Protein AF-0000000065881092 (afdb_homodimer)

Radius of gyration: 29.84 Å; Cα contacts (8 Å, |Δi|>4): 2207; chains: 2; bounding box: 60×81×67 Å

Solvent-accessible surface area (backbone atoms only — not comparable to full-atom values): 36058 Å² total; per-residue (Å²): 134,58,40,32,33,42,32,53,32,55,39,31,36,19,13,36,75,90,53,31,65,50,94,43,27,22,41,33,25,45,71,26,19,22,64,42,74,32,46,76,74,65,55,77,74,41,83,89,37,47,41,31,41,26,61,48,19,30,38,35,33,18,28,36,32,59,22,25,43,58,55,58,64,41,41,37,68,83,71,72,39,69,48,53,55,46,42,19,37,34,45,38,35,41,34,37,28,33,38,17,44,86,58,28,56,28,58,47,71,43,36,70,31,27,52,17,40,12,34,27,32,18,39,8,28,70,67,39,42,51,84,66,28,46,43,50,37,21,13,31,48,51,32,62,79,61,49,63,67,52,52,53,51,34,37,76,54,64,24,49,38,34,8,28,44,50,76,40,76,33,67,47,39,85,65,38,22,62,54,43,49,44,34,48,75,66,65,30,48,35,30,26,58,35,20,36,54,86,49,96,88,49,70,60,52,47,42,66,44,48,65,63,32,59,46,52,28,38,32,23,56,14,8,37,97,39,45,54,53,70,69,39,51,48,45,44,64,71,75,47,85,52,32,37,24,39,28,51,56,22,32,66,68,47,38,38,48,51,54,38,51,24,54,76,69,71,42,53,73,37,32,25,35,16,30,62,28,64,41,96,89,38,77,59,46,47,22,56,50,48,44,32,13,49,44,14,45,69,33,82,36,58,34,53,50,34,47,8,22,26,12,22,30,42,23,65,74,70,70,49,65,42,19,34,68,46,68,74,17,38,25,30,29,28,35,28,8,14,23,71,88,52,95,36,89,34,28,55,45,14,21,36,70,50,37,70,40,2,39,18,34,32,27,53,48,47,38,79,76,36,72,61,35,88,74,34,51,60,29,66,39,54,41,43,76,106,134,58,41,30,35,41,32,53,33,55,39,30,38,18,11,37,74,90,53,30,66,49,96,44,29,22,40,34,25,45,72,25,19,23,64,42,74,33,46,77,72,64,56,78,73,41,84,89,38,47,40,30,40,27,61,51,18,30,37,33,33,18,27,36,32,59,22,27,43,57,55,57,64,41,41,38,68,83,73,73,39,72,46,54,53,45,42,18,38,33,44,38,36,41,34,37,28,33,40,16,43,85,58,28,56,28,58,46,72,44,37,69,31,26,53,18,41,11,34,27,33,18,39,9,27,70,66,39,42,50,86,66,30,46,42,50,36,22,12,33,50,49,31,62,80,60,48,63,67,54,50,54,51,36,38,76,56,63,22,48,38,34,7,28,43,51,76,40,78,33,68,46,38,86,66,37,23,62,54,42,51,45,33,47,74,66,64,30,47,34,32,24,58,34,17,35,54,85,52,96,87,48,72,59,50,47,43,67,44,48,64,62,32,59,47,50,28,38,32,23,57,13,8,38,95,39,46,53,53,72,67,39,50,48,46,43,64,73,74,47,86,51,30,38,25,39,28,52,56,22,30,67,68,48,39,38,49,51,52,38,50,26,53,76,68,71,43,54,72,37,32,25,36,16,30,61,28,63,43,97,89,38,77,59,46,46,22,58,50,48,46,32,12,50,43,14,46,70,32,81,36,57,34,53,50,34,48,7,22,26,11,23,30,42,21,64,75,71,70,49,65,42,17,34,68,45,69,75,17,37,26,30,30,26,35,28,6,14,24,72,87,51,94,35,89,32,28,54,45,13,20,36,70,49,37,69,41,1,38,17,34,32,26,53,48,48,38,79,76,34,72,60,35,88,72,35,49,61,28,65,40,55,42,43,77,106

Structure (mmCIF, N/CA/C/O backbone):
data_AF-0000000065881092-model_v1
#
loop_
_entity.id
_entity.type
_entity.pdbx_description
1 polymer Enamidase
#
loop_
_atom_site.group_PDB
_atom_site.id
_atom_site.type_symbol
_atom_site.label_atom_id
_atom_site.label_alt_id
_atom_site.label_comp_id
_atom_site.label_asym_id
_atom_site.label_entity_id
_atom_site.label_seq_id
_atom_site.pdbx_PDB_ins_code
_atom_site.Cartn_x
_atom_site.Cartn_y
_atom_site.Cartn_z
_atom_site.occupancy
_atom_site.B_iso_or_equiv
_atom_site.auth_seq_id
_atom_site.auth_comp_id
_atom_site.auth_asym_id
_atom_site.auth_atom_id
_atom_site.pdbx_PDB_model_num
ATOM 1 N N . MET A 1 1 ? -26.953 -23.094 -3.82 1 73.31 1 MET A N 1
ATOM 2 C CA . MET A 1 1 ? -25.719 -23.734 -4.277 1 73.31 1 MET A CA 1
ATOM 3 C C . MET A 1 1 ? -25.375 -23.297 -5.695 1 73.31 1 MET A C 1
ATOM 5 O O . MET A 1 1 ? -26.234 -23.25 -6.566 1 73.31 1 MET A O 1
ATOM 9 N N . SER A 1 2 ? -24.109 -22.797 -5.891 1 90.19 2 SER A N 1
ATOM 10 C CA . SER A 1 2 ? -23.734 -22.359 -7.23 1 90.19 2 SER A CA 1
ATOM 11 C C . SER A 1 2 ? -23.219 -23.516 -8.07 1 90.19 2 SER A C 1
ATOM 13 O O . SER A 1 2 ? -22.5 -24.391 -7.578 1 90.19 2 SER A O 1
ATOM 15 N N . LYS A 1 3 ? -23.781 -23.844 -9.234 1 95.06 3 LYS A N 1
ATOM 16 C CA . LYS A 1 3 ? -23.406 -24.906 -10.156 1 95.06 3 LYS A CA 1
ATOM 17 C C . LYS A 1 3 ? -23.047 -24.344 -11.531 1 95.06 3 LYS A C 1
ATOM 19 O O . LYS A 1 3 ? -23.766 -23.484 -12.062 1 95.06 3 LYS A O 1
ATOM 24 N N . THR A 1 4 ? -21.891 -24.672 -12.062 1 98.06 4 THR A N 1
ATOM 25 C CA . THR A 1 4 ? -21.422 -24.312 -13.398 1 98.06 4 THR A CA 1
ATOM 26 C C . THR A 1 4 ? -21 -25.562 -14.164 1 98.06 4 THR A C 1
ATOM 28 O O . THR A 1 4 ? -20.328 -26.453 -13.617 1 98.06 4 THR A O 1
ATOM 31 N N . ILE A 1 5 ? -21.391 -25.672 -15.43 1 98.25 5 ILE A N 1
ATOM 32 C CA . ILE A 1 5 ? -20.984 -26.781 -16.281 1 98.25 5 ILE A CA 1
ATOM 33 C C . ILE A 1 5 ? -20.297 -26.25 -17.531 1 98.25 5 ILE A C 1
ATOM 35 O O . ILE A 1 5 ? -20.828 -25.375 -18.219 1 98.25 5 ILE A O 1
ATOM 39 N N . ILE A 1 6 ? -19.109 -26.641 -17.734 1 98.62 6 ILE A N 1
ATOM 40 C CA . ILE A 1 6 ? -18.391 -26.359 -18.969 1 98.62 6 ILE A CA 1
ATOM 41 C C . ILE A 1 6 ? -18.5 -27.562 -19.922 1 98.62 6 ILE A C 1
ATOM 43 O O . ILE A 1 6 ? -18.078 -28.672 -19.578 1 98.62 6 ILE A O 1
ATOM 47 N N . LYS A 1 7 ? -19.047 -27.375 -21.078 1 98.25 7 LYS A N 1
ATOM 48 C CA . LYS A 1 7 ? -19.266 -28.469 -22.031 1 98.25 7 LYS A CA 1
ATOM 49 C C . LYS A 1 7 ? -18.531 -28.203 -23.344 1 98.25 7 LYS A C 1
ATOM 51 O O . LYS A 1 7 ? -17.984 -27.109 -23.547 1 98.25 7 LYS A O 1
ATOM 56 N N . ASN A 1 8 ? -18.484 -29.219 -24.219 1 98.56 8 ASN A N 1
ATOM 57 C CA . ASN A 1 8 ? -17.906 -29.109 -25.562 1 98.56 8 ASN A CA 1
ATOM 58 C C . ASN A 1 8 ? -16.438 -28.703 -25.516 1 98.56 8 ASN A C 1
ATOM 60 O O . ASN A 1 8 ? -16 -27.828 -26.266 1 98.56 8 ASN A O 1
ATOM 64 N N . ILE A 1 9 ? -15.758 -29.297 -24.516 1 98.81 9 ILE A N 1
ATOM 65 C CA . ILE A 1 9 ? -14.328 -29.047 -24.375 1 98.81 9 ILE A CA 1
ATOM 66 C C . ILE A 1 9 ? -13.555 -29.859 -25.406 1 98.81 9 ILE A C 1
ATOM 68 O O . ILE A 1 9 ? -13.789 -31.062 -25.547 1 98.81 9 ILE A O 1
ATOM 72 N N . GLY A 1 10 ? -12.703 -29.219 -26.156 1 98.62 10 GLY A N 1
ATOM 73 C CA . GLY A 1 10 ? -11.898 -29.922 -27.141 1 98.62 10 GLY A CA 1
ATOM 74 C C . GLY A 1 10 ? -10.758 -30.719 -26.516 1 98.62 10 GLY A C 1
ATOM 75 O O . GLY A 1 10 ? -10.445 -31.812 -26.969 1 98.62 10 GLY A O 1
ATOM 76 N N . LYS A 1 11 ? -10.07 -30.172 -25.531 1 98.69 11 LYS A N 1
ATOM 77 C CA . LYS A 1 11 ? -8.969 -30.797 -24.797 1 98.69 11 LYS A CA 1
ATOM 78 C C . LYS A 1 11 ? -8.914 -30.312 -23.359 1 98.69 11 LYS A C 1
ATOM 80 O O . LYS A 1 11 ? -9.094 -29.125 -23.094 1 98.69 11 LYS A O 1
ATOM 85 N N . ILE A 1 12 ? -8.727 -31.234 -22.453 1 98.88 12 ILE A N 1
ATOM 86 C CA . ILE A 1 12 ? -8.5 -30.875 -21.062 1 98.88 12 ILE A CA 1
ATOM 87 C C . ILE A 1 12 ? -7.059 -31.203 -20.672 1 98.88 12 ILE A C 1
ATOM 89 O O . ILE A 1 12 ? -6.637 -32.344 -20.734 1 98.88 12 ILE A O 1
ATOM 93 N N . VAL A 1 13 ? -6.277 -30.172 -20.406 1 98.94 13 VAL A N 1
ATOM 94 C CA . VAL A 1 13 ? -4.973 -30.375 -19.797 1 98.94 13 VAL A CA 1
ATOM 95 C C . VAL A 1 13 ? -5.109 -30.297 -18.266 1 98.94 13 VAL A C 1
ATOM 97 O O . VAL A 1 13 ? -5.504 -29.266 -17.719 1 98.94 13 VAL A O 1
ATOM 100 N N . SER A 1 14 ? -4.73 -31.312 -17.531 1 98.88 14 SER A N 1
ATOM 101 C CA . SER A 1 14 ? -5.156 -31.547 -16.156 1 98.88 14 SER A CA 1
ATOM 102 C C . SER A 1 14 ? -4.34 -30.719 -15.18 1 98.88 14 SER A C 1
ATOM 104 O O . SER A 1 14 ? -4.801 -30.422 -14.07 1 98.88 14 SER A O 1
ATOM 106 N N . GLY A 1 15 ? -3.092 -30.406 -15.508 1 98.81 15 GLY A N 1
ATOM 107 C CA . GLY A 1 15 ? -2.158 -29.797 -14.578 1 98.81 15 GLY A CA 1
ATOM 108 C C . GLY A 1 15 ? -1.347 -30.797 -13.789 1 98.81 15 GLY A C 1
ATOM 109 O O . GLY A 1 15 ? -0.409 -30.438 -13.078 1 98.81 15 GLY A O 1
ATOM 110 N N . ASP A 1 16 ? -1.684 -32.094 -13.898 1 98.69 16 ASP A N 1
ATOM 111 C CA . ASP A 1 16 ? -0.924 -33.188 -13.289 1 98.69 16 ASP A CA 1
ATOM 112 C C . ASP A 1 16 ? 0.099 -33.75 -14.266 1 98.69 16 ASP A C 1
ATOM 114 O O . ASP A 1 16 ? -0.269 -34.406 -15.25 1 98.69 16 ASP A O 1
ATOM 118 N N . ILE A 1 17 ? 1.324 -33.562 -13.953 1 98.56 17 ILE A N 1
ATOM 119 C CA . ILE A 1 17 ? 2.391 -33.938 -14.891 1 98.56 17 ILE A CA 1
ATOM 120 C C . ILE A 1 17 ? 2.408 -35.438 -15.109 1 98.56 17 ILE A C 1
ATOM 122 O O . ILE A 1 17 ? 2.918 -35.906 -16.125 1 98.56 17 ILE A O 1
ATOM 126 N N . LYS A 1 18 ? 1.82 -36.219 -14.211 1 97.62 18 LYS A N 1
ATOM 127 C CA . LYS A 1 18 ? 1.765 -37.656 -14.359 1 97.62 18 LYS A CA 1
ATOM 128 C C . LYS A 1 18 ? 0.647 -38.062 -15.312 1 97.62 18 LYS A C 1
ATOM 130 O O . LYS A 1 18 ? 0.653 -39.188 -15.828 1 97.62 18 LYS A O 1
ATOM 135 N N . SER A 1 19 ? -0.317 -37.25 -15.445 1 97.94 19 SER A N 1
ATOM 136 C CA . SER A 1 19 ? -1.444 -37.438 -16.344 1 97.94 19 SER A CA 1
ATOM 137 C C . SER A 1 19 ? -1.912 -36.125 -16.953 1 97.94 19 SER A C 1
ATOM 139 O O . SER A 1 19 ? -3.012 -35.656 -16.656 1 97.94 19 SER A O 1
ATOM 141 N N . PRO A 1 20 ? -1.186 -35.594 -17.906 1 98.5 20 PRO A N 1
ATOM 142 C CA . PRO A 1 20 ? -1.364 -34.219 -18.344 1 98.5 20 PRO A CA 1
ATOM 143 C C . PRO A 1 20 ? -2.65 -34 -19.141 1 98.5 20 PRO A C 1
ATOM 145 O O . PRO A 1 20 ? -3.205 -32.906 -19.156 1 98.5 20 PRO A O 1
ATOM 148 N N . VAL A 1 21 ? -3.195 -35.062 -19.812 1 98.69 21 VAL A N 1
ATOM 149 C CA . VAL A 1 21 ? -4.371 -34.906 -20.672 1 98.69 21 VAL A CA 1
ATOM 150 C C . VAL A 1 21 ? -5.48 -35.812 -20.188 1 98.69 21 VAL A C 1
ATOM 152 O O . VAL A 1 21 ? -5.246 -37 -19.938 1 98.69 21 VAL A O 1
ATOM 155 N N . LEU A 1 22 ? -6.648 -35.25 -19.984 1 98.5 22 LEU A N 1
ATOM 156 C CA . LEU A 1 22 ? -7.809 -36.062 -19.594 1 98.5 22 LEU A CA 1
ATOM 157 C C . LEU A 1 22 ? -8.695 -36.375 -20.797 1 98.5 22 LEU A C 1
ATOM 159 O O . LEU A 1 22 ? -8.867 -35.531 -21.672 1 98.5 22 LEU A O 1
ATOM 163 N N . GLN A 1 23 ? -9.234 -37.531 -20.781 1 97.88 23 GLN A N 1
ATOM 164 C CA . GLN A 1 23 ? -10.195 -37.906 -21.797 1 97.88 23 GLN A CA 1
ATOM 165 C C . GLN A 1 23 ? -11.625 -37.594 -21.375 1 97.88 23 GLN A C 1
ATOM 167 O O . GLN A 1 23 ? -12.336 -38.438 -20.844 1 97.88 23 GLN A O 1
ATOM 172 N N . ALA A 1 24 ? -12 -36.406 -21.562 1 98.19 24 ALA A N 1
ATOM 173 C CA . ALA A 1 24 ? -13.312 -35.875 -21.219 1 98.19 24 ALA A CA 1
ATOM 174 C C . ALA A 1 24 ? -13.602 -34.594 -21.969 1 98.19 24 ALA A C 1
ATOM 176 O O . ALA A 1 24 ? -12.688 -33.969 -22.531 1 98.19 24 ALA A O 1
ATOM 177 N N . ASP A 1 25 ? -14.906 -34.188 -21.984 1 98.38 25 ASP A N 1
ATOM 178 C CA . ASP A 1 25 ? -15.242 -32.938 -22.688 1 98.38 25 ASP A CA 1
ATOM 179 C C . ASP A 1 25 ? -16.219 -32.094 -21.875 1 98.38 25 ASP A C 1
ATOM 181 O O . ASP A 1 25 ? -16.781 -31.125 -22.375 1 98.38 25 ASP A O 1
ATOM 185 N N . THR A 1 26 ? -16.453 -32.562 -20.609 1 98.56 26 THR A N 1
ATOM 186 C CA . THR A 1 26 ? -17.375 -31.844 -19.75 1 98.56 26 THR A CA 1
ATOM 187 C C . THR A 1 26 ? -16.859 -31.781 -18.312 1 98.56 26 THR A C 1
ATOM 189 O O . THR A 1 26 ? -16.328 -32.75 -17.797 1 98.56 26 THR A O 1
ATOM 192 N N . ILE A 1 27 ? -16.875 -30.609 -17.672 1 98.62 27 ILE A N 1
ATOM 193 C CA . ILE A 1 27 ? -16.5 -30.406 -16.266 1 98.62 27 ILE A CA 1
ATOM 194 C C . ILE A 1 27 ? -17.688 -29.812 -15.508 1 98.62 27 ILE A C 1
ATOM 196 O O . ILE A 1 27 ? -18.312 -28.859 -15.969 1 98.62 27 ILE A O 1
ATOM 200 N N . VAL A 1 28 ? -18.031 -30.406 -14.344 1 98.38 28 VAL A N 1
ATOM 201 C CA . VAL A 1 28 ? -19.062 -29.891 -13.461 1 98.38 28 VAL A CA 1
ATOM 202 C C . VAL A 1 28 ? -18.438 -29.266 -12.219 1 98.38 28 VAL A C 1
ATOM 204 O O . VAL A 1 28 ? -17.594 -29.891 -11.57 1 98.38 28 VAL A O 1
ATOM 207 N N . VAL A 1 29 ? -18.781 -28.047 -11.914 1 98.38 29 VAL A N 1
ATOM 208 C CA . VAL A 1 29 ? -18.328 -27.328 -10.734 1 98.38 29 VAL A CA 1
ATOM 209 C C . VAL A 1 29 ? -19.5 -27.078 -9.789 1 98.38 29 VAL A C 1
ATOM 211 O O . VAL A 1 29 ? -20.562 -26.625 -10.211 1 98.38 29 VAL A O 1
ATOM 214 N N . GLU A 1 30 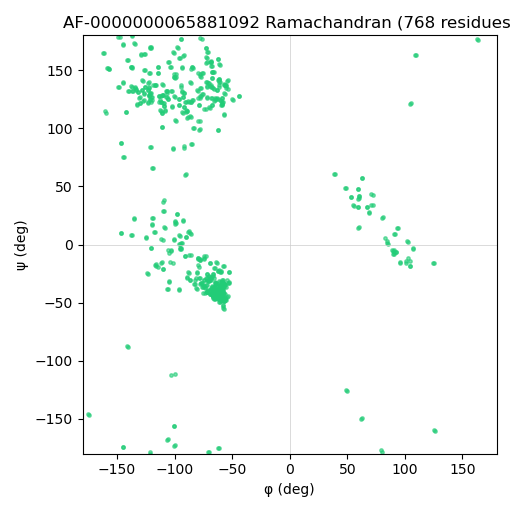? -19.344 -27.438 -8.555 1 97.75 30 GLU A N 1
ATOM 215 C CA . GLU A 1 30 ? -20.328 -27.172 -7.512 1 97.75 30 GLU A CA 1
ATOM 216 C C . GLU A 1 30 ? -19.688 -26.484 -6.316 1 97.75 30 GLU A C 1
ATOM 218 O O . GLU A 1 30 ? -18.719 -26.984 -5.746 1 97.75 30 GLU A O 1
ATOM 223 N N . ASP A 1 31 ? -20.234 -25.359 -6 1 97.75 31 ASP A N 1
ATOM 224 C CA . ASP A 1 31 ? -19.828 -24.578 -4.832 1 97.75 31 ASP A CA 1
ATOM 225 C C . ASP A 1 31 ? -18.312 -24.328 -4.84 1 97.75 31 ASP A C 1
ATOM 227 O O . ASP A 1 31 ? -17.625 -24.594 -3.846 1 97.75 31 ASP A O 1
ATOM 231 N N . GLY A 1 32 ? -17.781 -24.031 -6.059 1 98.25 32 GLY A N 1
ATOM 232 C CA . GLY A 1 32 ? -16.422 -23.578 -6.211 1 98.25 32 GLY A CA 1
ATOM 233 C C . GLY A 1 32 ? -15.43 -24.703 -6.426 1 98.25 32 GLY A C 1
ATOM 234 O O . GLY A 1 32 ? -14.242 -24.469 -6.668 1 98.25 32 GLY A O 1
ATOM 235 N N . LEU A 1 33 ? -15.938 -25.938 -6.316 1 98.69 33 LEU A N 1
ATOM 236 C CA . LEU A 1 33 ? -15.078 -27.109 -6.457 1 98.69 33 LEU A CA 1
ATOM 237 C C . LEU A 1 33 ? -15.453 -27.922 -7.691 1 98.69 33 LEU A C 1
ATOM 239 O O . LEU A 1 33 ? -16.625 -27.953 -8.078 1 98.69 33 LEU A O 1
ATOM 243 N N . ILE A 1 34 ? -14.469 -28.516 -8.273 1 98.75 34 ILE A N 1
ATOM 244 C CA . ILE A 1 34 ? -14.75 -29.453 -9.352 1 98.75 34 ILE A CA 1
ATOM 245 C C . ILE A 1 34 ? -15.461 -30.688 -8.797 1 98.75 34 ILE A C 1
ATOM 247 O O . ILE A 1 34 ? -14.938 -31.375 -7.922 1 98.75 34 ILE A O 1
ATOM 251 N N . ALA A 1 35 ? -16.641 -30.906 -9.305 1 98.12 35 ALA A N 1
ATOM 252 C CA . ALA A 1 35 ? -17.469 -32 -8.773 1 98.12 35 ALA A CA 1
ATOM 253 C C . ALA A 1 35 ? -17.312 -33.25 -9.617 1 98.12 35 ALA A C 1
ATOM 255 O O . ALA A 1 35 ? -17.312 -34.375 -9.094 1 98.12 35 ALA A O 1
ATOM 256 N N . ALA A 1 36 ? -17.234 -33 -10.961 1 98.19 36 ALA A N 1
ATOM 257 C CA . ALA A 1 36 ? -17.156 -34.156 -11.867 1 98.19 36 ALA A CA 1
ATOM 258 C C . ALA A 1 36 ? -16.516 -33.75 -13.195 1 98.19 36 ALA A C 1
ATOM 260 O O . ALA A 1 36 ? -16.578 -32.594 -13.602 1 98.19 36 ALA A O 1
ATOM 261 N N . ILE A 1 37 ? -15.883 -34.688 -13.789 1 98.62 37 ILE A N 1
ATOM 262 C CA . ILE A 1 37 ? -15.297 -34.594 -15.125 1 98.62 37 ILE A CA 1
ATOM 263 C C . ILE A 1 37 ? -15.727 -35.812 -15.961 1 98.62 37 ILE A C 1
ATOM 265 O O . ILE A 1 37 ? -15.617 -36.969 -15.516 1 98.62 37 ILE A O 1
ATOM 269 N N . GLY A 1 38 ? -16.266 -35.562 -17.078 1 97.62 38 GLY A N 1
ATOM 270 C CA . GLY A 1 38 ? -16.766 -36.656 -17.906 1 97.62 38 GLY A CA 1
ATOM 271 C C . GLY A 1 38 ? -17.266 -36.188 -19.266 1 97.62 38 GLY A C 1
ATOM 272 O O . GLY A 1 38 ? -16.641 -35.344 -19.906 1 97.62 38 GLY A O 1
ATOM 273 N N . GLY A 1 39 ? -18.312 -36.906 -19.734 1 96.5 39 GLY A N 1
ATOM 274 C CA . GLY A 1 39 ? -18.875 -36.562 -21.016 1 96.5 39 GLY A CA 1
ATOM 275 C C . GLY A 1 39 ? -20.219 -35.844 -20.922 1 96.5 39 GLY A C 1
ATOM 276 O O . GLY A 1 39 ? -20.578 -35.344 -19.859 1 96.5 39 GLY A O 1
ATOM 277 N N . GLU A 1 40 ? -20.812 -35.781 -22.062 1 93.25 40 GLU A N 1
ATOM 278 C CA . GLU A 1 40 ? -22.062 -35.062 -22.219 1 93.25 40 GLU A CA 1
ATOM 279 C C . GLU A 1 40 ? -23.141 -35.625 -21.281 1 93.25 40 GLU A C 1
ATOM 281 O O . GLU A 1 40 ? -24.141 -34.938 -21.016 1 93.25 40 GLU A O 1
ATOM 286 N N . GLU A 1 41 ? -22.953 -36.812 -20.797 1 95.06 41 GLU A N 1
ATOM 287 C CA . GLU A 1 41 ? -23.922 -37.406 -19.875 1 95.06 41 GLU A CA 1
ATOM 288 C C . GLU A 1 41 ? -24.047 -36.562 -18.609 1 95.06 41 GLU A C 1
ATOM 290 O O . GLU A 1 41 ? -25.094 -36.594 -17.953 1 95.06 41 GLU A O 1
ATOM 295 N N . LEU A 1 42 ? -23.094 -35.781 -18.297 1 94.62 42 LEU A N 1
ATOM 296 C CA . LEU A 1 42 ? -23.109 -34.969 -17.094 1 94.62 42 LEU A CA 1
ATOM 297 C C . LEU A 1 42 ? -24.078 -33.781 -17.25 1 94.62 42 LEU A C 1
ATOM 299 O O . LEU A 1 42 ? -24.438 -33.156 -16.266 1 94.62 42 LEU A O 1
ATOM 303 N N . MET A 1 43 ? -24.547 -33.594 -18.453 1 93.31 43 MET A N 1
ATOM 304 C CA . MET A 1 43 ? -25.469 -32.5 -18.734 1 93.31 43 MET A CA 1
ATOM 305 C C . MET A 1 43 ? -26.891 -32.875 -18.297 1 93.31 43 MET A C 1
ATOM 307 O O . MET A 1 43 ? -27.75 -32 -18.156 1 93.31 43 MET A O 1
ATOM 311 N N . LYS A 1 44 ? -27.125 -34.156 -18.109 1 90.69 44 LYS A N 1
ATOM 312 C CA . LYS A 1 44 ? -28.453 -34.625 -17.75 1 90.69 44 LYS A CA 1
ATOM 313 C C . LYS A 1 44 ? -28.938 -33.969 -16.453 1 90.69 44 LYS A C 1
ATOM 315 O O . LYS A 1 44 ? -30.125 -33.719 -16.281 1 90.69 44 LYS A O 1
ATOM 320 N N . ASP A 1 45 ? -28.094 -33.625 -15.555 1 84.62 45 ASP A N 1
ATOM 321 C CA . ASP A 1 45 ? -28.438 -33.062 -14.258 1 84.62 45 ASP A CA 1
ATOM 322 C C . ASP A 1 45 ? -28.047 -31.594 -14.172 1 84.62 45 ASP A C 1
ATOM 324 O O . ASP A 1 45 ? -27.641 -31.109 -13.109 1 84.62 45 ASP A O 1
ATOM 328 N N . ALA A 1 46 ? -28.047 -30.953 -15.305 1 86.19 46 ALA A N 1
ATOM 329 C CA . ALA A 1 46 ? -27.562 -29.578 -15.344 1 86.19 46 ALA A CA 1
ATOM 330 C C . ALA A 1 46 ? -28.453 -28.672 -14.5 1 86.19 46 ALA A C 1
ATOM 332 O O . ALA A 1 46 ? -27.953 -27.75 -13.836 1 86.19 46 ALA A O 1
ATOM 333 N N . GLY A 1 47 ? -29.797 -28.906 -14.398 1 87.75 47 GLY A N 1
ATOM 334 C CA . GLY A 1 47 ? -30.703 -28.047 -13.648 1 87.75 47 GLY A CA 1
ATOM 335 C C . GLY A 1 47 ? -30.547 -26.578 -13.984 1 87.75 47 GLY A C 1
ATOM 336 O O . GLY A 1 47 ? -30.609 -26.203 -15.156 1 87.75 47 GLY A O 1
ATOM 337 N N . ASP A 1 48 ? -30.328 -25.719 -12.977 1 91.62 48 ASP A N 1
ATOM 338 C CA . ASP A 1 48 ? -30.219 -24.281 -13.117 1 91.62 48 ASP A CA 1
ATOM 339 C C . ASP A 1 48 ? -28.75 -23.844 -13.18 1 91.62 48 ASP A C 1
ATOM 341 O O . ASP A 1 48 ? -28.422 -22.703 -12.852 1 91.62 48 ASP A O 1
ATOM 345 N N . ALA A 1 49 ? -27.969 -24.781 -13.633 1 95.25 49 ALA A N 1
ATOM 346 C CA . ALA A 1 49 ? -26.531 -24.5 -13.688 1 95.25 49 ALA A CA 1
ATOM 347 C C . ALA A 1 49 ? -26.234 -23.422 -14.734 1 95.25 49 ALA A C 1
ATOM 349 O O . ALA A 1 49 ? -26.938 -23.312 -15.734 1 95.25 49 ALA A O 1
ATOM 350 N N . THR A 1 50 ? -25.266 -22.547 -14.445 1 96.75 50 THR A N 1
ATOM 351 C CA . THR A 1 50 ? -24.656 -21.75 -15.5 1 96.75 50 THR A CA 1
ATOM 352 C C . THR A 1 50 ? -23.922 -22.625 -16.5 1 96.75 50 THR A C 1
ATOM 354 O O . THR A 1 50 ? -23.094 -23.453 -16.109 1 96.75 50 THR A O 1
ATOM 357 N N . ILE A 1 51 ? -24.234 -22.531 -17.812 1 97.69 51 ILE A N 1
ATOM 358 C CA . ILE A 1 51 ? -23.609 -23.375 -18.812 1 97.69 51 ILE A CA 1
ATOM 359 C C . ILE A 1 51 ? -22.594 -22.562 -19.625 1 97.69 51 ILE A C 1
ATOM 361 O O . ILE A 1 51 ? -22.922 -21.484 -20.125 1 97.69 51 ILE A O 1
ATOM 365 N N . ILE A 1 52 ? -21.406 -23.016 -19.672 1 98.19 52 ILE A N 1
ATOM 366 C CA . ILE A 1 52 ? -20.359 -22.438 -20.531 1 98.19 52 ILE A CA 1
ATOM 367 C C . ILE A 1 52 ? -20.062 -23.406 -21.672 1 98.19 52 ILE A C 1
ATOM 369 O O . ILE A 1 52 ? -19.719 -24.562 -21.453 1 98.19 52 ILE A O 1
ATOM 373 N N . ASP A 1 53 ? -20.219 -22.969 -22.891 1 98.62 53 ASP A N 1
ATOM 374 C CA . ASP A 1 53 ? -19.797 -23.703 -24.078 1 98.62 53 ASP A CA 1
ATOM 375 C C . ASP A 1 53 ? -18.359 -23.375 -24.469 1 98.62 53 ASP A C 1
ATOM 377 O O . ASP A 1 53 ? -18.062 -22.266 -24.875 1 98.62 53 ASP A O 1
ATOM 381 N N . ALA A 1 54 ? -17.5 -24.391 -24.375 1 98.62 54 ALA A N 1
ATOM 382 C CA . ALA A 1 54 ? -16.078 -24.156 -24.641 1 98.62 54 ALA A CA 1
ATOM 383 C C . ALA A 1 54 ? -15.797 -24.078 -26.141 1 98.62 54 ALA A C 1
ATOM 385 O O . ALA A 1 54 ? -14.703 -23.688 -26.547 1 98.62 54 ALA A O 1
ATOM 386 N N . ALA A 1 55 ? -16.75 -24.469 -26.953 1 98.31 55 ALA A N 1
ATOM 387 C CA . ALA A 1 55 ? -16.656 -24.359 -28.406 1 98.31 55 ALA A CA 1
ATOM 388 C C . ALA A 1 55 ? -15.461 -25.125 -28.953 1 98.31 55 ALA A C 1
ATOM 390 O O . ALA A 1 55 ? -14.797 -24.688 -29.891 1 98.31 55 ALA A O 1
ATOM 391 N N . GLY A 1 56 ? -15.109 -26.25 -28.266 1 98.44 56 GLY A N 1
ATOM 392 C CA . GLY A 1 56 ? -14.016 -27.094 -28.734 1 98.44 56 GLY A CA 1
ATOM 393 C C . GLY A 1 56 ? -12.656 -26.609 -28.281 1 98.44 56 GLY A C 1
ATOM 394 O O . GLY A 1 56 ? -11.633 -27.172 -28.656 1 98.44 56 GLY A O 1
ATOM 395 N N . SER A 1 57 ? -12.562 -25.562 -27.484 1 98.5 57 SER A N 1
ATOM 396 C CA . SER A 1 57 ? -11.305 -24.984 -27.016 1 98.5 57 SER A CA 1
ATOM 397 C C . SER A 1 57 ? -10.68 -25.828 -25.906 1 98.5 57 SER A C 1
ATOM 399 O O . SER A 1 57 ? -11.242 -26.859 -25.516 1 98.5 57 SER A O 1
ATOM 401 N N . THR A 1 58 ? -9.555 -25.422 -25.5 1 98.81 58 THR A N 1
ATOM 402 C CA . THR A 1 58 ? -8.789 -26.141 -24.469 1 98.81 58 THR A CA 1
ATOM 403 C C . THR A 1 58 ? -9.078 -25.562 -23.094 1 98.81 58 THR A C 1
ATOM 405 O O . THR A 1 58 ? -9.156 -24.344 -22.922 1 98.81 58 THR A O 1
ATOM 408 N N . VAL A 1 59 ? -9.266 -26.438 -22.078 1 98.94 59 VAL A N 1
ATOM 409 C CA . VAL A 1 59 ? -9.438 -26.031 -20.688 1 98.94 59 VAL A CA 1
ATOM 410 C C . VAL A 1 59 ? -8.219 -26.469 -19.875 1 98.94 59 VAL A C 1
ATOM 412 O O . VAL A 1 59 ? -7.77 -27.609 -19.984 1 98.94 59 VAL A O 1
ATOM 415 N N . THR A 1 60 ? -7.613 -25.609 -19.156 1 98.94 60 THR A N 1
ATOM 416 C CA . THR A 1 60 ? -6.527 -25.859 -18.219 1 98.94 60 THR A CA 1
ATOM 417 C C . THR A 1 60 ? -6.859 -25.281 -16.844 1 98.94 60 THR A C 1
ATOM 419 O O . THR A 1 60 ? -7.816 -24.531 -16.688 1 98.94 60 THR A O 1
ATOM 422 N N . PRO A 1 61 ? -6.117 -25.719 -15.766 1 98.94 61 PRO A N 1
ATOM 423 C CA . PRO A 1 61 ? -6.234 -24.969 -14.516 1 98.94 61 PRO A CA 1
ATOM 424 C C . PRO A 1 61 ? -5.801 -23.516 -14.656 1 98.94 61 PRO A C 1
ATOM 426 O O . PRO A 1 61 ? -5.066 -23.172 -15.586 1 98.94 61 PRO A O 1
ATOM 429 N N . GLY A 1 62 ? -6.34 -22.656 -13.789 1 98.94 62 GLY A N 1
ATOM 430 C CA . GLY A 1 62 ? -5.75 -21.328 -13.688 1 98.94 62 GLY A CA 1
ATOM 431 C C . GLY A 1 62 ? -4.258 -21.359 -13.414 1 98.94 62 GLY A C 1
ATOM 432 O O . GLY A 1 62 ? -3.779 -22.188 -12.641 1 98.94 62 GLY A O 1
ATOM 433 N N . LEU A 1 63 ? -3.523 -20.453 -14.039 1 98.94 63 LEU A N 1
ATOM 434 C CA . LEU A 1 63 ? -2.07 -20.438 -13.906 1 98.94 63 LEU A CA 1
ATOM 435 C C . LEU A 1 63 ? -1.652 -19.859 -12.555 1 98.94 63 LEU A C 1
ATOM 437 O O . LEU A 1 63 ? -2.359 -19.016 -11.992 1 98.94 63 LEU A O 1
ATOM 441 N N . LEU A 1 64 ? -0.572 -20.344 -12.055 1 98.88 64 LEU A N 1
ATOM 442 C CA . LEU A 1 64 ? 0.057 -19.781 -10.859 1 98.88 64 LEU A CA 1
ATOM 443 C C . LEU A 1 64 ? 1.275 -18.938 -11.227 1 98.88 64 LEU A C 1
ATOM 445 O O . LEU A 1 64 ? 2.066 -19.328 -12.094 1 98.88 64 LEU A O 1
ATOM 449 N N . ASP A 1 65 ? 1.351 -17.781 -10.688 1 98.81 65 ASP A N 1
ATOM 450 C CA . ASP A 1 65 ? 2.59 -17.016 -10.641 1 98.81 65 ASP A CA 1
ATOM 451 C C . ASP A 1 65 ? 3.271 -17.156 -9.281 1 98.81 65 ASP A C 1
ATOM 453 O O . ASP A 1 65 ? 2.848 -16.531 -8.297 1 98.81 65 ASP A O 1
ATOM 457 N N . THR A 1 66 ? 4.375 -17.922 -9.234 1 98.69 66 THR A N 1
ATOM 458 C CA . THR A 1 66 ? 4.934 -18.312 -7.945 1 98.69 66 THR A CA 1
ATOM 459 C C . THR A 1 66 ? 5.957 -17.297 -7.457 1 98.69 66 THR A C 1
ATOM 461 O O . THR A 1 66 ? 6.625 -17.516 -6.445 1 98.69 66 THR A O 1
ATOM 464 N N . HIS A 1 67 ? 6.094 -16.141 -8.195 1 98.19 67 HIS A N 1
ATOM 465 C CA . HIS A 1 67 ? 7.082 -15.141 -7.805 1 98.19 67 HIS A CA 1
ATOM 466 C C . HIS A 1 67 ? 6.59 -13.734 -8.117 1 98.19 67 HIS A C 1
ATOM 468 O O . HIS A 1 67 ? 6.973 -13.148 -9.133 1 98.19 67 HIS A O 1
ATOM 474 N N . VAL A 1 68 ? 5.895 -13.219 -7.164 1 97.88 68 VAL A N 1
ATOM 475 C CA . VAL A 1 68 ? 5.375 -11.867 -7.363 1 97.88 68 VAL A CA 1
ATOM 476 C C . VAL A 1 68 ? 5.758 -10.992 -6.176 1 97.88 68 VAL A C 1
ATOM 478 O O . VAL A 1 68 ? 5.723 -11.438 -5.027 1 97.88 68 VAL A O 1
ATOM 481 N N . HIS A 1 69 ? 6.094 -9.781 -6.418 1 96.69 69 HIS A N 1
ATOM 482 C CA . HIS A 1 69 ? 6.383 -8.805 -5.375 1 96.69 69 HIS A CA 1
ATOM 483 C C . HIS A 1 69 ? 5.199 -7.863 -5.156 1 96.69 69 HIS A C 1
ATOM 485 O O . HIS A 1 69 ? 5.227 -6.715 -5.602 1 96.69 69 HIS A O 1
ATOM 491 N N . VAL A 1 70 ? 4.262 -8.32 -4.379 1 97 70 VAL A N 1
ATOM 492 C CA . VAL A 1 70 ? 3.049 -7.559 -4.105 1 97 70 VAL A CA 1
ATOM 493 C C . VAL A 1 70 ? 3.293 -6.609 -2.934 1 97 70 VAL A C 1
ATOM 495 O O . VAL A 1 70 ? 4.121 -6.887 -2.062 1 97 70 VAL A O 1
ATOM 498 N N . SER A 1 71 ? 2.584 -5.43 -2.865 1 96 71 SER A N 1
ATOM 499 C CA . SER A 1 71 ? 2.822 -4.41 -1.848 1 96 71 SER A CA 1
ATOM 500 C C . SER A 1 71 ? 1.513 -3.898 -1.259 1 96 71 SER A C 1
ATOM 502 O O . SER A 1 71 ? 1.463 -2.797 -0.708 1 96 71 SER A O 1
ATOM 504 N N . GLY A 1 72 ? 0.473 -4.652 -1.333 1 95.31 72 GLY A N 1
ATOM 505 C CA . GLY A 1 72 ? -0.837 -4.258 -0.839 1 95.31 72 GLY A CA 1
ATOM 506 C C . GLY A 1 72 ? -1.803 -3.879 -1.946 1 95.31 72 GLY A C 1
ATOM 507 O O . GLY A 1 72 ? -1.526 -2.971 -2.732 1 95.31 72 GLY A O 1
ATOM 508 N N . GLY A 1 73 ? -2.887 -4.566 -2.016 1 96.31 73 GLY A N 1
ATOM 509 C CA . GLY A 1 73 ? -3.859 -4.332 -3.07 1 96.31 73 GLY A CA 1
ATOM 510 C C . GLY A 1 73 ? -3.309 -4.602 -4.461 1 96.31 73 GLY A C 1
ATOM 511 O O . GLY A 1 73 ? -2.529 -5.535 -4.652 1 96.31 73 GLY A O 1
ATOM 512 N N . ASP A 1 74 ? -3.828 -3.854 -5.477 1 97.38 74 ASP A N 1
ATOM 513 C CA . ASP A 1 74 ? -3.471 -4.055 -6.879 1 97.38 74 ASP A CA 1
ATOM 514 C C . ASP A 1 74 ? -2.629 -2.896 -7.402 1 97.38 74 ASP A C 1
ATOM 516 O O . ASP A 1 74 ? -2.867 -2.398 -8.508 1 97.38 74 ASP A O 1
ATOM 520 N N . TYR A 1 75 ? -1.744 -2.367 -6.523 1 95.38 75 TYR A N 1
ATOM 521 C CA . TYR A 1 75 ? -0.814 -1.298 -6.871 1 95.38 75 TYR A CA 1
ATOM 522 C C . TYR A 1 75 ? 0.629 -1.769 -6.746 1 95.38 75 TYR A C 1
ATOM 524 O O . TYR A 1 75 ? 0.981 -2.465 -5.789 1 95.38 75 TYR A O 1
ATOM 532 N N . ALA A 1 76 ? 1.475 -1.395 -7.734 1 95.12 76 ALA A N 1
ATOM 533 C CA . ALA A 1 76 ? 2.908 -1.669 -7.73 1 95.12 76 ALA A CA 1
ATOM 534 C C . ALA A 1 76 ? 3.713 -0.384 -7.562 1 95.12 76 ALA A C 1
ATOM 536 O O . ALA A 1 76 ? 4 0.309 -8.539 1 95.12 76 ALA A O 1
ATOM 537 N N . PRO A 1 77 ? 4.18 -0.149 -6.352 1 93.56 77 PRO A N 1
ATOM 538 C CA . PRO A 1 77 ? 4.879 1.115 -6.109 1 93.56 77 PRO A CA 1
ATOM 539 C C . PRO A 1 77 ? 6.148 1.26 -6.949 1 93.56 77 PRO A C 1
ATOM 541 O O . PRO A 1 77 ? 6.453 2.355 -7.426 1 93.56 77 PRO A O 1
ATOM 544 N N . ARG A 1 78 ? 6.879 0.203 -7.137 1 88.31 78 ARG A N 1
ATOM 545 C CA . ARG A 1 78 ? 8.164 0.246 -7.824 1 88.31 78 ARG A CA 1
ATOM 546 C C . ARG A 1 78 ? 8.008 0.785 -9.242 1 88.31 78 ARG A C 1
ATOM 548 O O . ARG A 1 78 ? 8.898 1.467 -9.758 1 88.31 78 ARG A O 1
ATOM 555 N N . GLN A 1 79 ? 6.906 0.468 -9.891 1 90.25 79 GLN A N 1
ATOM 556 C CA . GLN A 1 79 ? 6.672 0.873 -11.273 1 90.25 79 GLN A CA 1
ATOM 557 C C . GLN A 1 79 ? 5.547 1.902 -11.359 1 90.25 79 GLN A C 1
ATOM 559 O O . GLN A 1 79 ? 5.129 2.281 -12.453 1 90.25 79 GLN A O 1
ATOM 564 N N . LYS A 1 80 ? 5.035 2.33 -10.242 1 92.06 80 LYS A N 1
ATOM 565 C CA . LYS A 1 80 ? 3.926 3.275 -10.156 1 92.06 80 LYS A CA 1
ATOM 566 C C . LYS A 1 80 ? 2.779 2.863 -11.078 1 92.06 80 LYS A C 1
ATOM 568 O O . LYS A 1 80 ? 2.295 3.666 -11.875 1 92.06 80 LYS A O 1
ATOM 573 N N . THR A 1 81 ? 2.365 1.549 -11 1 92.81 81 THR A N 1
ATOM 574 C CA . THR A 1 81 ? 1.345 1.008 -11.891 1 92.81 81 THR A CA 1
ATOM 575 C C . THR A 1 81 ? 0.185 0.42 -11.094 1 92.81 81 THR A C 1
ATOM 577 O O . THR A 1 81 ? 0.4 -0.28 -10.102 1 92.81 81 THR A O 1
ATOM 580 N N . MET A 1 82 ? -1.003 0.785 -11.508 1 94.38 82 MET A N 1
ATOM 581 C CA . MET A 1 82 ? -2.215 0.236 -10.906 1 94.38 82 MET A CA 1
ATOM 582 C C . MET A 1 82 ? -2.705 -0.982 -11.68 1 94.38 82 MET A C 1
ATOM 584 O O . MET A 1 82 ? -2.402 -1.131 -12.867 1 94.38 82 MET A O 1
ATOM 588 N N . ASP A 1 83 ? -3.412 -1.923 -10.992 1 95.69 83 ASP A N 1
ATOM 589 C CA . ASP A 1 83 ? -4.199 -3.01 -11.57 1 95.69 83 ASP A CA 1
ATOM 590 C C . ASP A 1 83 ? -3.305 -4.031 -12.266 1 95.69 83 ASP A C 1
ATOM 592 O O . ASP A 1 83 ? -3.66 -4.559 -13.32 1 95.69 83 ASP A O 1
ATOM 596 N N . PHE A 1 84 ? -2.076 -4.242 -11.766 1 96.25 84 PHE A N 1
ATOM 597 C CA . PHE A 1 84 ? -1.183 -5.191 -12.422 1 96.25 84 PHE A CA 1
ATOM 598 C C . PHE A 1 84 ? -1.647 -6.625 -12.18 1 96.25 84 PHE A C 1
ATOM 600 O O . PHE A 1 84 ? -1.437 -7.5 -13.023 1 96.25 84 PHE A O 1
ATOM 607 N N . ILE A 1 85 ? -2.316 -6.906 -11.039 1 98.12 85 ILE A N 1
ATOM 608 C CA . ILE A 1 85 ? -2.826 -8.242 -10.75 1 98.12 85 ILE A CA 1
ATOM 609 C C . ILE A 1 85 ? -4.023 -8.547 -11.648 1 98.12 85 ILE A C 1
ATOM 611 O O . ILE A 1 85 ? -4.125 -9.633 -12.219 1 98.12 85 ILE A O 1
ATOM 615 N N . SER A 1 86 ? -4.855 -7.5 -11.797 1 97.88 86 SER A N 1
ATOM 616 C CA . SER A 1 86 ? -5.953 -7.625 -12.75 1 97.88 86 SER A CA 1
ATOM 617 C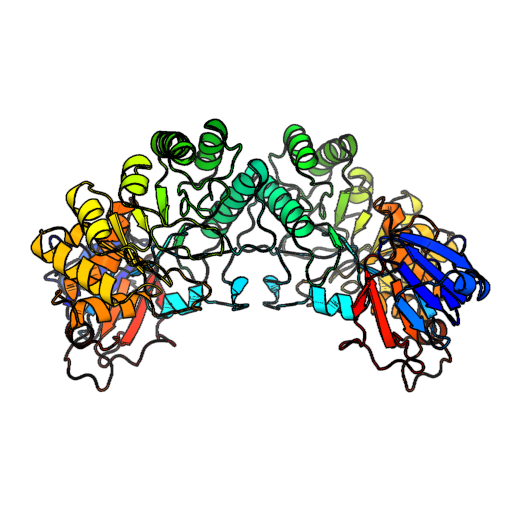 C . SER A 1 86 ? -5.438 -7.93 -14.148 1 97.88 86 SER A C 1
ATOM 619 O O . SER A 1 86 ? -6.02 -8.75 -14.867 1 97.88 86 SER A O 1
ATOM 621 N N . SER A 1 87 ? -4.406 -7.285 -14.5 1 97.5 87 SER A N 1
ATOM 622 C CA . SER A 1 87 ? -3.807 -7.5 -15.812 1 97.5 87 SER A CA 1
ATOM 623 C C . SER A 1 87 ? -3.277 -8.922 -15.953 1 97.5 87 SER A C 1
ATOM 625 O O . SER A 1 87 ? -3.436 -9.555 -17 1 97.5 87 SER A O 1
ATOM 627 N N . ALA A 1 88 ? -2.67 -9.43 -14.898 1 98.25 88 ALA A N 1
ATOM 628 C CA . ALA A 1 88 ? -2.162 -10.797 -14.898 1 98.25 88 ALA A CA 1
ATOM 629 C C . ALA A 1 88 ? -3.303 -11.805 -15.016 1 98.25 88 ALA A C 1
ATOM 631 O O . ALA A 1 88 ? -3.148 -12.859 -15.641 1 98.25 88 ALA A O 1
ATOM 632 N N . LEU A 1 89 ? -4.438 -11.477 -14.406 1 98.75 89 LEU A N 1
ATOM 633 C CA . LEU A 1 89 ? -5.629 -12.312 -14.516 1 98.75 89 LEU A CA 1
ATOM 634 C C . LEU A 1 89 ? -6.039 -12.492 -15.969 1 98.75 89 LEU A C 1
ATOM 636 O O . LEU A 1 89 ? -6.398 -13.594 -16.391 1 98.75 89 LEU A O 1
ATOM 640 N N . HIS A 1 90 ? -5.883 -11.516 -16.734 1 98.5 90 HIS A N 1
ATOM 641 C CA . HIS A 1 90 ? -6.238 -11.562 -18.141 1 98.5 90 HIS A CA 1
ATOM 642 C C . HIS A 1 90 ? -5.23 -12.383 -18.938 1 98.5 90 HIS A C 1
ATOM 644 O O . HIS A 1 90 ? -5.48 -12.727 -20.094 1 98.5 90 HIS A O 1
ATOM 650 N N . GLY A 1 91 ? -4.156 -12.648 -18.297 1 98.31 91 GLY A N 1
ATOM 651 C CA . GLY A 1 91 ? -3.205 -13.617 -18.828 1 98.31 91 GLY A CA 1
ATOM 652 C C . GLY A 1 91 ? -3.42 -15.023 -18.297 1 98.31 91 GLY A C 1
ATOM 653 O O . GLY A 1 91 ? -2.631 -15.922 -18.578 1 98.31 91 GLY A O 1
ATOM 654 N N . GLY A 1 92 ? -4.414 -15.188 -17.469 1 98.69 92 GLY A N 1
ATOM 655 C CA . GLY A 1 92 ? -4.805 -16.516 -17.031 1 98.69 92 GLY A CA 1
ATOM 656 C C . GLY A 1 92 ? -4.316 -16.828 -15.625 1 98.69 92 GLY A C 1
ATOM 657 O O . GLY A 1 92 ? -4.551 -17.938 -15.117 1 98.69 92 GLY A O 1
ATOM 658 N N . VAL A 1 93 ? -3.645 -15.891 -14.945 1 98.88 93 VAL A N 1
ATOM 659 C CA . VAL A 1 93 ? -3.139 -16.141 -13.594 1 98.88 93 VAL A CA 1
ATOM 660 C C . VAL A 1 93 ? -4.277 -16.016 -12.586 1 98.88 93 VAL A C 1
ATOM 662 O O . VAL A 1 93 ? -4.926 -14.969 -12.492 1 98.88 93 VAL A O 1
ATOM 665 N N . THR A 1 94 ? -4.555 -17.078 -11.852 1 98.88 94 THR A N 1
ATOM 666 C CA . THR A 1 94 ? -5.625 -17.062 -10.859 1 98.88 94 THR A CA 1
ATOM 667 C C . THR A 1 94 ? -5.059 -17.141 -9.445 1 98.88 94 THR A C 1
ATOM 669 O O . THR A 1 94 ? -5.766 -16.891 -8.469 1 98.88 94 THR A O 1
ATOM 672 N N . THR A 1 95 ? -3.787 -17.531 -9.312 1 98.88 95 THR A N 1
ATOM 673 C CA . THR A 1 95 ? -3.139 -17.672 -8.008 1 98.88 95 THR A CA 1
ATOM 674 C C . THR A 1 95 ? -1.731 -17.078 -8.047 1 98.88 95 THR A C 1
ATOM 676 O O . THR A 1 95 ? -0.979 -17.312 -8.992 1 98.88 95 THR A O 1
ATOM 679 N N . MET A 1 96 ? -1.416 -16.266 -7.059 1 98.81 96 MET A N 1
ATOM 680 C CA . MET A 1 96 ? -0.093 -15.656 -6.945 1 98.81 96 MET A CA 1
ATOM 681 C C . MET A 1 96 ? 0.553 -16 -5.609 1 98.81 96 MET A C 1
ATOM 683 O O . MET A 1 96 ? -0.122 -16.031 -4.578 1 98.81 96 MET A O 1
ATOM 687 N N . ILE A 1 97 ? 1.839 -16.281 -5.641 1 98.75 97 ILE A N 1
ATOM 688 C CA . ILE A 1 97 ? 2.648 -16.484 -4.445 1 98.75 97 ILE A CA 1
ATOM 689 C C . ILE A 1 97 ? 3.65 -15.336 -4.305 1 98.75 97 ILE A C 1
ATOM 691 O O . ILE A 1 97 ? 4.457 -15.094 -5.207 1 98.75 97 ILE A O 1
ATOM 695 N N . SER A 1 98 ? 3.555 -14.68 -3.15 1 98.38 98 SER A N 1
ATOM 696 C CA . SER A 1 98 ? 4.492 -13.594 -2.891 1 98.38 98 SER A CA 1
ATOM 697 C C . SER A 1 98 ? 5.895 -14.133 -2.615 1 98.38 98 SER A C 1
ATOM 699 O O . SER A 1 98 ? 6.055 -15.133 -1.915 1 98.38 98 SER A O 1
ATOM 701 N N . ALA A 1 99 ? 6.855 -13.492 -3.213 1 97.25 99 ALA A N 1
ATOM 702 C CA . ALA A 1 99 ? 8.258 -13.789 -2.91 1 97.25 99 ALA A CA 1
ATOM 703 C C . ALA A 1 99 ? 8.828 -12.766 -1.937 1 97.25 99 ALA A C 1
ATOM 705 O O . ALA A 1 99 ? 10.047 -12.672 -1.772 1 97.25 99 ALA A O 1
ATOM 706 N N . GLY A 1 100 ? 7.992 -12.062 -1.268 1 96.62 100 GLY A N 1
ATOM 707 C CA . GLY A 1 100 ? 8.344 -10.938 -0.417 1 96.62 100 GLY A CA 1
ATOM 708 C C . GLY A 1 100 ? 7.91 -9.602 -0.989 1 96.62 100 GLY A C 1
ATOM 709 O O . GLY A 1 100 ? 7.574 -9.5 -2.172 1 96.62 100 GLY A O 1
ATOM 710 N N . SER A 1 101 ? 7.891 -8.578 -0.112 1 96.62 101 SER A N 1
ATOM 711 C CA . SER A 1 101 ? 7.465 -7.246 -0.538 1 96.62 101 SER A CA 1
ATOM 712 C C . SER A 1 101 ? 8.578 -6.223 -0.357 1 96.62 101 SER A C 1
ATOM 714 O O . SER A 1 101 ? 8.422 -5.246 0.378 1 96.62 101 SER A O 1
ATOM 716 N N . PRO A 1 102 ? 9.648 -6.434 -1.142 1 94.31 102 PRO A N 1
ATOM 717 C CA . PRO A 1 102 ? 10.805 -5.547 -0.967 1 94.31 102 PRO A CA 1
ATOM 718 C C . PRO A 1 102 ? 10.523 -4.121 -1.435 1 94.31 102 PRO A C 1
ATOM 720 O O . PRO A 1 102 ? 11.25 -3.193 -1.06 1 94.31 102 PRO A O 1
ATOM 723 N N . HIS A 1 103 ? 9.469 -3.984 -2.199 1 94.19 103 HIS A N 1
ATOM 724 C CA . HIS A 1 103 ? 9.227 -2.678 -2.801 1 94.19 103 HIS A CA 1
ATOM 725 C C . HIS A 1 103 ? 8.156 -1.906 -2.033 1 94.19 103 HIS A C 1
ATOM 727 O O . HIS A 1 103 ? 7.734 -0.832 -2.463 1 94.19 103 HIS A O 1
ATOM 733 N N . PHE A 1 104 ? 7.684 -2.463 -0.915 1 96.94 104 PHE A N 1
ATOM 734 C CA . PHE A 1 104 ? 6.773 -1.687 -0.078 1 96.94 104 PHE A CA 1
ATOM 735 C C . PHE A 1 104 ? 7.418 -0.37 0.341 1 96.94 104 PHE A C 1
ATOM 737 O O . PHE A 1 104 ? 8.539 -0.355 0.845 1 96.94 104 PHE A O 1
ATOM 744 N N . PRO A 1 105 ? 6.719 0.762 0.166 1 96.5 105 PRO A N 1
ATOM 745 C CA . PRO A 1 105 ? 7.34 2.053 0.476 1 96.5 105 PRO A CA 1
ATOM 746 C C . PRO A 1 105 ? 7.766 2.166 1.938 1 96.5 105 PRO A C 1
ATOM 748 O O . PRO A 1 105 ? 6.949 1.973 2.84 1 96.5 105 PRO A O 1
ATOM 751 N N . GLY A 1 106 ? 9.062 2.457 2.102 1 97.5 106 GLY A N 1
ATOM 752 C CA . GLY A 1 106 ? 9.555 2.596 3.461 1 97.5 106 GLY A CA 1
ATOM 753 C C . GLY A 1 106 ? 9.57 1.285 4.227 1 97.5 106 GLY A C 1
ATOM 754 O O . GLY A 1 106 ? 9.469 1.277 5.453 1 97.5 106 GLY A O 1
ATOM 755 N N . ARG A 1 107 ? 9.695 0.19 3.596 1 97.06 107 ARG A N 1
ATOM 756 C CA . ARG A 1 107 ? 9.664 -1.136 4.203 1 97.06 107 ARG A CA 1
ATOM 757 C C . ARG A 1 107 ? 10.492 -1.176 5.48 1 97.06 107 ARG A C 1
ATOM 759 O O . ARG A 1 107 ? 11.68 -0.825 5.465 1 97.06 107 ARG A O 1
ATOM 766 N N . PRO A 1 108 ? 9.836 -1.661 6.586 1 97.31 108 PRO A N 1
ATOM 767 C CA . PRO A 1 108 ? 10.617 -1.821 7.812 1 97.31 108 PRO A CA 1
ATOM 768 C C . PRO A 1 108 ? 11.672 -2.926 7.707 1 97.31 108 PRO A C 1
ATOM 770 O O . PRO A 1 108 ? 11.422 -3.957 7.078 1 97.31 108 PRO A O 1
ATOM 773 N N . LYS A 1 109 ? 12.758 -2.725 8.414 1 96.12 109 LYS A N 1
ATOM 774 C CA . LYS A 1 109 ? 13.859 -3.674 8.281 1 96.12 109 LYS A CA 1
ATOM 775 C C . LYS A 1 109 ? 14.258 -4.242 9.641 1 96.12 109 LYS A C 1
ATOM 777 O O . LYS A 1 109 ? 15.289 -4.91 9.758 1 96.12 109 LYS A O 1
ATOM 782 N N . ASP A 1 110 ? 13.555 -3.953 10.648 1 97.5 110 ASP A N 1
ATOM 783 C CA . ASP A 1 110 ? 13.766 -4.574 11.953 1 97.5 110 ASP A CA 1
ATOM 784 C C . ASP A 1 110 ? 12.789 -5.727 12.18 1 97.5 110 ASP A C 1
ATOM 786 O O . ASP A 1 110 ? 11.836 -5.895 11.414 1 97.5 110 ASP A O 1
ATOM 790 N N . ALA A 1 111 ? 12.992 -6.492 13.203 1 97.69 111 ALA A N 1
ATOM 791 C CA . ALA A 1 111 ? 12.234 -7.715 13.438 1 97.69 111 ALA A CA 1
ATOM 792 C C . ALA A 1 111 ? 10.75 -7.41 13.625 1 97.69 111 ALA A C 1
ATOM 794 O O . ALA A 1 111 ? 9.898 -8.039 13 1 97.69 111 ALA A O 1
ATOM 795 N N . ALA A 1 112 ? 10.461 -6.395 14.414 1 98.12 112 ALA A N 1
ATOM 796 C CA . ALA A 1 112 ? 9.07 -6.062 14.703 1 98.12 112 ALA A CA 1
ATOM 797 C C . ALA A 1 112 ? 8.359 -5.566 13.445 1 98.12 112 ALA A C 1
ATOM 799 O O . ALA A 1 112 ? 7.223 -5.957 13.172 1 98.12 112 ALA A O 1
ATOM 800 N N . GLY A 1 113 ? 9.047 -4.711 12.727 1 98.5 113 GLY A N 1
ATOM 801 C CA . GLY A 1 113 ? 8.461 -4.133 11.523 1 98.5 113 GLY A CA 1
ATOM 802 C C . GLY A 1 113 ? 8.266 -5.145 10.414 1 98.5 113 GLY A C 1
ATOM 803 O O . GLY A 1 113 ? 7.238 -5.141 9.734 1 98.5 113 GLY A O 1
ATOM 804 N N . THR A 1 114 ? 9.234 -6 10.203 1 98.38 114 THR A N 1
ATOM 805 C CA . THR A 1 114 ? 9.125 -6.988 9.141 1 98.38 114 THR A CA 1
ATOM 806 C C . THR A 1 114 ? 8.023 -7.996 9.445 1 98.38 114 THR A C 1
ATOM 808 O O . THR A 1 114 ? 7.285 -8.414 8.547 1 98.38 114 THR A O 1
ATOM 811 N N . LYS A 1 115 ? 7.922 -8.422 10.703 1 98.62 115 LYS A N 1
ATOM 812 C CA . LYS A 1 115 ? 6.836 -9.297 11.141 1 98.62 115 LYS A CA 1
ATOM 813 C C . LYS A 1 115 ? 5.477 -8.625 10.945 1 98.62 115 LYS A C 1
ATOM 815 O O . LYS A 1 115 ? 4.543 -9.242 10.422 1 98.62 115 LYS A O 1
ATOM 820 N N . ALA A 1 116 ? 5.379 -7.352 11.305 1 98.88 116 ALA A N 1
ATOM 821 C CA . ALA A 1 116 ? 4.133 -6.598 11.172 1 98.88 116 ALA A CA 1
ATOM 822 C C . ALA A 1 116 ? 3.713 -6.492 9.711 1 98.88 116 ALA A C 1
ATOM 824 O O . ALA A 1 116 ? 2.541 -6.688 9.375 1 98.88 116 ALA A O 1
ATOM 825 N N . LEU A 1 117 ? 4.633 -6.211 8.867 1 98.81 117 LEU A N 1
ATOM 826 C CA . LEU A 1 117 ? 4.344 -6.102 7.441 1 98.81 117 LEU A CA 1
ATOM 827 C C . LEU A 1 117 ? 3.836 -7.43 6.891 1 98.81 117 LEU A C 1
ATOM 829 O O . LEU A 1 117 ? 2.854 -7.461 6.145 1 98.81 117 LEU A O 1
ATOM 833 N N . ALA A 1 118 ? 4.477 -8.516 7.254 1 98.88 118 ALA A N 1
ATOM 834 C CA . ALA A 1 118 ? 4.066 -9.836 6.789 1 98.88 118 ALA A CA 1
ATOM 835 C C . ALA A 1 118 ? 2.635 -10.148 7.215 1 98.88 118 ALA A C 1
ATOM 837 O O . ALA A 1 118 ? 1.818 -10.586 6.398 1 98.88 118 ALA A O 1
ATOM 838 N N . ILE A 1 119 ? 2.336 -9.906 8.469 1 98.88 119 ILE A N 1
ATOM 839 C CA . ILE A 1 119 ? 1.007 -10.172 9.008 1 98.88 119 ILE A CA 1
ATOM 840 C C . ILE A 1 119 ? -0.023 -9.289 8.305 1 98.88 119 ILE A C 1
ATOM 842 O O . ILE A 1 119 ? -1.081 -9.773 7.887 1 98.88 119 ILE A O 1
ATOM 846 N N . THR A 1 120 ? 0.308 -7.992 8.141 1 98.81 120 THR A N 1
ATOM 847 C CA . THR A 1 120 ? -0.592 -7.055 7.484 1 98.81 120 THR A CA 1
ATOM 848 C C . THR A 1 120 ? -0.938 -7.531 6.078 1 98.81 120 THR A C 1
ATOM 850 O O . THR A 1 120 ? -2.113 -7.641 5.727 1 98.81 120 THR A O 1
ATOM 853 N N . LEU A 1 121 ? 0.023 -7.887 5.332 1 98.75 121 LEU A N 1
ATOM 854 C CA . LEU A 1 121 ? -0.202 -8.211 3.928 1 98.75 121 LEU A CA 1
ATOM 855 C C . LEU A 1 121 ? -0.85 -9.586 3.785 1 98.75 121 LEU A C 1
ATOM 857 O O . LEU A 1 121 ? -1.658 -9.805 2.881 1 98.75 121 LEU A O 1
ATOM 861 N N . SER A 1 122 ? -0.469 -10.531 4.633 1 98.81 122 SER A N 1
ATOM 862 C CA . SER A 1 122 ? -1.147 -11.82 4.605 1 98.81 122 SER A CA 1
ATOM 863 C C . SER A 1 122 ? -2.646 -11.664 4.832 1 98.81 122 SER A C 1
ATOM 865 O O . SER A 1 122 ? -3.453 -12.055 3.99 1 98.81 122 SER A O 1
ATOM 867 N N . LYS A 1 123 ? -2.996 -10.992 5.883 1 98.69 123 LYS A N 1
ATOM 868 C CA . LYS A 1 123 ? -4.406 -10.82 6.219 1 98.69 123 LYS A CA 1
ATOM 869 C C . LYS A 1 123 ? -5.125 -9.977 5.168 1 98.69 123 LYS A C 1
ATOM 871 O O . LYS A 1 123 ? -6.27 -10.266 4.812 1 98.69 123 LYS A O 1
ATOM 876 N N . SER A 1 124 ? -4.461 -8.945 4.699 1 98.5 124 SER A N 1
ATOM 877 C CA . SER A 1 124 ? -5.086 -8.039 3.742 1 98.5 124 SER A CA 1
ATOM 878 C C . SER A 1 124 ? -5.473 -8.766 2.461 1 98.5 124 SER A C 1
ATOM 880 O O . SER A 1 124 ? -6.578 -8.578 1.945 1 98.5 124 SER A O 1
ATOM 882 N N . TYR A 1 125 ? -4.613 -9.594 1.948 1 98.44 125 TYR A N 1
ATOM 883 C CA . TYR A 1 125 ? -4.879 -10.266 0.681 1 98.44 125 TYR A CA 1
ATOM 884 C C . TYR A 1 125 ? -5.91 -11.375 0.855 1 98.44 125 TYR A C 1
ATOM 886 O O . TYR A 1 125 ? -6.691 -11.656 -0.058 1 98.44 125 TYR A O 1
ATOM 894 N N . TYR A 1 126 ? -5.953 -11.992 2.021 1 97.62 126 TYR A N 1
ATOM 895 C CA . TYR A 1 126 ? -7 -12.969 2.285 1 97.62 126 TYR A CA 1
ATOM 896 C C . TYR A 1 126 ? -8.359 -12.297 2.438 1 97.62 126 TYR A C 1
ATOM 898 O O . TYR A 1 126 ? -9.383 -12.852 2.039 1 97.62 126 TYR A O 1
ATOM 906 N N . ASN A 1 127 ? -8.312 -11.055 2.967 1 97.31 127 ASN A N 1
ATOM 907 C CA . ASN A 1 127 ? -9.547 -10.305 3.189 1 97.31 127 ASN A CA 1
ATOM 908 C C . ASN A 1 127 ? -10.117 -9.773 1.882 1 97.31 127 ASN A C 1
ATOM 910 O O . ASN A 1 127 ? -11.336 -9.656 1.736 1 97.31 127 ASN A O 1
ATOM 914 N N . ALA A 1 128 ? -9.25 -9.406 1.018 1 96.81 128 ALA A N 1
ATOM 915 C CA . ALA A 1 128 ? -9.672 -8.812 -0.25 1 96.81 128 ALA A CA 1
ATOM 916 C C . ALA A 1 128 ? -8.773 -9.281 -1.396 1 96.81 128 ALA A C 1
ATOM 918 O O . ALA A 1 128 ? -7.602 -8.898 -1.466 1 96.81 128 ALA A O 1
ATOM 919 N N . ARG A 1 129 ? -9.328 -10.047 -2.332 1 97.38 129 ARG A N 1
ATOM 920 C CA . ARG A 1 129 ? -8.609 -10.562 -3.494 1 97.38 129 ARG A CA 1
ATOM 921 C C . ARG A 1 129 ? -8.695 -9.594 -4.664 1 97.38 129 ARG A C 1
ATOM 923 O O . ARG A 1 129 ? -9.766 -9.375 -5.227 1 97.38 129 ARG A O 1
ATOM 930 N N . PRO A 1 130 ? -7.547 -9.008 -5.074 1 97.5 130 PRO A N 1
ATOM 931 C CA . PRO A 1 130 ? -7.609 -8.117 -6.234 1 97.5 130 PRO A CA 1
ATOM 932 C C . PRO A 1 130 ? -8.125 -8.82 -7.492 1 97.5 130 PRO A C 1
ATOM 934 O O . PRO A 1 130 ? -7.543 -9.82 -7.922 1 97.5 130 PRO A O 1
ATOM 937 N N . ALA A 1 131 ? -9.242 -8.344 -8.062 1 96 131 ALA A N 1
ATOM 938 C CA . ALA A 1 131 ? -9.859 -8.898 -9.266 1 96 131 ALA A CA 1
ATOM 939 C C . ALA A 1 131 ? -10.258 -10.359 -9.055 1 96 131 ALA A C 1
ATOM 941 O O . ALA A 1 131 ? -10.43 -11.109 -10.016 1 96 131 ALA A O 1
ATOM 942 N N . GLY A 1 132 ? -10.281 -10.797 -7.812 1 97.5 132 GLY A N 1
ATOM 943 C CA . GLY A 1 132 ? -10.656 -12.164 -7.477 1 97.5 132 GLY A CA 1
ATOM 944 C C . GLY A 1 132 ? -9.477 -13.109 -7.402 1 97.5 132 GLY A C 1
ATOM 945 O O . GLY A 1 132 ? -9.617 -14.258 -6.973 1 97.5 132 GLY A O 1
ATOM 946 N N . VAL A 1 133 ? -8.289 -12.664 -7.758 1 98.75 133 VAL A N 1
ATOM 947 C CA . VAL A 1 133 ? -7.098 -13.508 -7.789 1 98.75 133 VAL A CA 1
ATOM 948 C C . VAL A 1 133 ? -6.711 -13.906 -6.371 1 98.75 133 VAL A C 1
ATOM 950 O O . VAL A 1 133 ? -6.746 -13.078 -5.453 1 98.75 133 VAL A O 1
ATOM 953 N N . LYS A 1 134 ? -6.379 -15.156 -6.168 1 98.62 134 LYS A N 1
ATOM 954 C CA . LYS A 1 134 ? -5.898 -15.648 -4.883 1 98.62 134 LYS A CA 1
ATOM 955 C C . LYS A 1 134 ? -4.426 -15.305 -4.676 1 98.62 134 LYS A C 1
ATOM 957 O O . LYS A 1 134 ? -3.549 -15.906 -5.305 1 98.62 134 LYS A O 1
ATOM 962 N N . VAL A 1 135 ? -4.211 -14.344 -3.801 1 98.75 135 VAL A N 1
ATOM 963 C CA . VAL A 1 135 ? -2.842 -13.898 -3.555 1 98.75 135 VAL A CA 1
ATOM 964 C C . VAL A 1 135 ? -2.389 -14.367 -2.174 1 98.75 135 VAL A C 1
ATOM 966 O O . VAL A 1 135 ? -2.99 -14 -1.159 1 98.75 135 VAL A O 1
ATOM 969 N N . HIS A 1 136 ? -1.396 -15.227 -2.189 1 98.69 136 HIS A N 1
ATOM 970 C CA . HIS A 1 136 ? -0.715 -15.555 -0.942 1 98.69 136 HIS A CA 1
ATOM 971 C C . HIS A 1 136 ? 0.389 -14.547 -0.636 1 98.69 136 HIS A C 1
ATOM 973 O O . HIS A 1 136 ? 1.556 -14.781 -0.959 1 98.69 136 HIS A O 1
ATOM 979 N N . GLY A 1 137 ? -0.1 -13.461 0.04 1 98 137 GLY A N 1
ATOM 980 C CA . GLY A 1 137 ? 0.795 -12.359 0.369 1 98 137 GLY A CA 1
ATOM 981 C C . GLY A 1 137 ? 1.388 -12.469 1.761 1 98 137 GLY A C 1
ATOM 982 O O . GLY A 1 137 ? 1.108 -13.43 2.486 1 98 137 GLY A O 1
ATOM 983 N N . GLY A 1 138 ? 2.273 -11.5 2.066 1 98.19 138 GLY A N 1
ATOM 984 C CA . GLY A 1 138 ? 2.842 -11.414 3.402 1 98.19 138 GLY A CA 1
ATOM 985 C C . GLY A 1 138 ? 3.99 -12.383 3.625 1 98.19 138 GLY A C 1
ATOM 986 O O . GLY A 1 138 ? 4.16 -12.906 4.727 1 98.19 138 GLY A O 1
ATOM 987 N N . ALA A 1 139 ? 4.66 -12.812 2.508 1 98.69 139 ALA A N 1
ATOM 988 C CA . ALA A 1 139 ? 5.887 -13.586 2.68 1 98.69 139 ALA A CA 1
ATOM 989 C C . ALA A 1 139 ? 6.93 -12.797 3.469 1 98.69 139 ALA A C 1
ATOM 991 O O . ALA A 1 139 ? 7.352 -11.719 3.045 1 98.69 139 ALA A O 1
ATOM 992 N N . VAL A 1 140 ? 7.359 -13.344 4.602 1 98.75 140 VAL A N 1
ATOM 993 C CA . VAL A 1 140 ? 8.219 -12.586 5.504 1 98.75 140 VAL A CA 1
ATOM 994 C C . VAL A 1 140 ? 9.641 -12.531 4.938 1 98.75 140 VAL A C 1
ATOM 996 O O . VAL A 1 140 ? 10.164 -13.539 4.465 1 98.75 140 VAL A O 1
ATOM 999 N N . ILE A 1 141 ? 10.18 -11.391 4.863 1 97.56 141 ILE A N 1
ATOM 1000 C CA . ILE A 1 141 ? 11.586 -11.203 4.531 1 97.56 141 ILE A CA 1
ATOM 1001 C C . ILE A 1 141 ? 12.438 -11.344 5.789 1 97.56 141 ILE A C 1
ATOM 1003 O O . ILE A 1 141 ? 12.227 -10.641 6.777 1 97.56 141 ILE A O 1
ATOM 1007 N N . LEU A 1 142 ? 13.406 -12.234 5.766 1 97.31 142 LEU A N 1
ATOM 1008 C CA . LEU A 1 142 ? 14.203 -12.5 6.953 1 97.31 142 LEU A CA 1
ATOM 1009 C C . LEU A 1 142 ? 15.078 -11.297 7.301 1 97.31 142 LEU A C 1
ATOM 1011 O O . LEU A 1 142 ? 15.805 -10.789 6.449 1 97.31 142 LEU A O 1
ATOM 1015 N N . GLU A 1 143 ? 14.93 -10.883 8.516 1 97.12 143 GLU A N 1
ATOM 1016 C CA . GLU A 1 143 ? 15.711 -9.789 9.078 1 97.12 143 GLU A CA 1
ATOM 1017 C C . GLU A 1 143 ? 16.406 -10.211 10.359 1 97.12 143 GLU A C 1
ATOM 1019 O O . GLU A 1 143 ? 15.914 -11.07 11.094 1 97.12 143 GLU A O 1
ATOM 1024 N N . LYS A 1 144 ? 17.594 -9.578 10.641 1 96 144 LYS A N 1
ATOM 1025 C CA . LYS A 1 144 ? 18.281 -9.82 11.906 1 96 144 LYS A CA 1
ATOM 1026 C C . LYS A 1 144 ? 17.359 -9.508 13.094 1 96 144 LYS A C 1
ATOM 1028 O O . LYS A 1 144 ? 16.609 -8.539 13.062 1 96 144 LYS A O 1
ATOM 1033 N N . GLY A 1 145 ? 17.406 -10.383 14.055 1 96.69 145 GLY A N 1
ATOM 1034 C CA . GLY A 1 145 ? 16.641 -10.156 15.266 1 96.69 145 GLY A CA 1
ATOM 1035 C C . GLY A 1 145 ? 15.398 -11.016 15.359 1 96.69 145 GLY A C 1
ATOM 1036 O O . GLY A 1 145 ? 14.812 -11.164 16.438 1 96.69 145 GLY A O 1
ATOM 1037 N N . LEU A 1 146 ? 14.945 -11.57 14.227 1 97.94 146 LEU A N 1
ATOM 1038 C CA . LEU A 1 146 ? 13.82 -12.484 14.289 1 97.94 146 LEU A CA 1
ATOM 1039 C C . LEU A 1 146 ? 14.148 -13.703 15.141 1 97.94 146 LEU A C 1
ATOM 1041 O O . LEU A 1 146 ? 15.266 -14.227 15.07 1 97.94 146 LEU A O 1
ATOM 1045 N N . THR A 1 147 ? 13.219 -14.18 15.898 1 98.38 147 THR A N 1
ATOM 1046 C CA . THR A 1 147 ? 13.352 -15.359 16.75 1 98.38 147 THR A CA 1
ATOM 1047 C C . THR A 1 147 ? 12.312 -16.422 16.375 1 98.38 147 THR A C 1
ATOM 1049 O O . THR A 1 147 ? 11.414 -16.156 15.57 1 98.38 147 THR A O 1
ATOM 1052 N N . GLU A 1 148 ? 12.461 -17.594 16.906 1 98.62 148 GLU A N 1
ATOM 1053 C CA . GLU A 1 148 ? 11.484 -18.656 16.656 1 98.62 148 GLU A CA 1
ATOM 1054 C C . GLU A 1 148 ? 10.086 -18.219 17.078 1 98.62 148 GLU A C 1
ATOM 1056 O O . GLU A 1 148 ? 9.102 -18.578 16.422 1 98.62 148 GLU A O 1
ATOM 1061 N N . GLU A 1 149 ? 10.055 -17.453 18.172 1 98.62 149 GLU A N 1
ATOM 1062 C CA . GLU A 1 149 ? 8.766 -16.969 18.672 1 98.62 149 GLU A CA 1
ATOM 1063 C C . GLU A 1 149 ? 8.062 -16.109 17.625 1 98.62 149 GLU A C 1
ATOM 1065 O O . GLU A 1 149 ? 6.836 -16.109 17.531 1 98.62 149 GLU A O 1
ATOM 1070 N N . ASP A 1 150 ? 8.805 -15.359 16.859 1 98.62 150 ASP A N 1
ATOM 1071 C CA . ASP A 1 150 ? 8.227 -14.547 15.797 1 98.62 150 ASP A CA 1
ATOM 1072 C C . ASP A 1 150 ? 7.559 -15.414 14.734 1 98.62 150 ASP A C 1
ATOM 1074 O O . ASP A 1 150 ? 6.496 -15.062 14.219 1 98.62 150 ASP A O 1
ATOM 1078 N N . PHE A 1 151 ? 8.156 -16.547 14.398 1 98.81 151 PHE A N 1
ATOM 1079 C CA . PHE A 1 151 ? 7.574 -17.453 13.406 1 98.81 151 PHE A CA 1
ATOM 1080 C C . PHE A 1 151 ? 6.289 -18.078 13.93 1 98.81 151 PHE A C 1
ATOM 1082 O O . PHE A 1 151 ? 5.324 -18.234 13.188 1 98.81 151 PHE A O 1
ATOM 1089 N N . ILE A 1 152 ? 6.312 -18.391 15.227 1 98.81 152 ILE A N 1
ATOM 1090 C CA . ILE A 1 152 ? 5.109 -18.938 15.852 1 98.81 152 ILE A CA 1
ATOM 1091 C C . ILE A 1 152 ? 3.979 -17.906 15.742 1 98.81 152 ILE A C 1
ATOM 1093 O O . ILE A 1 152 ? 2.859 -18.25 15.359 1 98.81 152 ILE A O 1
ATOM 1097 N N . GLU A 1 153 ? 4.273 -16.656 16.047 1 98.5 153 GLU A N 1
ATOM 1098 C CA . GLU A 1 153 ? 3.277 -15.594 16 1 98.5 153 GLU A CA 1
ATOM 1099 C C . GLU A 1 153 ? 2.785 -15.375 14.57 1 98.5 153 GLU A C 1
ATOM 1101 O O . GLU A 1 153 ? 1.58 -15.258 14.336 1 98.5 153 GLU A O 1
ATOM 1106 N N . MET A 1 154 ? 3.666 -15.305 13.633 1 98.81 154 MET A N 1
ATOM 1107 C CA . MET A 1 154 ? 3.314 -15.094 12.234 1 98.81 154 MET A CA 1
ATOM 1108 C C . MET A 1 154 ? 2.418 -16.219 11.727 1 98.81 154 MET A C 1
ATOM 1110 O O . MET A 1 154 ? 1.405 -15.969 11.07 1 98.81 154 MET A O 1
ATOM 1114 N N . LYS A 1 155 ? 2.809 -17.438 12.07 1 98.81 155 LYS A N 1
ATOM 1115 C CA . LYS A 1 155 ? 2.004 -18.578 11.648 1 98.81 155 LYS A CA 1
ATOM 1116 C C . LYS A 1 155 ? 0.589 -18.5 12.219 1 98.81 155 LYS A C 1
ATOM 1118 O O . LYS A 1 155 ? -0.387 -18.734 11.5 1 98.81 155 LYS A O 1
ATOM 1123 N N . LYS A 1 156 ? 0.527 -18.156 13.477 1 98.62 156 LYS A N 1
ATOM 1124 C CA . LYS A 1 156 ? -0.765 -18.016 14.141 1 98.62 156 LYS A CA 1
ATOM 1125 C C . LYS A 1 156 ? -1.636 -16.984 13.422 1 98.62 156 LYS A C 1
ATOM 1127 O O . LYS A 1 156 ? -2.857 -17.141 13.359 1 98.62 156 LYS A O 1
ATOM 1132 N N . GLU A 1 157 ? -0.994 -15.977 12.852 1 98.62 157 GLU A N 1
ATOM 1133 C CA . GLU A 1 157 ? -1.716 -14.875 12.234 1 98.62 157 GLU A CA 1
ATOM 1134 C C . GLU A 1 157 ? -1.858 -15.086 10.727 1 98.62 157 GLU A C 1
ATOM 1136 O O . GLU A 1 157 ? -2.248 -14.172 10 1 98.62 157 GLU A O 1
ATOM 1141 N N . GLY A 1 158 ? -1.504 -16.203 10.203 1 98.19 158 GLY A N 1
ATOM 1142 C CA . GLY A 1 158 ? -1.856 -16.578 8.844 1 98.19 158 GLY A CA 1
ATOM 1143 C C . GLY A 1 158 ? -0.684 -16.516 7.879 1 98.19 158 GLY A C 1
ATOM 1144 O O . GLY A 1 158 ? -0.822 -16.844 6.699 1 98.19 158 GLY A O 1
ATOM 1145 N N . VAL A 1 159 ? 0.495 -16.062 8.352 1 98.88 159 VAL A N 1
ATOM 1146 C CA . VAL A 1 159 ? 1.687 -16.031 7.512 1 98.88 159 VAL A CA 1
ATOM 1147 C C . VAL A 1 159 ? 2.279 -17.438 7.391 1 98.88 159 VAL A C 1
ATOM 1149 O O . VAL A 1 159 ? 2.41 -18.141 8.391 1 98.88 159 VAL A O 1
ATOM 1152 N N . TRP A 1 160 ? 2.666 -17.844 6.121 1 98.75 160 TRP A N 1
ATOM 1153 C CA . TRP A 1 160 ? 3.141 -19.219 6 1 98.75 160 TRP A CA 1
ATOM 1154 C C . TRP A 1 160 ? 4.234 -19.328 4.945 1 98.75 160 TRP A C 1
ATOM 1156 O O . TRP A 1 160 ? 4.602 -20.422 4.535 1 98.75 160 TRP A O 1
ATOM 1166 N N . ILE A 1 161 ? 4.719 -18.203 4.457 1 98.81 161 ILE A N 1
ATOM 1167 C CA . ILE A 1 161 ? 5.766 -18.188 3.441 1 98.81 161 ILE A CA 1
ATOM 1168 C C . ILE A 1 161 ? 6.914 -17.281 3.895 1 98.81 161 ILE A C 1
ATOM 1170 O O . ILE A 1 161 ? 6.684 -16.188 4.43 1 98.81 161 ILE A O 1
ATOM 1174 N N . VAL A 1 162 ? 8.117 -17.766 3.779 1 98.62 162 VAL A N 1
ATOM 1175 C CA . VAL A 1 162 ? 9.312 -16.938 3.83 1 98.62 162 VAL A CA 1
ATOM 1176 C C . VAL A 1 162 ? 9.695 -16.5 2.418 1 98.62 162 VAL A C 1
ATOM 1178 O O . VAL A 1 162 ? 9.906 -17.344 1.538 1 98.62 162 VAL A O 1
ATOM 1181 N N . GLY A 1 163 ? 9.664 -15.156 2.271 1 96.5 163 GLY A N 1
ATOM 1182 C CA . GLY A 1 163 ? 10.078 -14.648 0.977 1 96.5 163 GLY A CA 1
ATOM 1183 C C . GLY A 1 163 ? 11.523 -14.977 0.638 1 96.5 163 GLY A C 1
ATOM 1184 O O . GLY A 1 163 ? 12.188 -15.703 1.381 1 96.5 163 GLY A O 1
ATOM 1185 N N . GLU A 1 164 ? 11.977 -14.477 -0.449 1 92.62 164 GLU A N 1
ATOM 1186 C CA . GLU A 1 164 ? 13.312 -14.805 -0.93 1 92.62 164 GLU A CA 1
ATOM 1187 C C . GLU A 1 164 ? 14.375 -14.469 0.115 1 92.62 164 GLU A C 1
ATOM 1189 O O . GLU A 1 164 ? 14.633 -13.297 0.385 1 92.62 164 GLU A O 1
ATOM 1194 N N . VAL A 1 165 ? 15 -15.516 0.662 1 92.44 165 VAL A N 1
ATOM 1195 C CA . VAL A 1 165 ? 16.156 -15.289 1.513 1 92.44 165 VAL A CA 1
ATOM 1196 C C . VAL A 1 165 ? 17.234 -14.539 0.731 1 92.44 165 VAL A C 1
ATOM 1198 O O . VAL A 1 165 ? 17.594 -14.938 -0.378 1 92.44 165 VAL A O 1
ATOM 1201 N N . GLY A 1 166 ? 17.625 -13.438 1.22 1 87 166 GLY A N 1
ATOM 1202 C CA . GLY A 1 166 ? 18.594 -12.602 0.521 1 87 166 GLY A CA 1
ATOM 1203 C C . GLY A 1 166 ? 18.094 -11.188 0.297 1 87 166 GLY A C 1
ATOM 1204 O O . GLY A 1 166 ? 18.891 -10.289 0.001 1 87 166 GLY A O 1
ATOM 1205 N N . LEU A 1 167 ? 16.797 -10.992 0.447 1 84.12 167 LEU A N 1
ATOM 1206 C CA . LEU A 1 167 ? 16.203 -9.68 0.239 1 84.12 167 LEU A CA 1
ATOM 1207 C C . LEU A 1 167 ? 16.453 -8.773 1.442 1 84.12 167 LEU A C 1
ATOM 1209 O O . LEU A 1 167 ? 16.531 -7.551 1.303 1 84.12 167 LEU A O 1
ATOM 1213 N N . GLY A 1 168 ? 16.578 -9.359 2.615 1 88.94 168 GLY A N 1
ATOM 1214 C CA . GLY A 1 168 ? 16.75 -8.602 3.846 1 88.94 168 GLY A CA 1
ATOM 1215 C C . GLY A 1 168 ? 18.188 -8.555 4.324 1 88.94 168 GLY A C 1
ATOM 1216 O O . GLY A 1 168 ? 19.125 -8.656 3.523 1 88.94 168 GLY A O 1
ATOM 1217 N N . THR A 1 169 ? 18.297 -8.344 5.598 1 89.12 169 THR A N 1
ATOM 1218 C CA . THR A 1 169 ? 19.625 -8.211 6.188 1 89.12 169 THR A CA 1
ATOM 1219 C C . THR A 1 169 ? 20.281 -9.578 6.371 1 89.12 169 THR A C 1
ATOM 1221 O O . THR A 1 169 ? 21.484 -9.664 6.648 1 89.12 169 THR A O 1
ATOM 1224 N N . ILE A 1 170 ? 19.5 -10.641 6.25 1 86.62 170 ILE A N 1
ATOM 1225 C CA . ILE A 1 170 ? 20.016 -12 6.316 1 86.62 170 ILE A CA 1
ATOM 1226 C C . ILE A 1 170 ? 20.438 -12.469 4.926 1 86.62 170 ILE A C 1
ATOM 1228 O O . ILE A 1 170 ? 19.594 -12.789 4.09 1 86.62 170 ILE A O 1
ATOM 1232 N N . LYS A 1 171 ? 21.766 -12.594 4.73 1 80.12 171 LYS A N 1
ATOM 1233 C CA . LYS A 1 171 ? 22.234 -12.883 3.379 1 80.12 171 LYS A CA 1
ATOM 1234 C C . LYS A 1 171 ? 23.094 -14.148 3.354 1 80.12 171 LYS A C 1
ATOM 1236 O O . LYS A 1 171 ? 23.156 -14.844 2.334 1 80.12 171 LYS A O 1
ATOM 1241 N N . ASN A 1 172 ? 23.656 -14.445 4.488 1 86.81 172 ASN A N 1
ATOM 1242 C CA . ASN A 1 172 ? 24.531 -15.609 4.516 1 86.81 172 ASN A CA 1
ATOM 1243 C C . ASN A 1 172 ? 23.844 -16.828 5.094 1 86.81 172 ASN A C 1
ATOM 1245 O O . ASN A 1 172 ? 23.047 -16.719 6.035 1 86.81 172 ASN A O 1
ATOM 1249 N N . PRO A 1 173 ? 24.188 -17.953 4.531 1 89.88 173 PRO A N 1
ATOM 1250 C CA . PRO A 1 173 ? 23.547 -19.188 4.988 1 89.88 173 PRO A CA 1
ATOM 1251 C C . PRO A 1 173 ? 23.719 -19.422 6.488 1 89.88 173 PRO A C 1
ATOM 1253 O O . PRO A 1 173 ? 22.828 -19.984 7.133 1 89.88 173 PRO A O 1
ATOM 1256 N N . GLU A 1 174 ? 24.797 -19.031 7.004 1 91.25 174 GLU A N 1
ATOM 1257 C CA . GLU A 1 174 ? 25.047 -19.234 8.43 1 91.25 174 GLU A CA 1
ATOM 1258 C C . GLU A 1 174 ? 23.984 -18.562 9.281 1 91.25 174 GLU A C 1
ATOM 1260 O O . GLU A 1 174 ? 23.578 -19.094 10.312 1 91.25 174 GLU A O 1
ATOM 1265 N N . ASP A 1 175 ? 23.578 -17.438 8.812 1 92.62 175 ASP A N 1
ATOM 1266 C CA . ASP A 1 175 ? 22.531 -16.688 9.523 1 92.62 175 ASP A CA 1
ATOM 1267 C C . ASP A 1 175 ? 21.141 -17.156 9.086 1 92.62 175 ASP A C 1
ATOM 1269 O O . ASP A 1 175 ? 20.203 -17.156 9.883 1 92.62 175 ASP A O 1
ATOM 1273 N N . ALA A 1 176 ? 21.031 -17.578 7.875 1 94.56 176 ALA A N 1
ATOM 1274 C CA . ALA A 1 176 ? 19.719 -17.891 7.297 1 94.56 176 ALA A CA 1
ATOM 1275 C C . ALA A 1 176 ? 19.266 -19.297 7.727 1 94.56 176 ALA A C 1
ATOM 1277 O O . ALA A 1 176 ? 18.078 -19.5 8.008 1 94.56 176 ALA A O 1
ATOM 1278 N N . ALA A 1 177 ? 20.156 -20.234 7.812 1 95.94 177 ALA A N 1
ATOM 1279 C CA . ALA A 1 177 ? 19.828 -21.641 7.988 1 95.94 177 ALA A CA 1
ATOM 1280 C C . ALA A 1 177 ? 19.047 -21.875 9.281 1 95.94 177 ALA A C 1
ATOM 1282 O O . ALA A 1 177 ? 18.016 -22.547 9.289 1 95.94 177 ALA A O 1
ATOM 1283 N N . PRO A 1 178 ? 19.484 -21.25 10.414 1 96.88 178 PRO A N 1
ATOM 1284 C CA . PRO A 1 178 ? 18.703 -21.453 11.641 1 96.88 178 PRO A CA 1
ATOM 1285 C C . PRO A 1 178 ? 17.281 -20.906 11.523 1 96.88 178 PRO A C 1
ATOM 1287 O O . PRO A 1 178 ? 16.344 -21.516 12.047 1 96.88 178 PRO A O 1
ATOM 1290 N N . MET A 1 179 ? 17.109 -19.812 10.906 1 97.81 179 MET A N 1
ATOM 1291 C CA . MET A 1 179 ? 15.781 -19.234 10.742 1 97.81 179 MET A CA 1
ATOM 1292 C C . MET A 1 179 ? 14.914 -20.094 9.82 1 97.81 179 MET A C 1
ATOM 1294 O O . MET A 1 179 ? 13.711 -20.219 10.047 1 97.81 179 MET A O 1
ATOM 1298 N N . VAL A 1 180 ? 15.555 -20.641 8.844 1 98.19 180 VAL A N 1
ATOM 1299 C CA . VAL A 1 180 ? 14.859 -21.531 7.918 1 98.19 180 VAL A CA 1
ATOM 1300 C C . VAL A 1 180 ? 14.391 -22.781 8.664 1 98.19 180 VAL A C 1
ATOM 1302 O O . VAL A 1 180 ? 13.289 -23.281 8.422 1 98.19 180 VAL A O 1
ATOM 1305 N N . GLU A 1 181 ? 15.211 -23.25 9.516 1 98.25 181 GLU A N 1
ATOM 1306 C CA . GLU A 1 181 ? 14.82 -24.391 10.336 1 98.25 181 GLU A CA 1
ATOM 1307 C C . GLU A 1 181 ? 13.602 -24.062 11.195 1 98.25 181 GLU A C 1
ATOM 1309 O O . GLU A 1 181 ? 12.672 -24.875 11.297 1 98.25 181 GLU A O 1
ATOM 1314 N N . TRP A 1 182 ? 13.656 -22.844 11.867 1 98.44 182 TRP A N 1
ATOM 1315 C CA . TRP A 1 182 ? 12.484 -22.422 12.617 1 98.44 182 TRP A CA 1
ATOM 1316 C C . TRP A 1 182 ? 11.25 -22.375 11.719 1 98.44 182 TRP A C 1
ATOM 1318 O O . TRP A 1 182 ? 10.18 -22.844 12.102 1 98.44 182 TRP A O 1
ATOM 1328 N N . ALA A 1 183 ? 11.367 -21.797 10.547 1 98.75 183 ALA A N 1
ATOM 1329 C CA . ALA A 1 183 ? 10.266 -21.672 9.594 1 98.75 183 ALA A CA 1
ATOM 1330 C C . ALA A 1 183 ? 9.68 -23.031 9.242 1 98.75 183 ALA A C 1
ATOM 1332 O O . ALA A 1 183 ? 8.461 -23.234 9.32 1 98.75 183 ALA A O 1
ATOM 1333 N N . HIS A 1 184 ? 10.547 -23.984 8.914 1 98.69 184 HIS A N 1
ATOM 1334 C CA . HIS A 1 184 ? 10.109 -25.328 8.555 1 98.69 184 HIS A CA 1
ATOM 1335 C C . HIS A 1 184 ? 9.398 -26 9.727 1 98.69 184 HIS A C 1
ATOM 1337 O O . HIS A 1 184 ? 8.367 -26.656 9.539 1 98.69 184 HIS A O 1
ATOM 1343 N N . LYS A 1 185 ? 10.008 -25.828 10.844 1 98.62 185 LYS A N 1
ATOM 1344 C CA . LYS A 1 185 ? 9.43 -26.406 12.055 1 98.62 185 LYS A CA 1
ATOM 1345 C C . LYS A 1 185 ? 7.977 -25.984 12.227 1 98.62 185 LYS A C 1
ATOM 1347 O O . LYS A 1 185 ? 7.148 -26.75 12.719 1 98.62 185 LYS A O 1
ATOM 1352 N N . HIS A 1 186 ? 7.699 -24.812 11.805 1 98.5 186 HIS A N 1
ATOM 1353 C CA . HIS A 1 186 ? 6.367 -24.266 12.039 1 98.5 186 HIS A CA 1
ATOM 1354 C C . HIS A 1 186 ? 5.562 -24.203 10.742 1 98.5 186 HIS A C 1
ATOM 1356 O O . HIS A 1 186 ? 4.582 -23.453 10.656 1 98.5 186 HIS A O 1
ATOM 1362 N N . GLY A 1 187 ? 5.988 -24.859 9.703 1 98.31 187 GLY A N 1
ATOM 1363 C CA . GLY A 1 187 ? 5.141 -25.156 8.562 1 98.31 187 GLY A CA 1
ATOM 1364 C C . GLY A 1 187 ? 5.254 -24.125 7.457 1 98.31 187 GLY A C 1
ATOM 1365 O O . GLY A 1 187 ? 4.395 -24.047 6.578 1 98.31 187 GLY A O 1
ATOM 1366 N N . PHE A 1 188 ? 6.246 -23.281 7.488 1 98.81 188 PHE A N 1
ATOM 1367 C CA . PHE A 1 188 ? 6.449 -22.297 6.422 1 98.81 188 PHE A CA 1
ATOM 1368 C C . PHE A 1 188 ? 7.074 -22.969 5.199 1 98.81 188 PHE A C 1
ATOM 1370 O O . PHE A 1 188 ? 7.832 -23.922 5.328 1 98.81 188 PHE A O 1
ATOM 1377 N N . LYS A 1 189 ? 6.691 -22.516 4.027 1 98.81 189 LYS A N 1
ATOM 1378 C CA . LYS A 1 189 ? 7.484 -22.719 2.822 1 98.81 189 LYS A CA 1
ATOM 1379 C C . LYS A 1 189 ? 8.539 -21.641 2.662 1 98.81 189 LYS A C 1
ATOM 1381 O O . LYS A 1 189 ? 8.266 -20.453 2.912 1 98.81 189 LYS A O 1
ATOM 1386 N N . VAL A 1 190 ? 9.734 -22 2.248 1 98.69 190 VAL A N 1
ATOM 1387 C CA . VAL A 1 190 ? 10.859 -21.062 2.205 1 98.69 190 VAL A CA 1
ATOM 1388 C C . VAL A 1 190 ? 11.367 -20.938 0.772 1 98.69 190 VAL A C 1
ATOM 1390 O O . VAL A 1 190 ? 11.664 -21.938 0.118 1 98.69 190 VAL A O 1
ATOM 1393 N N . GLN A 1 191 ? 11.391 -19.703 0.284 1 97.75 191 GLN A N 1
ATOM 1394 C CA . GLN A 1 191 ? 11.992 -19.375 -1.004 1 97.75 191 GLN A CA 1
ATOM 1395 C C . GLN A 1 191 ? 13.383 -18.781 -0.827 1 97.75 191 GLN A C 1
ATOM 1397 O O . GLN A 1 191 ? 13.648 -18.078 0.159 1 97.75 191 GLN A O 1
ATOM 1402 N N . MET A 1 192 ? 14.258 -19.031 -1.738 1 95.5 192 MET A N 1
ATOM 1403 C CA . MET A 1 192 ? 15.602 -18.469 -1.633 1 95.5 192 MET A CA 1
ATOM 1404 C C . MET A 1 192 ? 16.047 -17.891 -2.967 1 95.5 192 MET A C 1
ATOM 1406 O O . MET A 1 192 ? 15.891 -18.516 -4.012 1 95.5 192 MET A O 1
ATOM 1410 N N . HIS A 1 193 ? 16.578 -16.766 -2.893 1 90.12 193 HIS A N 1
ATOM 1411 C CA . HIS A 1 193 ? 17.141 -16.078 -4.047 1 90.12 193 HIS A CA 1
ATOM 1412 C C . HIS A 1 193 ? 18.312 -16.859 -4.633 1 90.12 193 HIS A C 1
ATOM 1414 O O . HIS A 1 193 ? 19.188 -17.328 -3.893 1 90.12 193 HIS A O 1
ATOM 1420 N N . THR A 1 194 ? 18.266 -16.984 -5.93 1 87.94 194 THR A N 1
ATOM 1421 C CA . THR A 1 194 ? 19.391 -17.547 -6.652 1 87.94 194 THR A CA 1
ATOM 1422 C C . THR A 1 194 ? 19.75 -16.688 -7.852 1 87.94 194 THR A C 1
ATOM 1424 O O . THR A 1 194 ? 18.891 -16.359 -8.672 1 87.94 194 THR A O 1
ATOM 1427 N N . GLY A 1 195 ? 20.984 -16.203 -7.871 1 77.75 195 GLY A N 1
ATOM 1428 C CA . GLY A 1 195 ? 21.438 -15.344 -8.953 1 77.75 195 GLY A CA 1
ATOM 1429 C C . GLY A 1 195 ? 22.688 -14.562 -8.617 1 77.75 195 GLY A C 1
ATOM 1430 O O . GLY A 1 195 ? 23.266 -14.758 -7.547 1 77.75 195 GLY A O 1
ATOM 1431 N N . GLY A 1 196 ? 23.094 -13.844 -9.695 1 65.31 196 GLY A N 1
ATOM 1432 C CA . GLY A 1 196 ? 24.25 -12.992 -9.508 1 65.31 196 GLY A CA 1
ATOM 1433 C C . GLY A 1 196 ? 23.953 -11.781 -8.641 1 65.31 196 GLY A C 1
ATOM 1434 O O . GLY A 1 196 ? 22.891 -11.68 -8.047 1 65.31 196 GLY A O 1
ATOM 1435 N N . THR A 1 197 ? 24.891 -11.023 -8.477 1 57.25 197 THR A N 1
ATOM 1436 C CA . THR A 1 197 ? 24.766 -9.797 -7.699 1 57.25 197 THR A CA 1
ATOM 1437 C C . THR A 1 197 ? 23.75 -8.852 -8.336 1 57.25 197 THR A C 1
ATOM 1439 O O . THR A 1 197 ? 23.875 -8.5 -9.508 1 57.25 197 THR A O 1
ATOM 1442 N N . SER A 1 198 ? 22.484 -8.766 -7.914 1 52.53 198 SER A N 1
ATOM 1443 C CA . SER A 1 198 ? 21.469 -7.898 -8.5 1 52.53 198 SER A CA 1
ATOM 1444 C C . SER A 1 198 ? 21.656 -6.453 -8.055 1 52.53 198 SER A C 1
ATOM 1446 O O . SER A 1 198 ? 21.188 -5.527 -8.719 1 52.53 198 SER A O 1
ATOM 1448 N N . ILE A 1 199 ? 22.141 -6.273 -6.797 1 50.69 199 ILE A N 1
ATOM 1449 C CA . ILE A 1 199 ? 22.359 -4.926 -6.281 1 50.69 199 ILE A CA 1
ATOM 1450 C C . ILE A 1 199 ? 23.828 -4.773 -5.871 1 50.69 199 ILE A C 1
ATOM 1452 O O . ILE A 1 199 ? 24.484 -5.758 -5.539 1 50.69 199 ILE A O 1
ATOM 1456 N N . PRO A 1 200 ? 24.391 -3.533 -6.016 1 48.41 200 PRO A N 1
ATOM 1457 C CA . PRO A 1 200 ? 25.781 -3.322 -5.605 1 48.41 200 PRO A CA 1
ATOM 1458 C C . PRO A 1 200 ? 26.062 -3.842 -4.199 1 48.41 200 PRO A C 1
ATOM 1460 O O . PRO A 1 200 ? 25.312 -3.557 -3.266 1 48.41 200 PRO A O 1
ATOM 1463 N N . GLY A 1 201 ? 27.125 -4.77 -4.07 1 48.28 201 GLY A N 1
ATOM 1464 C CA . GLY A 1 201 ? 27.562 -5.297 -2.789 1 48.28 201 GLY A CA 1
ATOM 1465 C C . GLY A 1 201 ? 27.031 -6.691 -2.504 1 48.28 201 GLY A C 1
ATOM 1466 O O . GLY A 1 201 ? 27.391 -7.297 -1.489 1 48.28 201 GLY A O 1
ATOM 1467 N N . SER A 1 202 ? 26.031 -7.012 -3.299 1 52.03 202 SER A N 1
ATOM 1468 C CA . SER A 1 202 ? 25.516 -8.344 -3.01 1 52.03 202 SER A CA 1
ATOM 1469 C C . SER A 1 202 ? 26.391 -9.43 -3.617 1 52.03 202 SER A C 1
ATOM 1471 O O . SER A 1 202 ? 27.188 -9.156 -4.523 1 52.03 202 SER A O 1
ATOM 1473 N N . SER A 1 203 ? 26.719 -10.445 -2.807 1 57.53 203 SER A N 1
ATOM 1474 C CA . SER A 1 203 ? 27.469 -11.602 -3.287 1 57.53 203 SER A CA 1
ATOM 1475 C C . SER A 1 203 ? 26.578 -12.57 -4.051 1 57.53 203 SER A C 1
ATOM 1477 O O . SER A 1 203 ? 25.375 -12.648 -3.789 1 57.53 203 SER A O 1
ATOM 1479 N N . THR A 1 204 ? 27.172 -13.172 -4.992 1 70.25 204 THR A N 1
ATOM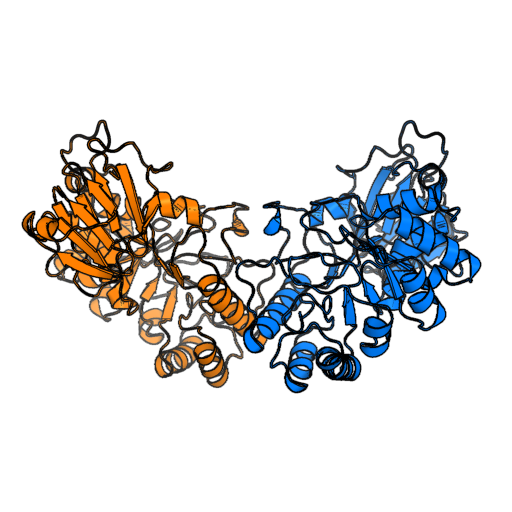 1480 C CA . THR A 1 204 ? 26.516 -14.211 -5.781 1 70.25 204 THR A CA 1
ATOM 1481 C C . THR A 1 204 ? 26.141 -15.398 -4.902 1 70.25 204 THR A C 1
ATOM 1483 O O . THR A 1 204 ? 26.938 -15.859 -4.09 1 70.25 204 THR A O 1
ATOM 1486 N N . VAL A 1 205 ? 24.953 -15.75 -4.945 1 81.81 205 VAL A N 1
ATOM 1487 C CA . VAL A 1 205 ? 24.5 -16.953 -4.254 1 81.81 205 VAL A CA 1
ATOM 1488 C C . VAL A 1 205 ? 25.016 -18.188 -4.969 1 81.81 205 VAL A C 1
ATOM 1490 O O . VAL A 1 205 ? 24.875 -18.328 -6.188 1 81.81 205 VAL A O 1
ATOM 1493 N N . THR A 1 206 ? 25.703 -19.125 -4.281 1 85.19 206 THR A N 1
ATOM 1494 C CA . THR A 1 206 ? 26.25 -20.344 -4.844 1 85.19 206 THR A CA 1
ATOM 1495 C C . THR A 1 206 ? 25.359 -21.547 -4.531 1 85.19 206 THR A C 1
ATOM 1497 O O . THR A 1 206 ? 24.453 -21.453 -3.697 1 85.19 206 THR A O 1
ATOM 1500 N N . ALA A 1 207 ? 25.625 -22.688 -5.293 1 93 207 ALA A N 1
ATOM 1501 C CA . ALA A 1 207 ? 24.922 -23.938 -4.988 1 93 207 ALA A CA 1
ATOM 1502 C C . ALA A 1 207 ? 25.156 -24.344 -3.533 1 93 207 ALA A C 1
ATOM 1504 O O . ALA A 1 207 ? 24.234 -24.859 -2.883 1 93 207 ALA A O 1
ATOM 1505 N N . ASP A 1 208 ? 26.359 -24.062 -3.02 1 92.94 208 ASP A N 1
ATOM 1506 C CA . ASP A 1 208 ? 26.656 -24.391 -1.628 1 92.94 208 ASP A CA 1
ATOM 1507 C C . ASP A 1 208 ? 25.766 -23.609 -0.674 1 92.94 208 ASP A C 1
ATOM 1509 O O . ASP A 1 208 ? 25.312 -24.141 0.341 1 92.94 208 ASP A O 1
ATOM 1513 N N . ASP A 1 209 ? 25.562 -22.375 -0.993 1 92.5 209 ASP A N 1
ATOM 1514 C CA . ASP A 1 209 ? 24.688 -21.531 -0.174 1 92.5 209 ASP A CA 1
ATOM 1515 C C . ASP A 1 209 ? 23.266 -22.094 -0.141 1 92.5 209 ASP A C 1
ATOM 1517 O O . ASP A 1 209 ? 22.641 -22.141 0.919 1 92.5 209 ASP A O 1
ATOM 1521 N N . VAL A 1 210 ? 22.781 -22.5 -1.268 1 94.38 210 VAL A N 1
ATOM 1522 C CA . VAL A 1 210 ? 21.422 -23.047 -1.393 1 94.38 210 VAL A CA 1
ATOM 1523 C C . VAL A 1 210 ? 21.312 -24.344 -0.605 1 94.38 210 VAL A C 1
ATOM 1525 O O . VAL A 1 210 ? 20.375 -24.531 0.161 1 94.38 210 VAL A O 1
ATOM 1528 N N . ILE A 1 211 ? 22.297 -25.203 -0.787 1 95.88 211 ILE A N 1
ATOM 1529 C CA . ILE A 1 211 ? 22.312 -26.516 -0.144 1 95.88 211 ILE A CA 1
ATOM 1530 C C . ILE A 1 211 ? 22.359 -26.344 1.373 1 95.88 211 ILE A C 1
ATOM 1532 O O . ILE A 1 211 ? 21.641 -27.031 2.102 1 95.88 211 ILE A O 1
ATOM 1536 N N . LYS A 1 212 ? 23.109 -25.344 1.834 1 95.25 212 LYS A N 1
ATOM 1537 C CA . LYS A 1 212 ? 23.25 -25.094 3.268 1 95.25 212 LYS A CA 1
ATOM 1538 C C . LYS A 1 212 ? 21.969 -24.484 3.848 1 95.25 212 LYS A C 1
ATOM 1540 O O . LYS A 1 212 ? 21.609 -24.781 4.984 1 95.25 212 LYS A O 1
ATOM 1545 N N . THR A 1 213 ? 21.312 -23.625 3.113 1 96.12 213 THR A N 1
ATOM 1546 C CA . THR A 1 213 ? 20.125 -22.922 3.582 1 96.12 213 THR A CA 1
ATOM 1547 C C . THR A 1 213 ? 18.906 -23.844 3.561 1 96.12 213 THR A C 1
ATOM 1549 O O . THR A 1 213 ? 18 -23.688 4.379 1 96.12 213 THR A O 1
ATOM 1552 N N . LYS A 1 214 ? 18.828 -24.75 2.635 1 97.31 214 LYS A N 1
ATOM 1553 C CA . LYS A 1 214 ? 17.828 -25.797 2.479 1 97.31 214 LYS A CA 1
ATOM 1554 C C . LYS A 1 214 ? 16.438 -25.188 2.258 1 97.31 214 LYS A C 1
ATOM 1556 O O . LYS A 1 214 ? 15.484 -25.547 2.949 1 97.31 214 LYS A O 1
ATOM 1561 N N . PRO A 1 215 ? 16.25 -24.359 1.245 1 98 215 PRO A N 1
ATOM 1562 C CA . PRO A 1 215 ? 14.922 -23.828 0.941 1 98 215 PRO A CA 1
ATOM 1563 C C . PRO A 1 215 ? 13.992 -24.875 0.325 1 98 215 PRO A C 1
ATOM 1565 O O . PRO A 1 215 ? 14.406 -26 0.086 1 98 215 PRO A O 1
ATOM 1568 N N . ASP A 1 216 ? 12.727 -24.531 0.229 1 98.56 216 ASP A N 1
ATOM 1569 C CA . ASP A 1 216 ? 11.789 -25.359 -0.526 1 98.56 216 ASP A CA 1
ATOM 1570 C C . ASP A 1 216 ? 11.859 -25.047 -2.02 1 98.56 216 ASP A C 1
ATOM 1572 O O . ASP A 1 216 ? 11.641 -25.922 -2.854 1 98.56 216 ASP A O 1
ATOM 1576 N N . VAL A 1 217 ? 12.109 -23.781 -2.34 1 98.44 217 VAL A N 1
ATOM 1577 C CA . VAL A 1 217 ? 12.109 -23.297 -3.717 1 98.44 217 VAL A CA 1
ATOM 1578 C C . VAL A 1 217 ? 13.391 -22.516 -3.986 1 98.44 217 VAL A C 1
ATOM 1580 O O . VAL A 1 217 ? 13.719 -21.578 -3.258 1 98.44 217 VAL A O 1
ATOM 1583 N N . VAL A 1 218 ? 14.141 -22.969 -4.988 1 97.19 218 VAL A N 1
ATOM 1584 C CA . VAL A 1 218 ? 15.211 -22.172 -5.559 1 97.19 218 VAL A CA 1
ATOM 1585 C C . VAL A 1 218 ? 14.625 -21.125 -6.504 1 97.19 218 VAL A C 1
ATOM 1587 O O . VAL A 1 218 ? 14.328 -21.422 -7.66 1 97.19 218 VAL A O 1
ATOM 1590 N N . SER A 1 219 ? 14.484 -19.891 -5.977 1 95.44 219 SER A N 1
ATOM 1591 C CA . SER A 1 219 ? 13.852 -18.828 -6.758 1 95.44 219 SER A CA 1
ATOM 1592 C C . SER A 1 219 ? 14.719 -18.422 -7.941 1 95.44 219 SER A C 1
ATOM 1594 O O . SER A 1 219 ? 15.938 -18.297 -7.805 1 95.44 219 SER A O 1
ATOM 1596 N N . HIS A 1 220 ? 14 -18.25 -9.062 1 94.25 220 HIS A N 1
ATOM 1597 C CA . HIS A 1 220 ? 14.594 -17.828 -10.32 1 94.25 220 HIS A CA 1
ATOM 1598 C C . HIS A 1 220 ? 15.961 -18.469 -10.531 1 94.25 220 HIS A C 1
ATOM 1600 O O . HIS A 1 220 ? 16.969 -17.766 -10.68 1 94.25 220 HIS A O 1
ATOM 1606 N N . ILE A 1 221 ? 15.992 -19.781 -10.578 1 95.94 221 ILE A N 1
ATOM 1607 C CA . ILE A 1 221 ? 17.203 -20.531 -10.844 1 95.94 221 ILE A CA 1
ATOM 1608 C C . ILE A 1 221 ? 17.859 -20.031 -12.125 1 95.94 221 ILE A C 1
ATOM 1610 O O . ILE A 1 221 ? 19.062 -20.188 -12.32 1 95.94 221 ILE A O 1
ATOM 1614 N N . ASN A 1 222 ? 17.062 -19.422 -12.992 1 94.75 222 ASN A N 1
ATOM 1615 C CA . ASN A 1 222 ? 17.609 -18.797 -14.203 1 94.75 222 ASN A CA 1
ATOM 1616 C C . ASN A 1 222 ? 18.031 -17.359 -13.953 1 94.75 222 ASN A C 1
ATOM 1618 O O . ASN A 1 222 ? 18.297 -16.609 -14.891 1 94.75 222 ASN A O 1
ATOM 1622 N N . GLY A 1 223 ? 18.078 -16.953 -12.703 1 87.88 223 GLY A N 1
ATOM 1623 C CA . GLY A 1 223 ? 18.562 -15.641 -12.32 1 87.88 223 GLY A CA 1
ATOM 1624 C C . GLY A 1 223 ? 17.547 -14.539 -12.523 1 87.88 223 GLY A C 1
ATOM 1625 O O . GLY A 1 223 ? 16.359 -14.812 -12.688 1 87.88 223 GLY A O 1
ATOM 1626 N N . GLY A 1 224 ? 18.047 -13.352 -12.234 1 81.31 224 GLY A N 1
ATOM 1627 C CA . GLY A 1 224 ? 17.406 -12.109 -12.648 1 81.31 224 GLY A CA 1
ATOM 1628 C C . GLY A 1 224 ? 18.094 -11.461 -13.844 1 81.31 224 GLY A C 1
ATOM 1629 O O . GLY A 1 224 ? 18.219 -12.086 -14.898 1 81.31 224 GLY A O 1
ATOM 1630 N N . PRO A 1 225 ? 18.672 -10.375 -13.562 1 73.25 225 PRO A N 1
ATOM 1631 C CA . PRO A 1 225 ? 19.453 -9.82 -14.672 1 73.25 225 PRO A CA 1
ATOM 1632 C C . PRO A 1 225 ? 20.688 -10.656 -14.992 1 73.25 225 PRO A C 1
ATOM 1634 O O . PRO A 1 225 ? 21.125 -10.703 -16.156 1 73.25 225 PRO A O 1
ATOM 1637 N N . THR A 1 226 ? 21.203 -11.352 -13.93 1 83.56 226 THR A N 1
ATOM 1638 C CA . THR A 1 226 ? 22.344 -12.227 -14.117 1 83.56 226 THR A CA 1
ATOM 1639 C C . THR A 1 226 ? 22.094 -13.594 -13.477 1 83.56 226 THR A C 1
ATOM 1641 O O . THR A 1 226 ? 21.656 -13.672 -12.328 1 83.56 226 THR A O 1
ATOM 1644 N N . ALA A 1 227 ? 22.359 -14.664 -14.219 1 89 227 ALA A N 1
ATOM 1645 C CA . ALA A 1 227 ? 22.125 -16.031 -13.75 1 89 227 ALA A CA 1
ATOM 1646 C C . ALA A 1 227 ? 23.406 -16.625 -13.164 1 89 227 ALA A C 1
ATOM 1648 O O . ALA A 1 227 ? 24.5 -16.141 -13.406 1 89 227 ALA A O 1
ATOM 1649 N N . ILE A 1 228 ? 23.203 -17.641 -12.375 1 88.56 228 ILE A N 1
ATOM 1650 C CA . ILE A 1 228 ? 24.328 -18.469 -11.938 1 88.56 228 ILE A CA 1
ATOM 1651 C C . ILE A 1 228 ? 24.828 -19.297 -13.109 1 88.56 228 ILE A C 1
ATOM 1653 O O . ILE A 1 228 ? 24.156 -19.422 -14.133 1 88.56 228 ILE A O 1
ATOM 1657 N N . SER A 1 229 ? 26.047 -19.875 -12.922 1 90.12 229 SER A N 1
ATOM 1658 C CA . SER A 1 229 ? 26.641 -20.672 -13.992 1 90.12 229 SER A CA 1
ATOM 1659 C C . SER A 1 229 ? 25.922 -22 -14.156 1 90.12 229 SER A C 1
ATOM 1661 O O . SER A 1 229 ? 25.25 -22.469 -13.234 1 90.12 229 SER A O 1
ATOM 1663 N N . VAL A 1 230 ? 26.125 -22.609 -15.352 1 94.25 230 VAL A N 1
ATOM 1664 C CA . VAL A 1 230 ? 25.516 -23.906 -15.633 1 94.25 230 VAL A CA 1
ATOM 1665 C C . VAL A 1 230 ? 26.031 -24.953 -14.633 1 94.25 230 VAL A C 1
ATOM 1667 O O . VAL A 1 230 ? 25.297 -25.859 -14.25 1 94.25 230 VAL A O 1
ATOM 1670 N N . GLN A 1 231 ? 27.266 -24.781 -14.18 1 94.94 231 GLN A N 1
ATOM 1671 C CA . GLN A 1 231 ? 27.828 -25.703 -13.203 1 94.94 231 GLN A CA 1
ATOM 1672 C C . GLN A 1 231 ? 27.094 -25.609 -11.867 1 94.94 231 GLN A C 1
ATOM 1674 O O . GLN A 1 231 ? 26.875 -26.625 -11.203 1 94.94 231 GLN A O 1
ATOM 1679 N N . GLU A 1 232 ? 26.766 -24.406 -11.516 1 94.25 232 GLU A N 1
ATOM 1680 C CA . GLU A 1 232 ? 26.031 -24.203 -10.281 1 94.25 232 GLU A CA 1
ATOM 1681 C C . GLU A 1 232 ? 24.609 -24.75 -10.391 1 94.25 232 GLU A C 1
ATOM 1683 O O . GLU A 1 232 ? 24.094 -25.344 -9.43 1 94.25 232 GLU A O 1
ATOM 1688 N N . VAL A 1 233 ? 23.984 -24.578 -11.516 1 95.62 233 VAL A N 1
ATOM 1689 C CA . VAL A 1 233 ? 22.672 -25.156 -11.773 1 95.62 233 VAL A CA 1
ATOM 1690 C C . VAL A 1 233 ? 22.734 -26.672 -11.648 1 95.62 233 VAL A C 1
ATOM 1692 O O . VAL A 1 233 ? 21.875 -27.281 -11 1 95.62 233 VAL A O 1
ATOM 1695 N N . ASP A 1 234 ? 23.766 -27.219 -12.25 1 97.5 234 ASP A N 1
ATOM 1696 C CA . ASP A 1 234 ? 23.938 -28.672 -12.219 1 97.5 234 ASP A CA 1
ATOM 1697 C C . ASP A 1 234 ? 24.016 -29.188 -10.789 1 97.5 234 ASP A C 1
ATOM 1699 O O . ASP A 1 234 ? 23.391 -30.203 -10.445 1 97.5 234 ASP A O 1
ATOM 1703 N N . ARG A 1 235 ? 24.734 -28.5 -10.008 1 97.06 235 ARG A N 1
ATOM 1704 C CA . ARG A 1 235 ? 24.906 -28.922 -8.625 1 97.06 235 ARG A CA 1
ATOM 1705 C C . ARG A 1 235 ? 23.578 -28.875 -7.871 1 97.06 235 ARG A C 1
ATOM 1707 O O . ARG A 1 235 ? 23.25 -29.797 -7.133 1 97.06 235 ARG A O 1
ATOM 1714 N N . ILE A 1 236 ? 22.828 -27.812 -8.039 1 96.62 236 ILE A N 1
ATOM 1715 C CA . ILE A 1 236 ? 21.547 -27.688 -7.371 1 96.62 236 ILE A CA 1
ATOM 1716 C C . ILE A 1 236 ? 20.625 -28.828 -7.801 1 96.62 236 ILE A C 1
ATOM 1718 O O . ILE A 1 236 ? 19.984 -29.469 -6.961 1 96.62 236 ILE A O 1
ATOM 1722 N N . MET A 1 237 ? 20.594 -29.078 -9.117 1 97.38 237 MET A N 1
ATOM 1723 C CA . MET A 1 237 ? 19.719 -30.109 -9.672 1 97.38 237 MET A CA 1
ATOM 1724 C C . MET A 1 237 ? 20.141 -31.5 -9.211 1 97.38 237 MET A C 1
ATOM 1726 O O . MET A 1 237 ? 19.297 -32.344 -8.938 1 97.38 237 MET A O 1
ATOM 1730 N N . ASP A 1 238 ? 21.422 -31.734 -9.109 1 98 238 ASP A N 1
ATOM 1731 C CA . ASP A 1 238 ? 21.953 -33.094 -8.867 1 98 238 ASP A CA 1
ATOM 1732 C C . ASP A 1 238 ? 22.047 -33.375 -7.371 1 98 238 ASP A C 1
ATOM 1734 O O . ASP A 1 238 ? 21.953 -34.531 -6.953 1 98 238 ASP A O 1
ATOM 1738 N N . GLU A 1 239 ? 22.234 -32.344 -6.57 1 98 239 GLU A N 1
ATOM 1739 C CA . GLU A 1 239 ? 22.547 -32.562 -5.164 1 98 239 GLU A CA 1
ATOM 1740 C C . GLU A 1 239 ? 21.344 -32.281 -4.273 1 98 239 GLU A C 1
ATOM 1742 O O . GLU A 1 239 ? 21.422 -32.438 -3.055 1 98 239 GLU A O 1
ATOM 1747 N N . THR A 1 240 ? 20.312 -31.781 -4.785 1 97.94 240 THR A N 1
ATOM 1748 C CA . THR A 1 240 ? 19.141 -31.453 -3.982 1 97.94 240 THR A CA 1
ATOM 1749 C C . THR A 1 240 ? 17.859 -31.938 -4.668 1 97.94 240 THR A C 1
ATOM 1751 O O . THR A 1 240 ? 17.906 -32.469 -5.785 1 97.94 240 THR A O 1
ATOM 1754 N N . ASP A 1 241 ? 16.734 -31.828 -3.955 1 97.81 241 ASP A N 1
ATOM 1755 C CA . ASP A 1 241 ? 15.414 -32.125 -4.5 1 97.81 241 ASP A CA 1
ATOM 1756 C C . ASP A 1 241 ? 14.5 -30.906 -4.465 1 97.81 241 ASP A C 1
ATOM 1758 O O . ASP A 1 241 ? 13.281 -31.031 -4.559 1 97.81 241 ASP A O 1
ATOM 1762 N N . PHE A 1 242 ? 15.102 -29.688 -4.316 1 98.44 242 PHE A N 1
ATOM 1763 C CA . PHE A 1 242 ? 14.336 -28.469 -4.195 1 98.44 242 PHE A CA 1
ATOM 1764 C C . PHE A 1 242 ? 13.586 -28.156 -5.488 1 98.44 242 PHE A C 1
ATOM 1766 O O . PHE A 1 242 ? 14.039 -28.531 -6.574 1 98.44 242 PHE A O 1
ATOM 1773 N N . ALA A 1 243 ? 12.414 -27.516 -5.352 1 98.69 243 ALA A N 1
ATOM 1774 C CA . ALA A 1 243 ? 11.742 -27 -6.543 1 98.69 243 ALA A CA 1
ATOM 1775 C C . ALA A 1 243 ? 12.602 -25.969 -7.254 1 98.69 243 ALA A C 1
ATOM 1777 O O . ALA A 1 243 ? 13.305 -25.188 -6.605 1 98.69 243 ALA A O 1
ATOM 1778 N N . MET A 1 244 ? 12.586 -25.953 -8.555 1 98.5 244 MET A N 1
ATOM 1779 C CA . MET A 1 244 ? 13.359 -25.016 -9.375 1 98.5 244 MET A CA 1
ATOM 1780 C C . MET A 1 244 ? 12.438 -24.047 -10.109 1 98.5 244 MET A C 1
ATOM 1782 O O . MET A 1 244 ? 11.688 -24.453 -11 1 98.5 244 MET A O 1
ATOM 1786 N N . GLU A 1 245 ? 12.555 -22.797 -9.773 1 98.5 245 GLU A N 1
ATOM 1787 C CA . GLU A 1 245 ? 11.672 -21.781 -10.344 1 98.5 245 GLU A CA 1
ATOM 1788 C C . GLU A 1 245 ? 12.328 -21.094 -11.539 1 98.5 245 GLU A C 1
ATOM 1790 O O . GLU A 1 245 ? 13.469 -20.625 -11.438 1 98.5 245 GLU A O 1
ATOM 1795 N N . ILE A 1 246 ? 11.695 -21.094 -12.641 1 98 246 ILE A N 1
ATOM 1796 C CA . ILE A 1 246 ? 12.062 -20.297 -13.805 1 98 246 ILE A CA 1
ATOM 1797 C C . ILE A 1 246 ? 11.172 -19.047 -13.875 1 98 246 ILE A C 1
ATOM 1799 O O . ILE A 1 246 ? 9.945 -19.156 -13.812 1 98 246 ILE A O 1
ATOM 1803 N N . VAL A 1 247 ? 11.812 -17.875 -13.984 1 97.38 247 VAL A N 1
ATOM 1804 C CA . VAL A 1 247 ? 11.031 -16.641 -13.992 1 97.38 247 VAL A CA 1
ATOM 1805 C C . VAL A 1 247 ? 11.164 -15.961 -15.352 1 97.38 247 VAL A C 1
ATOM 1807 O O . VAL A 1 247 ? 12.164 -16.141 -16.047 1 97.38 247 VAL A O 1
ATOM 1810 N N . GLN A 1 248 ? 10.148 -15.195 -15.711 1 96.5 248 GLN A N 1
ATOM 1811 C CA . GLN A 1 248 ? 10.109 -14.477 -16.984 1 96.5 248 GLN A CA 1
ATOM 1812 C C . GLN A 1 248 ? 11.195 -13.414 -17.047 1 96.5 248 GLN A C 1
ATOM 1814 O O . GLN A 1 248 ? 11.781 -13.18 -18.109 1 96.5 248 GLN A O 1
ATOM 1819 N N . CYS A 1 249 ? 11.547 -12.82 -15.953 1 93.44 249 CYS A N 1
ATOM 1820 C CA . CYS A 1 249 ? 12.508 -11.719 -15.914 1 93.44 249 CYS A CA 1
ATOM 1821 C C . CYS A 1 249 ? 13.938 -12.242 -15.836 1 93.44 249 CYS A C 1
ATOM 1823 O O . CYS A 1 249 ? 14.875 -11.461 -15.695 1 93.44 249 CYS A O 1
ATOM 1825 N N . GLY A 1 250 ? 14.148 -13.516 -15.992 1 93.06 250 GLY A N 1
ATOM 1826 C CA . GLY A 1 250 ? 15.469 -14.109 -15.852 1 93.06 250 GLY A CA 1
ATOM 1827 C C . GLY A 1 250 ? 16.141 -14.375 -17.172 1 93.06 250 GLY A C 1
ATOM 1828 O O . GLY A 1 250 ? 15.672 -13.93 -18.219 1 93.06 250 GLY A O 1
ATOM 1829 N N . ASN A 1 251 ? 17.297 -15.039 -17.125 1 93.44 251 ASN A N 1
ATOM 1830 C CA . ASN A 1 251 ? 18.125 -15.375 -18.281 1 93.44 251 ASN A CA 1
ATOM 1831 C C . ASN A 1 251 ? 17.516 -16.484 -19.125 1 93.44 251 ASN A C 1
ATOM 1833 O O . ASN A 1 251 ? 17.406 -17.625 -18.656 1 93.44 251 ASN A O 1
ATOM 1837 N N . PRO A 1 252 ? 17.156 -16.172 -20.406 1 93.44 252 PRO A N 1
ATOM 1838 C CA . PRO A 1 252 ? 16.453 -17.172 -21.219 1 93.44 252 PRO A CA 1
ATOM 1839 C C . PRO A 1 252 ? 17.328 -18.359 -21.594 1 93.44 252 PRO A C 1
ATOM 1841 O O . PRO A 1 252 ? 16.828 -19.469 -21.781 1 93.44 252 PRO A O 1
ATOM 1844 N N . LYS A 1 253 ? 18.609 -18.109 -21.688 1 95.19 253 LYS A N 1
ATOM 1845 C CA . LYS A 1 253 ? 19.516 -19.203 -22 1 95.19 253 LYS A CA 1
ATOM 1846 C C . LYS A 1 253 ? 19.562 -20.234 -20.875 1 95.19 253 LYS A C 1
ATOM 1848 O O . LYS A 1 253 ? 19.516 -21.438 -21.109 1 95.19 253 LYS A O 1
ATOM 1853 N N . ILE A 1 254 ? 19.625 -19.703 -19.688 1 95.88 254 ILE A N 1
ATOM 1854 C CA . ILE A 1 254 ? 19.688 -20.594 -18.547 1 95.88 254 ILE A CA 1
ATOM 1855 C C . ILE A 1 254 ? 18.328 -21.25 -18.328 1 95.88 254 ILE A C 1
ATOM 1857 O O . ILE A 1 254 ? 18.266 -22.422 -17.922 1 95.88 254 ILE A O 1
ATOM 1861 N N . ALA A 1 255 ? 17.266 -20.547 -18.578 1 97.44 255 ALA A N 1
ATOM 1862 C CA . ALA A 1 255 ? 15.938 -21.156 -18.531 1 97.44 255 ALA A CA 1
ATOM 1863 C C . ALA A 1 255 ? 15.852 -22.375 -19.453 1 97.44 255 ALA A C 1
ATOM 1865 O O . ALA A 1 255 ? 15.383 -23.438 -19.047 1 97.44 255 ALA A O 1
ATOM 1866 N N . ASP A 1 256 ? 16.328 -22.188 -20.656 1 98 256 ASP A N 1
ATOM 1867 C CA . ASP A 1 256 ? 16.359 -23.266 -21.641 1 98 256 ASP A CA 1
ATOM 1868 C C . ASP A 1 256 ? 17.219 -24.438 -21.141 1 98 256 ASP A C 1
ATOM 1870 O O . ASP A 1 256 ? 16.812 -25.594 -21.219 1 98 256 ASP A O 1
ATOM 1874 N N . TYR A 1 257 ? 18.328 -24.094 -20.609 1 98.12 257 TYR A N 1
ATOM 1875 C CA . TYR A 1 257 ? 19.25 -25.109 -20.109 1 98.12 257 TYR A CA 1
ATOM 1876 C C . TYR A 1 257 ? 18.609 -25.938 -19 1 98.12 257 TYR A C 1
ATOM 1878 O O . TYR A 1 257 ? 18.656 -27.156 -19.016 1 98.12 257 TYR A O 1
ATOM 1886 N N . VAL A 1 258 ? 18 -25.297 -18.047 1 98.31 258 VAL A N 1
ATOM 1887 C CA . VAL A 1 258 ? 17.375 -25.938 -16.891 1 98.31 258 VAL A CA 1
ATOM 1888 C C . VAL A 1 258 ? 16.25 -26.875 -17.359 1 98.31 258 VAL A C 1
ATOM 1890 O O . VAL A 1 258 ? 16.172 -28.031 -16.922 1 98.31 258 VAL A O 1
ATOM 1893 N N . ALA A 1 259 ? 15.422 -26.422 -18.266 1 98.62 259 ALA A N 1
ATOM 1894 C CA . ALA A 1 259 ? 14.289 -27.203 -18.766 1 98.62 259 ALA A CA 1
ATOM 1895 C C . ALA A 1 259 ? 14.773 -28.469 -19.469 1 98.62 259 ALA A C 1
ATOM 1897 O O . ALA A 1 259 ? 14.266 -29.562 -19.219 1 98.62 259 ALA A O 1
ATOM 1898 N N . ARG A 1 260 ? 15.781 -28.359 -20.359 1 98.56 260 ARG A N 1
ATOM 1899 C CA . ARG A 1 260 ? 16.297 -29.5 -21.094 1 98.56 260 ARG A CA 1
ATOM 1900 C C . ARG A 1 260 ? 16.953 -30.531 -20.172 1 98.56 260 ARG A C 1
ATOM 1902 O O . ARG A 1 260 ? 16.719 -31.734 -20.297 1 98.56 260 ARG A O 1
ATOM 1909 N N . ARG A 1 261 ? 17.703 -29.984 -19.281 1 98.5 261 ARG A N 1
ATOM 1910 C CA . ARG A 1 261 ? 18.391 -30.891 -18.359 1 98.5 261 ARG A CA 1
ATOM 1911 C C . ARG A 1 261 ? 17.391 -31.609 -17.453 1 98.5 261 ARG A C 1
ATOM 1913 O O . ARG A 1 261 ? 17.531 -32.812 -17.188 1 98.5 261 ARG A O 1
ATOM 1920 N N . ALA A 1 262 ? 16.453 -30.875 -16.922 1 98.62 262 ALA A N 1
ATOM 1921 C CA . ALA A 1 262 ? 15.422 -31.5 -16.109 1 98.62 262 ALA A CA 1
ATOM 1922 C C . ALA A 1 262 ? 14.711 -32.594 -16.875 1 98.62 262 ALA A C 1
ATOM 1924 O O . ALA A 1 262 ? 14.391 -33.656 -16.312 1 98.62 262 ALA A O 1
ATOM 1925 N N . ALA A 1 263 ? 14.398 -32.344 -18.156 1 98.5 263 ALA A N 1
ATOM 1926 C CA . ALA A 1 263 ? 13.766 -33.375 -19 1 98.5 263 ALA A CA 1
ATOM 1927 C C . ALA A 1 263 ? 14.656 -34.594 -19.109 1 98.5 263 ALA A C 1
ATOM 1929 O O . ALA A 1 263 ? 14.18 -35.75 -18.969 1 98.5 263 ALA A O 1
ATOM 1930 N N . GLU A 1 264 ? 15.93 -34.375 -19.406 1 98.06 264 GLU A N 1
ATOM 1931 C CA . GLU A 1 264 ? 16.891 -35.469 -19.547 1 98.06 264 GLU A CA 1
ATOM 1932 C C . GLU A 1 264 ? 16.953 -36.312 -18.281 1 98.06 264 GLU A C 1
ATOM 1934 O O . GLU A 1 264 ? 17.094 -37.531 -18.344 1 98.06 264 GLU A O 1
ATOM 1939 N N . LYS A 1 265 ? 16.781 -35.688 -17.172 1 97.94 265 LYS A N 1
ATOM 1940 C CA . LYS A 1 265 ? 16.953 -36.375 -15.891 1 97.94 265 LYS A CA 1
ATOM 1941 C C . LYS A 1 265 ? 15.625 -36.875 -15.352 1 97.94 265 LYS A C 1
ATOM 1943 O O . LYS A 1 265 ? 15.57 -37.5 -14.289 1 97.94 265 LYS A O 1
ATOM 1948 N N . GLY A 1 266 ? 14.578 -36.562 -16.062 1 97.62 266 GLY A N 1
ATOM 1949 C CA . GLY A 1 266 ? 13.266 -36.969 -15.578 1 97.62 266 GLY A CA 1
ATOM 1950 C C . GLY A 1 266 ? 12.82 -36.156 -14.367 1 97.62 266 GLY A C 1
ATOM 1951 O O . GLY A 1 266 ? 12.188 -36.719 -13.461 1 97.62 266 GLY A O 1
ATOM 1952 N N . GLN A 1 267 ? 13.188 -34.875 -14.289 1 98.19 267 GLN A N 1
ATOM 1953 C CA . GLN A 1 267 ? 12.922 -34.062 -13.109 1 98.19 267 GLN A CA 1
ATOM 1954 C C . GLN A 1 267 ? 12.055 -32.875 -13.453 1 98.19 267 GLN A C 1
ATOM 1956 O O . GLN A 1 267 ? 12.078 -31.859 -12.75 1 98.19 267 GLN A O 1
ATOM 1961 N N . LEU A 1 268 ? 11.289 -32.906 -14.523 1 98.62 268 LEU A N 1
ATOM 1962 C CA . LEU A 1 268 ? 10.445 -31.781 -14.93 1 98.62 268 LEU A CA 1
ATOM 1963 C C . LEU A 1 268 ? 9.391 -31.484 -13.867 1 98.62 268 LEU A C 1
ATOM 1965 O O . LEU A 1 268 ? 8.875 -30.359 -13.805 1 98.62 268 LEU A O 1
ATOM 1969 N N . GLY A 1 269 ? 9.07 -32.438 -13.047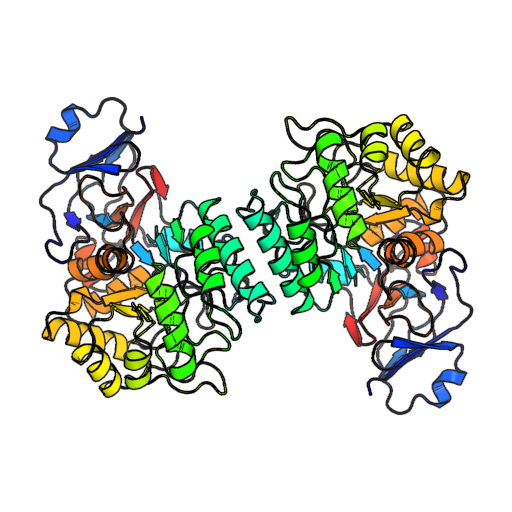 1 98.38 269 GLY A N 1
ATOM 1970 C CA . GLY A 1 269 ? 8.117 -32.25 -11.969 1 98.38 269 GLY A CA 1
ATOM 1971 C C . GLY A 1 269 ? 8.57 -31.234 -10.922 1 98.38 269 GLY A C 1
ATOM 1972 O O . GLY A 1 269 ? 7.762 -30.734 -10.148 1 98.38 269 GLY A O 1
ATOM 1973 N N . ARG A 1 270 ? 9.883 -30.844 -10.867 1 98.56 270 ARG A N 1
ATOM 1974 C CA . ARG A 1 270 ? 10.469 -29.922 -9.914 1 98.56 270 ARG A CA 1
ATOM 1975 C C . ARG A 1 270 ? 10.414 -28.484 -10.445 1 98.56 270 ARG A C 1
ATOM 1977 O O . ARG A 1 270 ? 10.672 -27.531 -9.703 1 98.56 270 ARG A O 1
ATOM 1984 N N . VAL A 1 271 ? 10.055 -28.344 -11.719 1 98.88 271 VAL A N 1
ATOM 1985 C CA . VAL A 1 271 ? 10.148 -27.016 -12.344 1 98.88 271 VAL A CA 1
ATOM 1986 C C . VAL A 1 271 ? 8.82 -26.281 -12.188 1 98.88 271 VAL A C 1
ATOM 1988 O O . VAL A 1 271 ? 7.754 -26.844 -12.477 1 98.88 271 VAL A O 1
ATOM 1991 N N . ILE A 1 272 ? 8.891 -25.047 -11.719 1 98.88 272 ILE A N 1
ATOM 1992 C CA . ILE A 1 272 ? 7.723 -24.188 -11.578 1 98.88 272 ILE A CA 1
ATOM 1993 C C . ILE A 1 272 ? 7.996 -22.828 -12.227 1 98.88 272 ILE A C 1
ATOM 1995 O O . ILE A 1 272 ? 9.148 -22.5 -12.539 1 98.88 272 ILE A O 1
ATOM 1999 N N . PHE A 1 273 ? 6.914 -22.031 -12.5 1 98.75 273 PHE A N 1
ATOM 2000 C CA . PHE A 1 273 ? 7.055 -20.781 -13.227 1 98.75 273 PHE A CA 1
ATOM 2001 C C . PHE A 1 273 ? 6.656 -19.594 -12.344 1 98.75 273 PHE A C 1
ATOM 2003 O O . PHE A 1 273 ? 5.688 -19.688 -11.594 1 98.75 273 PHE A O 1
ATOM 2010 N N . GLY A 1 274 ? 7.41 -18.562 -12.398 1 98.12 274 GLY A N 1
ATOM 2011 C CA . GLY A 1 274 ? 7.086 -17.25 -11.844 1 98.12 274 GLY A CA 1
ATOM 2012 C C . GLY A 1 274 ? 7.445 -16.109 -12.773 1 98.12 274 GLY A C 1
ATOM 2013 O O . GLY A 1 274 ? 7.863 -16.328 -13.914 1 98.12 274 GLY A O 1
ATOM 2014 N N . ASN A 1 275 ? 7.184 -14.93 -12.359 1 96.5 275 ASN A N 1
ATOM 2015 C CA . ASN A 1 275 ? 7.477 -13.758 -13.18 1 96.5 275 ASN A CA 1
ATOM 2016 C C . ASN A 1 275 ? 8.695 -13 -12.656 1 96.5 275 ASN A C 1
ATOM 2018 O O . ASN A 1 275 ? 9.547 -12.562 -13.438 1 96.5 275 ASN A O 1
ATOM 2022 N N . ASP A 1 276 ? 8.859 -12.891 -11.281 1 95.25 276 ASP A N 1
ATOM 2023 C CA . ASP A 1 276 ? 9.758 -11.969 -10.602 1 95.25 276 ASP A CA 1
ATOM 2024 C C . ASP A 1 276 ? 9.43 -10.523 -10.945 1 95.25 276 ASP A C 1
ATOM 2026 O O . ASP A 1 276 ? 10.312 -9.766 -11.367 1 95.25 276 ASP A O 1
ATOM 2030 N N . ALA A 1 277 ? 8.219 -10.242 -10.859 1 92.75 277 ALA A N 1
ATOM 2031 C CA . ALA A 1 277 ? 7.656 -8.922 -11.133 1 92.75 277 ALA A CA 1
ATOM 2032 C C . ALA A 1 277 ? 6.602 -8.547 -10.094 1 92.75 277 ALA A C 1
ATOM 2034 O O . ALA A 1 277 ? 5.977 -9.422 -9.492 1 92.75 277 ALA A O 1
ATOM 2035 N N . PRO A 1 278 ? 6.348 -7.219 -9.805 1 92.25 278 PRO A N 1
ATOM 2036 C CA . PRO A 1 278 ? 7.031 -6.039 -10.336 1 92.25 278 PRO A CA 1
ATOM 2037 C C . PRO A 1 278 ? 8.492 -5.953 -9.891 1 92.25 278 PRO A C 1
ATOM 2039 O O . PRO A 1 278 ? 8.805 -6.25 -8.734 1 92.25 278 PRO A O 1
ATOM 2042 N N . SER A 1 279 ? 9.336 -5.668 -10.82 1 85.75 279 SER A N 1
ATOM 2043 C CA . SER A 1 279 ? 10.766 -5.473 -10.594 1 85.75 279 SER A CA 1
ATOM 2044 C C . SER A 1 279 ? 11.328 -4.391 -11.508 1 85.75 279 SER A C 1
ATOM 2046 O O . SER A 1 279 ? 10.57 -3.65 -12.141 1 85.75 279 SER A O 1
ATOM 2048 N N . GLY A 1 280 ? 12.633 -4.223 -11.453 1 80.25 280 GLY A N 1
ATOM 2049 C CA . GLY A 1 280 ? 13.273 -3.264 -12.344 1 80.25 280 GLY A CA 1
ATOM 2050 C C . GLY A 1 280 ? 13.047 -3.572 -13.812 1 80.25 280 GLY A C 1
ATOM 2051 O O . GLY A 1 280 ? 13.102 -2.676 -14.656 1 80.25 280 GLY A O 1
ATOM 2052 N N . THR A 1 281 ? 12.758 -4.852 -14.102 1 81.62 281 THR A N 1
ATOM 2053 C CA . THR A 1 281 ? 12.453 -5.258 -15.469 1 81.62 281 THR A CA 1
ATOM 2054 C C . THR A 1 281 ? 11.086 -4.727 -15.898 1 81.62 281 THR A C 1
ATOM 2056 O O . THR A 1 281 ? 10.883 -4.406 -17.062 1 81.62 281 THR A O 1
ATOM 2059 N N . GLY A 1 282 ? 10.188 -4.594 -14.984 1 87.44 282 GLY A N 1
ATOM 2060 C CA . GLY A 1 282 ? 8.852 -4.094 -15.281 1 87.44 282 GLY A CA 1
ATOM 2061 C C . GLY A 1 282 ? 7.75 -5.016 -14.797 1 87.44 282 GLY A C 1
ATOM 2062 O O . GLY A 1 282 ? 7.906 -5.711 -13.789 1 87.44 282 GLY A O 1
ATOM 2063 N N . LEU A 1 283 ? 6.586 -4.836 -15.375 1 91.94 283 LEU A N 1
ATOM 2064 C CA . LEU A 1 283 ? 5.414 -5.68 -15.188 1 91.94 283 LEU A CA 1
ATOM 2065 C C . LEU A 1 283 ? 5.074 -6.438 -16.469 1 91.94 283 LEU A C 1
ATOM 2067 O O . LEU A 1 283 ? 4.996 -5.84 -17.547 1 91.94 283 LEU A O 1
ATOM 2071 N N . ILE A 1 284 ? 5.004 -7.734 -16.391 1 92.75 284 ILE A N 1
ATOM 2072 C CA . ILE A 1 284 ? 4.746 -8.57 -17.562 1 92.75 284 ILE A CA 1
ATOM 2073 C C . ILE A 1 284 ? 3.482 -9.398 -17.328 1 92.75 284 ILE A C 1
ATOM 2075 O O . ILE A 1 284 ? 3.562 -10.57 -16.969 1 92.75 284 ILE A O 1
ATOM 2079 N N . PRO A 1 285 ? 2.375 -8.836 -17.578 1 94.62 285 PRO A N 1
ATOM 2080 C CA . PRO A 1 285 ? 1.093 -9.477 -17.297 1 94.62 285 PRO A CA 1
ATOM 2081 C C . PRO A 1 285 ? 0.973 -10.867 -17.906 1 94.62 285 PRO A C 1
ATOM 2083 O O . PRO A 1 285 ? 0.339 -11.758 -17.328 1 94.62 285 PRO A O 1
ATOM 2086 N N . LEU A 1 286 ? 1.598 -11.102 -19.047 1 97.38 286 LEU A N 1
ATOM 2087 C CA . LEU A 1 286 ? 1.499 -12.383 -19.734 1 97.38 286 LEU A CA 1
ATOM 2088 C C . LEU A 1 286 ? 2.723 -13.25 -19.453 1 97.38 286 LEU A C 1
ATOM 2090 O O . LEU A 1 286 ? 3.016 -14.18 -20.203 1 97.38 286 LEU A O 1
ATOM 2094 N N . GLY A 1 287 ? 3.402 -12.906 -18.375 1 97.75 287 GLY A N 1
ATOM 2095 C CA . GLY A 1 287 ? 4.695 -13.516 -18.109 1 97.75 287 GLY A CA 1
ATOM 2096 C C . GLY A 1 287 ? 4.633 -15.023 -18 1 97.75 287 GLY A C 1
ATOM 2097 O O . GLY A 1 287 ? 5.523 -15.727 -18.484 1 97.75 287 GLY A O 1
ATOM 2098 N N . ILE A 1 288 ? 3.627 -15.586 -17.391 1 98.69 288 ILE A N 1
ATOM 2099 C CA . ILE A 1 288 ? 3.545 -17.031 -17.203 1 98.69 288 ILE A CA 1
ATOM 2100 C C . ILE A 1 288 ? 3.244 -17.703 -18.547 1 98.69 288 ILE A C 1
ATOM 2102 O O . ILE A 1 288 ? 3.842 -18.734 -18.875 1 98.69 288 ILE A O 1
ATOM 2106 N N . LEU A 1 289 ? 2.344 -17.125 -19.375 1 98.56 289 LEU A N 1
ATOM 2107 C CA . LEU A 1 289 ? 2.107 -17.641 -20.719 1 98.56 289 LEU A CA 1
ATOM 2108 C C . LEU A 1 289 ? 3.383 -17.578 -21.547 1 98.56 289 LEU A C 1
ATOM 2110 O O . LEU A 1 289 ? 3.676 -18.516 -22.297 1 98.56 289 LEU A O 1
ATOM 2114 N N . ARG A 1 290 ? 4.062 -16.516 -21.359 1 97.94 290 ARG A N 1
ATOM 2115 C CA . ARG A 1 290 ? 5.309 -16.375 -22.094 1 97.94 290 ARG A CA 1
ATOM 2116 C C . ARG A 1 290 ? 6.328 -17.422 -21.688 1 97.94 290 ARG A C 1
ATOM 2118 O O . ARG A 1 290 ? 7.047 -17.969 -22.516 1 97.94 290 ARG A O 1
ATOM 2125 N N . ASN A 1 291 ? 6.414 -17.672 -20.391 1 98.56 291 ASN A N 1
ATOM 2126 C CA . ASN A 1 291 ? 7.273 -18.766 -19.922 1 98.56 291 ASN A CA 1
ATOM 2127 C C . ASN A 1 291 ? 6.902 -20.094 -20.578 1 98.56 291 ASN A C 1
ATOM 2129 O O . ASN A 1 291 ? 7.773 -20.812 -21.062 1 98.56 291 ASN A O 1
ATOM 2133 N N . MET A 1 292 ? 5.629 -20.422 -20.609 1 98.69 292 MET A N 1
ATOM 2134 C CA . MET A 1 292 ? 5.141 -21.672 -21.203 1 98.69 292 MET A CA 1
ATOM 2135 C C . MET A 1 292 ? 5.516 -21.75 -22.688 1 98.69 292 MET A C 1
ATOM 2137 O O . MET A 1 292 ? 6.051 -22.766 -23.125 1 98.69 292 MET A O 1
ATOM 2141 N N . CYS A 1 293 ? 5.258 -20.641 -23.391 1 98.19 293 CYS A N 1
ATOM 2142 C CA . CYS A 1 293 ? 5.547 -20.609 -24.812 1 98.19 293 CYS A CA 1
ATOM 2143 C C . CYS A 1 293 ? 7.043 -20.766 -25.062 1 98.19 293 CYS A C 1
ATOM 2145 O O . CYS A 1 293 ? 7.457 -21.516 -25.953 1 98.19 293 CYS A O 1
ATOM 2147 N N . GLN A 1 294 ? 7.801 -20.047 -24.281 1 97.69 294 GLN A N 1
ATOM 2148 C CA . GLN A 1 294 ? 9.25 -20.094 -24.453 1 97.69 294 GLN A CA 1
ATOM 2149 C C . GLN A 1 294 ? 9.789 -21.5 -24.234 1 97.69 294 GLN A C 1
ATOM 2151 O O . GLN A 1 294 ? 10.523 -22.031 -25.078 1 97.69 294 GLN A O 1
ATOM 2156 N N . ILE A 1 295 ? 9.406 -22.109 -23.172 1 98.69 295 ILE A N 1
ATOM 2157 C CA . ILE A 1 295 ? 9.93 -23.422 -22.797 1 98.69 295 ILE A CA 1
ATOM 2158 C C . ILE A 1 295 ? 9.414 -24.484 -23.781 1 98.69 295 ILE A C 1
ATOM 2160 O O . ILE A 1 295 ? 10.18 -25.344 -24.234 1 98.69 295 ILE A O 1
ATOM 2164 N N . ALA A 1 296 ? 8.141 -24.438 -24.156 1 98.56 296 ALA A N 1
ATOM 2165 C CA . ALA A 1 296 ? 7.555 -25.438 -25.047 1 98.56 296 ALA A CA 1
ATOM 2166 C C . ALA A 1 296 ? 8.148 -25.312 -26.453 1 98.56 296 ALA A C 1
ATOM 2168 O O . ALA A 1 296 ? 8.391 -26.328 -27.109 1 98.56 296 ALA A O 1
ATOM 2169 N N . SER A 1 297 ? 8.398 -24.125 -26.906 1 97.62 297 SER A N 1
ATOM 2170 C CA . SER A 1 297 ? 8.812 -23.906 -28.297 1 97.62 297 SER A CA 1
ATOM 2171 C C . SER A 1 297 ? 10.328 -24.031 -28.438 1 97.62 297 SER A C 1
ATOM 2173 O O . SER A 1 297 ? 10.828 -24.391 -29.5 1 97.62 297 SER A O 1
ATOM 2175 N N . MET A 1 298 ? 11.023 -23.797 -27.344 1 97.38 298 MET A N 1
ATOM 2176 C CA . MET A 1 298 ? 12.469 -23.656 -27.5 1 97.38 298 MET A CA 1
ATOM 2177 C C . MET A 1 298 ? 13.211 -24.781 -26.812 1 97.38 298 MET A C 1
ATOM 2179 O O . MET A 1 298 ? 14.375 -25.047 -27.125 1 97.38 298 MET A O 1
ATOM 2183 N N . SER A 1 299 ? 12.617 -25.453 -25.922 1 98.12 299 SER A N 1
ATOM 2184 C CA . SER A 1 299 ? 13.359 -26.375 -25.062 1 98.12 299 SER A CA 1
ATOM 2185 C C . SER A 1 299 ? 12.906 -27.812 -25.266 1 98.12 299 SER A C 1
ATOM 2187 O O . SER A 1 299 ? 13.211 -28.703 -24.453 1 98.12 299 SER A O 1
ATOM 2189 N N . ASP A 1 300 ? 12.109 -28.062 -26.312 1 96.44 300 ASP A N 1
ATOM 2190 C CA . ASP A 1 300 ? 11.625 -29.406 -26.656 1 96.44 300 ASP A CA 1
ATOM 2191 C C . ASP A 1 300 ? 10.805 -30 -25.516 1 96.44 300 ASP A C 1
ATOM 2193 O O . ASP A 1 300 ? 11.055 -31.141 -25.109 1 96.44 300 ASP A O 1
ATOM 2197 N N . ILE A 1 301 ? 9.977 -29.234 -24.891 1 98.62 301 ILE A N 1
ATOM 2198 C CA . ILE A 1 301 ? 9.055 -29.672 -23.844 1 98.62 301 ILE A CA 1
ATOM 2199 C C . ILE A 1 301 ? 7.625 -29.625 -24.359 1 98.62 301 ILE A C 1
ATOM 2201 O O . ILE A 1 301 ? 7.207 -28.641 -24.969 1 98.62 301 ILE A O 1
ATOM 2205 N N . ASP A 1 302 ? 6.895 -30.719 -24.203 1 98.62 302 ASP A N 1
ATOM 2206 C CA . ASP A 1 302 ? 5.5 -30.75 -24.625 1 98.62 302 ASP A CA 1
ATOM 2207 C C . ASP A 1 302 ? 4.699 -29.625 -23.984 1 98.62 302 ASP A C 1
ATOM 2209 O O . ASP A 1 302 ? 4.863 -29.328 -22.797 1 98.62 302 ASP A O 1
ATOM 2213 N N . PRO A 1 303 ? 3.85 -28.969 -24.797 1 98.81 303 PRO A N 1
ATOM 2214 C CA . PRO A 1 303 ? 3.078 -27.859 -24.25 1 98.81 303 PRO A CA 1
ATOM 2215 C C . PRO A 1 303 ? 2.221 -28.266 -23.047 1 98.81 303 PRO A C 1
ATOM 2217 O O . PRO A 1 303 ? 2.031 -27.469 -22.125 1 98.81 303 PRO A O 1
ATOM 2220 N N . GLU A 1 304 ? 1.695 -29.484 -23.016 1 98.88 304 GLU A N 1
ATOM 2221 C CA . GLU A 1 304 ? 0.904 -29.953 -21.875 1 98.88 304 GLU A CA 1
ATOM 2222 C C . GLU A 1 304 ? 1.743 -30.016 -20.609 1 98.88 304 GLU A C 1
ATOM 2224 O O . GLU A 1 304 ? 1.244 -29.734 -19.516 1 98.88 304 GLU A O 1
ATOM 2229 N N . VAL A 1 305 ? 3.01 -30.375 -20.766 1 98.81 305 VAL A N 1
ATOM 2230 C CA . VAL A 1 305 ? 3.922 -30.422 -19.625 1 98.81 305 VAL A CA 1
ATOM 2231 C C . VAL A 1 305 ? 4.238 -29 -19.156 1 98.81 305 VAL A C 1
ATOM 2233 O O . VAL A 1 305 ? 4.316 -28.75 -17.953 1 98.81 305 VAL A O 1
ATOM 2236 N N . ALA A 1 306 ? 4.414 -28.078 -20.078 1 98.88 306 ALA A N 1
ATOM 2237 C CA . ALA A 1 306 ? 4.625 -26.672 -19.719 1 98.88 306 ALA A CA 1
ATOM 2238 C C . ALA A 1 306 ? 3.457 -26.125 -18.891 1 98.88 306 ALA A C 1
ATOM 2240 O O . ALA A 1 306 ? 3.656 -25.375 -17.938 1 98.88 306 ALA A O 1
ATOM 2241 N N . VAL A 1 307 ? 2.246 -26.516 -19.234 1 98.94 307 VAL A N 1
ATOM 2242 C CA . VAL A 1 307 ? 1.073 -26.141 -18.453 1 98.94 307 VAL A CA 1
ATOM 2243 C C . VAL A 1 307 ? 1.2 -26.688 -17.031 1 98.94 307 VAL A C 1
ATOM 2245 O O . VAL A 1 307 ? 0.886 -25.984 -16.062 1 98.94 307 VAL A O 1
ATOM 2248 N N . CYS A 1 308 ? 1.643 -27.969 -16.922 1 98.94 308 CYS A N 1
ATOM 2249 C CA . CYS A 1 308 ? 1.807 -28.562 -15.594 1 98.94 308 CYS A CA 1
ATOM 2250 C C . CYS A 1 308 ? 2.816 -27.781 -14.766 1 98.94 308 CYS A C 1
ATOM 2252 O O . CYS A 1 308 ? 2.639 -27.625 -13.555 1 98.94 308 CYS A O 1
ATOM 2254 N N . MET A 1 309 ? 3.873 -27.25 -15.383 1 98.88 309 MET A N 1
ATOM 2255 C CA . MET A 1 309 ? 4.898 -26.469 -14.703 1 98.88 309 MET A CA 1
ATOM 2256 C C . MET A 1 309 ? 4.32 -25.156 -14.195 1 98.88 309 MET A C 1
ATOM 2258 O O . MET A 1 309 ? 4.789 -24.609 -13.195 1 98.88 309 MET A O 1
ATOM 2262 N N . ALA A 1 310 ? 3.252 -24.672 -14.828 1 98.88 310 ALA A N 1
ATOM 2263 C CA . ALA A 1 310 ? 2.607 -23.406 -14.477 1 98.88 310 ALA A CA 1
ATOM 2264 C C . ALA A 1 310 ? 1.423 -23.641 -13.539 1 98.88 310 ALA A C 1
ATOM 2266 O O . ALA A 1 310 ? 0.718 -22.703 -13.172 1 98.88 310 ALA A O 1
ATOM 2267 N N . THR A 1 311 ? 1.122 -24.906 -13.156 1 98.88 311 THR A N 1
ATOM 2268 C CA . THR A 1 311 ? -0.083 -25.219 -12.391 1 98.88 311 THR A CA 1
ATOM 2269 C C . THR A 1 311 ? 0.2 -26.266 -11.328 1 98.88 311 THR A C 1
ATOM 2271 O O . THR A 1 311 ? 0.751 -25.969 -10.273 1 98.88 311 THR A O 1
ATOM 2274 N N . GLY A 1 312 ? 0.078 -27.516 -11.703 1 98.81 312 GLY A N 1
ATOM 2275 C CA . GLY A 1 312 ? 0.154 -28.609 -10.742 1 98.81 312 GLY A CA 1
ATOM 2276 C C . GLY A 1 312 ? 1.507 -28.703 -10.062 1 98.81 312 GLY A C 1
ATOM 2277 O O . GLY A 1 312 ? 1.589 -29.031 -8.875 1 98.81 312 GLY A O 1
ATOM 2278 N N . ASN A 1 313 ? 2.607 -28.5 -10.812 1 98.81 313 ASN A N 1
ATOM 2279 C CA . ASN A 1 313 ? 3.922 -28.5 -10.18 1 98.81 313 ASN A CA 1
ATOM 2280 C C . ASN A 1 313 ? 3.986 -27.516 -9.023 1 98.81 313 ASN A C 1
ATOM 2282 O O . ASN A 1 313 ? 4.5 -27.828 -7.949 1 98.81 313 ASN A O 1
ATOM 2286 N N . SER A 1 314 ? 3.445 -26.297 -9.266 1 98.44 314 SER A N 1
ATOM 2287 C CA . SER A 1 314 ? 3.488 -25.234 -8.281 1 98.44 314 SER A CA 1
ATOM 2288 C C . SER A 1 314 ? 2.65 -25.578 -7.055 1 98.44 314 SER A C 1
ATOM 2290 O O . SER A 1 314 ? 3.082 -25.359 -5.918 1 98.44 314 SER A O 1
ATOM 2292 N N . THR A 1 315 ? 1.471 -26.047 -7.23 1 96.94 315 THR A N 1
ATOM 2293 C CA . THR A 1 315 ? 0.586 -26.312 -6.102 1 96.94 315 THR A CA 1
ATOM 2294 C C . THR A 1 315 ? 1.113 -27.469 -5.266 1 96.94 315 THR A C 1
ATOM 2296 O O . THR A 1 315 ? 0.877 -27.531 -4.059 1 96.94 315 THR A O 1
ATOM 2299 N N . ALA A 1 316 ? 1.824 -28.438 -5.969 1 97.75 316 ALA A N 1
ATOM 2300 C CA . ALA A 1 316 ? 2.461 -29.516 -5.223 1 97.75 316 ALA A CA 1
ATOM 2301 C C . ALA A 1 316 ? 3.535 -28.969 -4.281 1 97.75 316 ALA A C 1
ATOM 2303 O O . ALA A 1 316 ? 3.682 -29.453 -3.156 1 97.75 316 ALA A O 1
ATOM 2304 N N . VAL A 1 317 ? 4.262 -28.016 -4.73 1 98.19 317 VAL A N 1
ATOM 2305 C CA . VAL A 1 317 ? 5.332 -27.406 -3.943 1 98.19 317 VAL A CA 1
ATOM 2306 C C . VAL A 1 317 ? 4.738 -26.672 -2.742 1 98.19 317 VAL A C 1
ATOM 2308 O O . VAL A 1 317 ? 5.23 -26.797 -1.62 1 98.19 317 VAL A O 1
ATOM 2311 N N . TYR A 1 318 ? 3.648 -25.984 -2.918 1 98.5 318 TYR A N 1
ATOM 2312 C CA . TYR A 1 318 ? 3.145 -25.062 -1.902 1 98.5 318 TYR A CA 1
ATOM 2313 C C . TYR A 1 318 ? 1.973 -25.672 -1.146 1 98.5 318 TYR A C 1
ATOM 2315 O O . TYR A 1 318 ? 1.462 -25.078 -0.194 1 98.5 318 TYR A O 1
ATOM 2323 N N . GLY A 1 319 ? 1.521 -26.828 -1.538 1 98.12 319 GLY A N 1
ATOM 2324 C CA . GLY A 1 319 ? 0.463 -27.531 -0.833 1 98.12 319 GLY A CA 1
ATOM 2325 C C . GLY A 1 319 ? -0.896 -26.875 -0.988 1 98.12 319 GLY A C 1
ATOM 2326 O O . GLY A 1 319 ? -1.633 -26.719 -0.011 1 98.12 319 GLY A O 1
ATOM 2327 N N . LEU A 1 320 ? -1.234 -26.453 -2.186 1 98.38 320 LEU A N 1
ATOM 2328 C CA . LEU A 1 320 ? -2.484 -25.75 -2.428 1 98.38 320 LEU A CA 1
ATOM 2329 C C . LEU A 1 320 ? -3.51 -26.656 -3.09 1 98.38 320 LEU A C 1
ATOM 2331 O O . LEU A 1 320 ? -3.145 -27.609 -3.793 1 98.38 320 LEU A O 1
ATOM 2335 N N . ASN A 1 321 ? -4.766 -26.438 -2.928 1 98.5 321 ASN A N 1
ATOM 2336 C CA . ASN A 1 321 ? -5.852 -27.281 -3.418 1 98.5 321 ASN A CA 1
ATOM 2337 C C . ASN A 1 321 ? -6.344 -26.828 -4.789 1 98.5 321 ASN A C 1
ATOM 2339 O O . ASN A 1 321 ? -7.473 -27.125 -5.176 1 98.5 321 ASN A O 1
ATOM 2343 N N . THR A 1 322 ? -5.605 -26.125 -5.527 1 98.44 322 THR A N 1
ATOM 2344 C CA . THR A 1 322 ? -5.902 -25.656 -6.879 1 98.44 322 THR A CA 1
ATOM 2345 C C . THR A 1 322 ? -4.848 -26.156 -7.863 1 98.44 322 THR A C 1
ATOM 2347 O O . THR A 1 322 ? -4.02 -27 -7.523 1 98.44 322 THR A O 1
ATOM 2350 N N . GLY A 1 323 ? -4.941 -25.812 -9.109 1 98.56 323 GLY A N 1
ATOM 2351 C CA . GLY A 1 323 ? -3.871 -26.031 -10.07 1 98.56 323 GLY A CA 1
ATOM 2352 C C . GLY A 1 323 ? -3.941 -27.375 -10.75 1 98.56 323 GLY A C 1
ATOM 2353 O O . GLY A 1 323 ? -3.141 -27.672 -11.641 1 98.56 323 GLY A O 1
ATOM 2354 N N . VAL A 1 324 ? -4.926 -28.25 -10.32 1 98.81 324 VAL A N 1
ATOM 2355 C CA . VAL A 1 324 ? -5.145 -29.547 -10.953 1 98.81 324 VAL A CA 1
ATOM 2356 C C . VAL A 1 324 ? -6.637 -29.75 -11.195 1 98.81 324 VAL A C 1
ATOM 2358 O O . VAL A 1 324 ? -7.465 -29.453 -10.336 1 98.81 324 VAL A O 1
ATOM 2361 N N . ILE A 1 325 ? -6.98 -30.188 -12.398 1 98.88 325 ILE A N 1
ATOM 2362 C CA . ILE A 1 325 ? -8.367 -30.516 -12.711 1 98.88 325 ILE A CA 1
ATOM 2363 C C . ILE A 1 325 ? -8.688 -31.938 -12.242 1 98.88 325 ILE A C 1
ATOM 2365 O O . ILE A 1 325 ? -8.312 -32.906 -12.898 1 98.88 325 ILE A O 1
ATOM 2369 N N . ALA A 1 326 ? -9.305 -32 -11.156 1 98.81 326 ALA A N 1
ATOM 2370 C CA . ALA A 1 326 ? -9.758 -33.25 -10.523 1 98.81 326 ALA A CA 1
ATOM 2371 C C . ALA A 1 326 ? -10.883 -32.969 -9.531 1 98.81 326 ALA A C 1
ATOM 2373 O O . ALA A 1 326 ? -10.977 -31.875 -8.969 1 98.81 326 ALA A O 1
ATOM 2374 N N . PRO A 1 327 ? -11.781 -34 -9.328 1 98.69 327 PRO A N 1
ATOM 2375 C CA . PRO A 1 327 ? -12.836 -33.812 -8.328 1 98.69 327 PRO A CA 1
ATOM 2376 C C . PRO A 1 327 ? -12.281 -33.406 -6.957 1 98.69 327 PRO A C 1
ATOM 2378 O O . PRO A 1 327 ? -11.297 -34 -6.496 1 98.69 327 PRO A O 1
ATOM 2381 N N . GLY A 1 328 ? -12.914 -32.406 -6.367 1 98.69 328 GLY A N 1
ATOM 2382 C CA . GLY A 1 328 ? -12.508 -31.938 -5.047 1 98.69 328 GLY A CA 1
ATOM 2383 C C . GLY A 1 328 ? -11.562 -30.75 -5.086 1 98.69 328 GLY A C 1
ATOM 2384 O O . GLY A 1 328 ? -11.375 -30.062 -4.082 1 98.69 328 GLY A O 1
ATOM 2385 N N . LYS A 1 329 ? -10.953 -30.453 -6.203 1 98.81 329 LYS A N 1
ATOM 2386 C CA . LYS A 1 329 ? -10.047 -29.328 -6.359 1 98.81 329 LYS A CA 1
ATOM 2387 C C . LYS A 1 329 ? -10.82 -28.047 -6.645 1 98.81 329 LYS A C 1
ATOM 2389 O O . LYS A 1 329 ? -11.953 -28.094 -7.125 1 98.81 329 LYS A O 1
ATOM 2394 N N . GLU A 1 330 ? -10.242 -26.953 -6.25 1 98.81 330 GLU A N 1
ATOM 2395 C CA . GLU A 1 330 ? -10.844 -25.656 -6.543 1 98.81 330 GLU A CA 1
ATOM 2396 C C . GLU A 1 330 ? -10.961 -25.438 -8.047 1 98.81 330 GLU A C 1
ATOM 2398 O O . GLU A 1 330 ? -10.055 -25.781 -8.805 1 98.81 330 GLU A O 1
ATOM 2403 N N . ALA A 1 331 ? -12.07 -24.859 -8.453 1 98.81 331 ALA A N 1
ATOM 2404 C CA . ALA A 1 331 ? -12.359 -24.719 -9.875 1 98.81 331 ALA A CA 1
ATOM 2405 C C . ALA A 1 331 ? -11.828 -23.406 -10.422 1 98.81 331 ALA A C 1
ATOM 2407 O O . ALA A 1 331 ? -12.594 -22.562 -10.90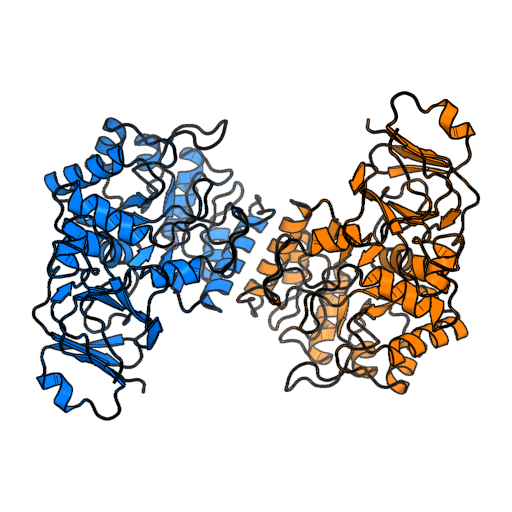6 1 98.81 331 ALA A O 1
ATOM 2408 N N . ASP A 1 332 ? -10.586 -23.172 -10.352 1 98.88 332 ASP A N 1
ATOM 2409 C CA . ASP A 1 332 ? -9.867 -22.156 -11.094 1 98.88 332 ASP A CA 1
ATOM 2410 C C . ASP A 1 332 ? -9.445 -22.672 -12.469 1 98.88 332 ASP A C 1
ATOM 2412 O O . ASP A 1 332 ? -8.547 -23.5 -12.57 1 98.88 332 ASP A O 1
ATOM 2416 N N . LEU A 1 333 ? -10.094 -22.125 -13.523 1 98.94 333 LEU A N 1
ATOM 2417 C CA . LEU A 1 333 ? -9.914 -22.688 -14.852 1 98.94 333 LEU A CA 1
ATOM 2418 C C . LEU A 1 333 ? -9.75 -21.594 -15.898 1 98.94 333 LEU A C 1
ATOM 2420 O O . LEU A 1 333 ? -10.273 -20.484 -15.727 1 98.94 333 LEU A O 1
ATOM 2424 N N . ILE A 1 334 ? -9.047 -21.922 -16.938 1 98.75 334 ILE A N 1
ATOM 2425 C CA . ILE A 1 334 ? -8.906 -21.062 -18.109 1 98.75 334 ILE A CA 1
ATOM 2426 C C . ILE A 1 334 ? -9.383 -21.797 -19.359 1 98.75 334 ILE A C 1
ATOM 2428 O O . ILE A 1 334 ? -9.125 -23 -19.516 1 98.75 334 ILE A O 1
ATOM 2432 N N . ILE A 1 335 ? -10.117 -21.094 -20.109 1 98.88 335 ILE A N 1
ATOM 2433 C CA . ILE A 1 335 ? -10.484 -21.578 -21.438 1 98.88 335 ILE A CA 1
ATOM 2434 C C . ILE A 1 335 ? -9.766 -20.781 -22.516 1 98.88 335 ILE A C 1
ATOM 2436 O O . ILE A 1 335 ? -9.922 -19.547 -22.594 1 98.88 335 ILE A O 1
ATOM 2440 N N . MET A 1 336 ? -8.938 -21.469 -23.328 1 98.75 336 MET A N 1
ATOM 2441 C CA . MET A 1 336 ? -8.117 -20.766 -24.312 1 98.75 336 MET A CA 1
ATOM 2442 C C . MET A 1 336 ? -8.039 -21.547 -25.609 1 98.75 336 MET A C 1
ATOM 2444 O O . MET A 1 336 ? -8.305 -22.75 -25.641 1 98.75 336 MET A O 1
ATOM 2448 N N . ASP A 1 337 ? -7.719 -20.859 -26.656 1 98.62 337 ASP A N 1
ATOM 2449 C CA . ASP A 1 337 ? -7.559 -21.469 -27.969 1 98.62 337 ASP A CA 1
ATOM 2450 C C . ASP A 1 337 ? -6.441 -20.766 -28.75 1 98.62 337 ASP A C 1
ATOM 2452 O O . ASP A 1 337 ? -5.855 -19.797 -28.281 1 98.62 337 ASP A O 1
ATOM 2456 N N . THR A 1 338 ? -6.16 -21.391 -29.875 1 98.12 338 THR A N 1
ATOM 2457 C CA . THR A 1 338 ? -5.188 -20.781 -30.781 1 98.12 338 THR A CA 1
ATOM 2458 C C . THR A 1 338 ? -5.617 -19.375 -31.172 1 98.12 338 THR A C 1
ATOM 2460 O O . THR A 1 338 ? -6.812 -19.109 -31.328 1 98.12 338 THR A O 1
ATOM 2463 N N . PRO A 1 339 ? -4.574 -18.453 -31.156 1 96.69 339 PRO A N 1
ATOM 2464 C CA . PRO A 1 339 ? -4.934 -17.109 -31.609 1 96.69 339 PRO A CA 1
ATOM 2465 C C . PRO A 1 339 ? -5.184 -17.031 -33.125 1 96.69 339 PRO A C 1
ATOM 2467 O O . PRO A 1 339 ? -4.641 -17.828 -33.875 1 96.69 339 PRO A O 1
ATOM 2470 N N . LEU A 1 340 ? -5.918 -16.062 -33.438 1 90.25 340 LEU A N 1
ATOM 2471 C CA . LEU A 1 340 ? -6.117 -15.828 -34.875 1 90.25 340 LEU A CA 1
ATOM 2472 C C . LEU A 1 340 ? -4.781 -15.594 -35.562 1 90.25 340 LEU A C 1
ATOM 2474 O O . LEU A 1 340 ? -3.957 -14.812 -35.094 1 90.25 340 LEU A O 1
ATOM 2478 N N . GLY A 1 341 ? -4.465 -16.328 -36.594 1 90.56 341 GLY A N 1
ATOM 2479 C CA . GLY A 1 341 ? -3.252 -16.125 -37.375 1 90.56 341 GLY A CA 1
ATOM 2480 C C . GLY A 1 341 ? -2.166 -17.125 -37.062 1 90.56 341 GLY A C 1
ATOM 2481 O O . GLY A 1 341 ? -1.162 -17.203 -37.781 1 90.56 341 GLY A O 1
ATOM 2482 N N . SER A 1 342 ? -2.379 -17.859 -36 1 92.94 342 SER A N 1
ATOM 2483 C CA . SER A 1 342 ? -1.392 -18.891 -35.656 1 92.94 342 SER A CA 1
ATOM 2484 C C . SER A 1 342 ? -1.411 -20.031 -36.656 1 92.94 342 SER A C 1
ATOM 2486 O O . SER A 1 342 ? -2.436 -20.281 -37.312 1 92.94 342 SER A O 1
ATOM 2488 N N . VAL A 1 343 ? -0.292 -20.766 -36.75 1 95.19 343 VAL A N 1
ATOM 2489 C CA . VAL A 1 343 ? -0.174 -21.938 -37.625 1 95.19 343 VAL A CA 1
ATOM 2490 C C . VAL A 1 343 ? -0.832 -23.141 -36.938 1 95.19 343 VAL A C 1
ATOM 2492 O O . VAL A 1 343 ? -1.082 -24.156 -37.594 1 95.19 343 VAL A O 1
ATOM 2495 N N . ALA A 1 344 ? -1.128 -22.984 -35.688 1 96.5 344 ALA A N 1
ATOM 2496 C CA . ALA A 1 344 ? -1.594 -24.125 -34.906 1 96.5 344 ALA A CA 1
ATOM 2497 C C . ALA A 1 344 ? -3.117 -24.219 -34.938 1 96.5 344 ALA A C 1
ATOM 2499 O O . ALA A 1 344 ? -3.803 -23.25 -35.219 1 96.5 344 ALA A O 1
ATOM 2500 N N . GLU A 1 345 ? -3.6 -25.375 -34.562 1 96.31 345 GLU A N 1
ATOM 2501 C CA . GLU A 1 345 ? -5.031 -25.641 -34.656 1 96.31 345 GLU A CA 1
ATOM 2502 C C . GLU A 1 345 ? -5.691 -25.562 -33.281 1 96.31 345 GLU A C 1
ATOM 2504 O O . GLU A 1 345 ? -6.918 -25.484 -33.188 1 96.31 345 GLU A O 1
ATOM 2509 N N . ASP A 1 346 ? -4.914 -25.578 -32.281 1 97.81 346 ASP A N 1
ATOM 2510 C CA . ASP A 1 346 ? -5.438 -25.484 -30.906 1 97.81 346 ASP A CA 1
ATOM 2511 C C . ASP A 1 346 ? -4.445 -24.781 -29.984 1 97.81 346 ASP A C 1
ATOM 2513 O O . ASP A 1 346 ? -3.41 -24.297 -30.438 1 97.81 346 ASP A O 1
ATOM 2517 N N . ALA A 1 347 ? -4.801 -24.609 -28.766 1 98.56 347 ALA A N 1
ATOM 2518 C CA . ALA A 1 347 ? -4.004 -23.828 -27.828 1 98.56 347 ALA A CA 1
ATOM 2519 C C . ALA A 1 347 ? -2.645 -24.469 -27.578 1 98.56 347 ALA A C 1
ATOM 2521 O O . ALA A 1 347 ? -1.625 -23.781 -27.5 1 98.56 347 ALA A O 1
ATOM 2522 N N . MET A 1 348 ? -2.637 -25.781 -27.422 1 98.69 348 MET A N 1
ATOM 2523 C CA . MET A 1 348 ? -1.377 -26.469 -27.172 1 98.69 348 MET A CA 1
ATOM 2524 C C . MET A 1 348 ? -0.442 -26.359 -28.359 1 98.69 348 MET A C 1
ATOM 2526 O O . MET A 1 348 ? 0.766 -26.172 -28.203 1 98.69 348 MET A O 1
ATOM 2530 N N . GLY A 1 349 ? -1.014 -26.469 -29.547 1 98.5 349 GLY A N 1
ATOM 2531 C CA . GLY A 1 349 ? -0.217 -26.219 -30.734 1 98.5 349 GLY A CA 1
ATOM 2532 C C . GLY A 1 349 ? 0.353 -24.828 -30.797 1 98.5 349 GLY A C 1
ATOM 2533 O O . GLY A 1 349 ? 1.503 -24.625 -31.203 1 98.5 349 GLY A O 1
ATOM 2534 N N . ALA A 1 350 ? -0.465 -23.859 -30.469 1 98.31 350 ALA A N 1
ATOM 2535 C CA . ALA A 1 350 ? -0.001 -22.484 -30.438 1 98.31 350 ALA A CA 1
ATOM 2536 C C . ALA A 1 350 ? 1.17 -22.312 -29.469 1 98.31 350 ALA A C 1
ATOM 2538 O O . ALA A 1 350 ? 2.191 -21.703 -29.828 1 98.31 350 ALA A O 1
ATOM 2539 N N . ILE A 1 351 ? 1.054 -22.859 -28.281 1 98.5 351 ILE A N 1
ATOM 2540 C CA . ILE A 1 351 ? 2.109 -22.781 -27.266 1 98.5 351 ILE A CA 1
ATOM 2541 C C . ILE A 1 351 ? 3.377 -23.453 -27.812 1 98.5 351 ILE A C 1
AT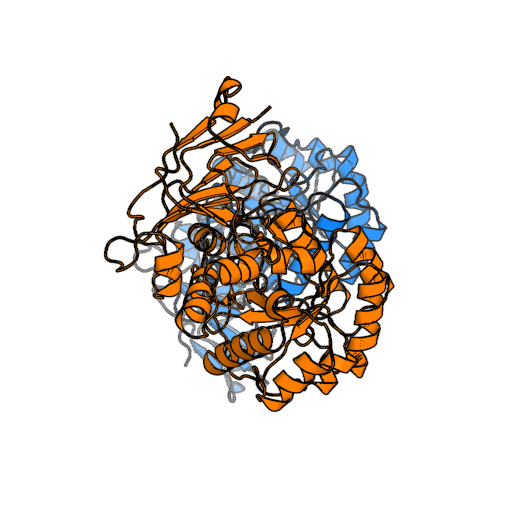OM 2543 O O . ILE A 1 351 ? 4.473 -22.906 -27.672 1 98.5 351 ILE A O 1
ATOM 2547 N N . ALA A 1 352 ? 3.248 -24.516 -28.453 1 98.19 352 ALA A N 1
ATOM 2548 C CA . ALA A 1 352 ? 4.387 -25.219 -29.031 1 98.19 352 ALA A CA 1
ATOM 2549 C C . ALA A 1 352 ? 5.039 -24.391 -30.141 1 98.19 352 ALA A C 1
ATOM 2551 O O . ALA A 1 352 ? 6.25 -24.484 -30.359 1 98.19 352 ALA A O 1
ATOM 2552 N N . ALA A 1 353 ? 4.262 -23.594 -30.781 1 97.69 353 ALA A N 1
ATOM 2553 C CA . ALA A 1 353 ? 4.766 -22.766 -31.859 1 97.69 353 ALA A CA 1
ATOM 2554 C C . ALA A 1 353 ? 5.355 -21.453 -31.328 1 97.69 353 ALA A C 1
ATOM 2556 O O . ALA A 1 353 ? 5.953 -20.688 -32.094 1 97.69 353 ALA A O 1
ATOM 2557 N N . GLY A 1 354 ? 5.141 -21.219 -30.062 1 97.06 354 GLY A N 1
ATOM 2558 C CA . GLY A 1 354 ? 5.633 -19.984 -29.453 1 97.06 354 GLY A CA 1
ATOM 2559 C C . GLY A 1 354 ? 4.633 -18.859 -29.5 1 97.06 354 GLY A C 1
ATOM 2560 O O . GLY A 1 354 ? 4.973 -17.703 -29.203 1 97.06 354 GLY A O 1
ATOM 2561 N N . ASP A 1 355 ? 3.422 -19.188 -29.906 1 96.56 355 ASP A N 1
ATOM 2562 C CA . ASP A 1 355 ? 2.365 -18.188 -30 1 96.56 355 ASP A CA 1
ATOM 2563 C C . ASP A 1 355 ? 1.538 -18.156 -28.719 1 96.56 355 ASP A C 1
ATOM 2565 O O . ASP A 1 355 ? 1.136 -19.188 -28.203 1 96.56 355 ASP A O 1
ATOM 2569 N N . ILE A 1 356 ? 1.318 -16.984 -28.172 1 97.69 356 ILE A N 1
ATOM 2570 C CA . ILE A 1 356 ? 0.469 -16.828 -27 1 97.69 356 ILE A CA 1
ATOM 2571 C C . ILE A 1 356 ? -0.97 -17.203 -27.344 1 97.69 356 ILE A C 1
ATOM 2573 O O . ILE A 1 356 ? -1.554 -16.641 -28.281 1 97.69 356 ILE A O 1
ATOM 2577 N N . PRO A 1 357 ? -1.572 -18.078 -26.688 1 98.19 357 PRO A N 1
ATOM 2578 C CA . PRO A 1 357 ? -2.967 -18.438 -26.953 1 98.19 357 PRO A CA 1
ATOM 2579 C C . PRO A 1 357 ? -3.939 -17.312 -26.594 1 98.19 357 PRO A C 1
ATOM 2581 O O . PRO A 1 357 ? -3.592 -16.422 -25.812 1 98.19 357 PRO A O 1
ATOM 2584 N N . GLY A 1 358 ? -5.113 -17.344 -27.203 1 97.75 358 GLY A N 1
ATOM 2585 C CA . GLY A 1 358 ? -6.188 -16.422 -26.844 1 97.75 358 GLY A CA 1
ATOM 2586 C C . GLY A 1 358 ? -7.066 -16.953 -25.719 1 97.75 358 GLY A C 1
ATOM 2587 O O . GLY A 1 358 ? -7.617 -18.062 -25.828 1 97.75 358 GLY A O 1
ATOM 2588 N N . ILE A 1 359 ? -7.191 -16.219 -24.641 1 98.38 359 ILE A N 1
ATOM 2589 C CA . ILE A 1 359 ? -8.023 -16.594 -23.5 1 98.38 359 ILE A CA 1
ATOM 2590 C C . ILE A 1 359 ? -9.422 -15.992 -23.672 1 98.38 359 ILE A C 1
ATOM 2592 O O . ILE A 1 359 ? -9.562 -14.781 -23.844 1 98.38 359 ILE A O 1
ATOM 2596 N N . SER A 1 360 ? -10.445 -16.797 -23.594 1 98.31 360 SER A N 1
ATOM 2597 C CA . SER A 1 360 ? -11.812 -16.328 -23.766 1 98.31 360 SER A CA 1
ATOM 2598 C C . SER A 1 360 ? -12.555 -16.25 -22.438 1 98.31 360 SER A C 1
ATOM 2600 O O . SER A 1 360 ? -13.43 -15.406 -22.25 1 98.31 360 SER A O 1
ATOM 2602 N N . VAL A 1 361 ? -12.211 -17.172 -21.453 1 98.69 361 VAL A N 1
ATOM 2603 C CA . VAL A 1 361 ? -12.867 -17.172 -20.156 1 98.69 361 VAL A CA 1
ATOM 2604 C C . VAL A 1 361 ? -11.859 -17.562 -19.078 1 98.69 361 VAL A C 1
ATOM 2606 O O . VAL A 1 361 ? -11.023 -18.453 -19.297 1 98.69 361 VAL A O 1
ATOM 2609 N N . VAL A 1 362 ? -11.883 -16.953 -17.984 1 98.81 362 VAL A N 1
ATOM 2610 C CA . VAL A 1 362 ? -11.18 -17.359 -16.766 1 98.81 362 VAL A CA 1
ATOM 2611 C C . VAL A 1 362 ? -12.188 -17.547 -15.633 1 98.81 362 VAL A C 1
ATOM 2613 O O . VAL A 1 362 ? -13.039 -16.688 -15.406 1 98.81 362 VAL A O 1
ATOM 2616 N N . LEU A 1 363 ? -12.133 -18.656 -14.984 1 98.75 363 LEU A N 1
ATOM 2617 C CA . LEU A 1 363 ? -12.961 -18.938 -13.812 1 98.75 363 LEU A CA 1
ATOM 2618 C C . LEU A 1 363 ? -12.117 -18.984 -12.547 1 98.75 363 LEU A C 1
ATOM 2620 O O . LEU A 1 363 ? -11.008 -19.531 -12.547 1 98.75 363 LEU A O 1
ATOM 2624 N N . ILE A 1 364 ? -12.586 -18.406 -11.484 1 98.75 364 ILE A N 1
ATOM 2625 C CA . ILE A 1 364 ? -12.078 -18.609 -10.133 1 98.75 364 ILE A CA 1
ATOM 2626 C C . ILE A 1 364 ? -13.195 -19.125 -9.227 1 98.75 364 ILE A C 1
ATOM 2628 O O . ILE A 1 364 ? -14.273 -18.531 -9.156 1 98.75 364 ILE A O 1
ATOM 2632 N N . ASP A 1 365 ? -12.93 -20.25 -8.594 1 98.19 365 ASP A N 1
ATOM 2633 C CA . ASP A 1 365 ? -13.938 -20.906 -7.766 1 98.19 365 ASP A CA 1
ATOM 2634 C C . ASP A 1 365 ? -15.219 -21.156 -8.562 1 98.19 365 ASP A C 1
ATOM 2636 O O . ASP A 1 365 ? -16.328 -20.969 -8.047 1 98.19 365 ASP A O 1
ATOM 2640 N N . GLY A 1 366 ? -15.07 -21.422 -9.781 1 97.88 366 GLY A N 1
ATOM 2641 C CA . GLY A 1 366 ? -16.203 -21.812 -10.609 1 97.88 366 GLY A CA 1
ATOM 2642 C C . GLY A 1 366 ? -16.984 -20.641 -11.156 1 97.88 366 GLY A C 1
ATOM 2643 O O . GLY A 1 366 ? -17.938 -20.812 -11.906 1 97.88 366 GLY A O 1
ATOM 2644 N N . GLU A 1 367 ? -16.578 -19.453 -10.867 1 97.19 367 GLU A N 1
ATOM 2645 C CA . GLU A 1 367 ? -17.25 -18.25 -11.352 1 97.19 367 GLU A CA 1
ATOM 2646 C C . GLU A 1 367 ? -16.422 -17.562 -12.445 1 97.19 367 GLU A C 1
ATOM 2648 O O . GLU A 1 367 ? -15.227 -17.359 -12.281 1 97.19 367 GLU A O 1
ATOM 2653 N N . ALA A 1 368 ? -17.125 -17.219 -13.562 1 97.81 368 ALA A N 1
ATOM 2654 C CA . ALA A 1 368 ? -16.453 -16.516 -14.648 1 97.81 368 ALA A CA 1
ATOM 2655 C C . ALA A 1 368 ? -16.094 -15.086 -14.242 1 97.81 368 ALA A C 1
ATOM 2657 O O . ALA A 1 368 ? -16.984 -14.273 -13.984 1 97.81 368 ALA A O 1
ATOM 2658 N N . VAL A 1 369 ? -14.812 -14.805 -14.227 1 98.06 369 VAL A N 1
ATOM 2659 C CA . VAL A 1 369 ? -14.375 -13.469 -13.805 1 98.06 369 VAL A CA 1
ATOM 2660 C C . VAL A 1 369 ? -13.828 -12.711 -15.016 1 98.06 369 VAL A C 1
ATOM 2662 O O . VAL A 1 369 ? -13.711 -11.484 -14.977 1 98.06 369 VAL A O 1
ATOM 2665 N N . VAL A 1 370 ? -13.445 -13.391 -16.031 1 97.44 370 VAL A N 1
ATOM 2666 C CA . VAL A 1 370 ? -13.078 -12.844 -17.328 1 97.44 370 VAL A CA 1
ATOM 2667 C C . VAL A 1 370 ? -13.875 -13.539 -18.438 1 97.44 370 VAL A C 1
ATOM 2669 O O . VAL A 1 370 ? -13.938 -14.766 -18.484 1 97.44 370 VAL A O 1
ATOM 2672 N N . THR A 1 371 ? -14.477 -12.758 -19.281 1 96.75 371 THR A N 1
ATOM 2673 C CA . THR A 1 371 ? -15.227 -13.352 -20.391 1 96.75 371 THR A CA 1
ATOM 2674 C C . THR A 1 371 ? -14.664 -12.875 -21.734 1 96.75 371 THR A C 1
ATOM 2676 O O . THR A 1 371 ? -15.141 -13.297 -22.781 1 96.75 371 THR A O 1
ATOM 2679 N N . LYS A 1 372 ? -13.766 -12.07 -21.688 1 92.88 372 LYS A N 1
ATOM 2680 C CA . LYS A 1 372 ? -12.953 -11.609 -22.812 1 92.88 372 LYS A CA 1
ATOM 2681 C C . LYS A 1 372 ? -11.641 -11 -22.328 1 92.88 372 LYS A C 1
ATOM 2683 O O . LYS A 1 372 ? -11.641 -9.961 -21.672 1 92.88 372 LYS A O 1
ATOM 2688 N N . SER A 1 373 ? -10.555 -11.617 -22.625 1 96.62 373 SER A N 1
ATOM 2689 C CA . SER A 1 373 ? -9.281 -11.086 -22.156 1 96.62 373 SER A CA 1
ATOM 2690 C C . SER A 1 373 ? -8.922 -9.789 -22.875 1 96.62 373 SER A C 1
ATOM 2692 O O . SER A 1 373 ? -9.062 -9.695 -24.109 1 96.62 373 SER A O 1
ATOM 2694 N N . ARG A 1 374 ? -8.406 -8.82 -22.188 1 95.75 374 ARG A N 1
ATOM 2695 C CA . ARG A 1 374 ? -7.945 -7.574 -22.812 1 95.75 374 ARG A CA 1
ATOM 2696 C C . ARG A 1 374 ? -6.453 -7.633 -23.109 1 95.75 374 ARG A C 1
ATOM 2698 O O . ARG A 1 374 ? -5.898 -6.707 -23.703 1 95.75 374 ARG A O 1
ATOM 2705 N N . ASN A 1 375 ? -5.781 -8.781 -22.703 1 95.62 375 ASN A N 1
ATOM 2706 C CA . ASN A 1 375 ? -4.328 -8.797 -22.812 1 95.62 375 ASN A CA 1
ATOM 2707 C C . ASN A 1 375 ? -3.852 -9.867 -23.781 1 95.62 375 ASN A C 1
ATOM 2709 O O . ASN A 1 375 ? -2.693 -9.859 -24.203 1 95.62 375 ASN A O 1
ATOM 2713 N N . THR A 1 376 ? -4.711 -10.844 -24.109 1 96.38 376 THR A N 1
ATOM 2714 C CA . THR A 1 376 ? -4.332 -11.867 -25.078 1 96.38 376 THR A CA 1
ATOM 2715 C C . THR A 1 376 ? -5.035 -11.641 -26.422 1 96.38 376 THR A C 1
ATOM 2717 O O . THR A 1 376 ? -6.055 -10.953 -26.469 1 96.38 376 THR A O 1
ATOM 2720 N N . PRO A 1 377 ? -4.473 -12.164 -27.5 1 94.38 377 PRO A N 1
ATOM 2721 C CA . PRO A 1 377 ? -5.188 -12.078 -28.781 1 94.38 377 PRO A CA 1
ATOM 2722 C C . PRO A 1 377 ? -6.52 -12.828 -28.75 1 94.38 377 PRO A C 1
ATOM 2724 O O . PRO A 1 377 ? -6.754 -13.656 -27.875 1 94.38 377 PRO A O 1
ATOM 2727 N N . PRO A 1 378 ? -7.359 -12.477 -29.641 1 94.12 378 PRO A N 1
ATOM 2728 C CA . PRO A 1 378 ? -8.617 -13.219 -29.703 1 94.12 378 PRO A CA 1
ATOM 2729 C C . PRO A 1 378 ? -8.414 -14.703 -30.016 1 94.12 378 PRO A C 1
ATOM 2731 O O . PRO A 1 378 ? -7.582 -15.055 -30.859 1 94.12 378 PRO A O 1
ATOM 2734 N N . ALA A 1 379 ? -9.117 -15.531 -29.297 1 96.31 379 ALA A N 1
ATOM 2735 C CA . ALA A 1 379 ? -9.102 -16.969 -29.562 1 96.31 379 ALA A CA 1
ATOM 2736 C C . ALA A 1 379 ? -9.852 -17.312 -30.844 1 96.31 379 ALA A C 1
ATOM 2738 O O . ALA A 1 379 ? -10.891 -16.719 -31.141 1 96.31 379 ALA A O 1
ATOM 2739 N N . LYS A 1 380 ? -9.32 -18.25 -31.641 1 96.31 380 LYS A N 1
ATOM 2740 C CA . LYS A 1 380 ? -10.023 -18.703 -32.844 1 96.31 380 LYS A CA 1
ATOM 2741 C C . LYS A 1 380 ? -11.406 -19.234 -32.469 1 96.31 380 LYS A C 1
ATOM 2743 O O . LYS A 1 380 ? -12.391 -18.922 -33.156 1 96.31 380 LYS A O 1
ATOM 2748 N N . ARG A 1 381 ? -11.5 -20.109 -31.641 1 95.31 381 ARG A N 1
ATOM 2749 C CA . ARG A 1 381 ? -12.75 -20.547 -31.016 1 95.31 381 ARG A CA 1
ATOM 2750 C C . ARG A 1 381 ? -12.883 -19.984 -29.609 1 95.31 381 ARG A C 1
ATOM 2752 O O . ARG A 1 381 ? -12.07 -20.281 -28.734 1 95.31 381 ARG A O 1
ATOM 2759 N N . ALA A 1 382 ? -13.914 -19.172 -29.312 1 97.31 382 ALA A N 1
ATOM 2760 C CA . ALA A 1 382 ? -14.125 -18.516 -28.031 1 97.31 382 ALA A CA 1
ATOM 2761 C C . ALA A 1 382 ? -15.258 -19.172 -27.25 1 97.31 382 ALA A C 1
ATOM 2763 O O . ALA A 1 382 ? -16.328 -19.406 -27.797 1 97.31 382 ALA A O 1
ATOM 2764 N N . ALA A 1 383 ? -14.984 -19.469 -26.016 1 98.12 383 ALA A N 1
ATOM 2765 C CA . ALA A 1 383 ? -16.031 -20 -25.141 1 98.12 383 ALA A CA 1
ATOM 2766 C C . ALA A 1 383 ? -17.094 -18.938 -24.875 1 98.12 383 ALA A C 1
ATOM 2768 O O . ALA A 1 383 ? -16.812 -17.734 -24.922 1 98.12 383 ALA A O 1
ATOM 2769 N N . LYS A 1 384 ? -18.344 -19.359 -24.578 1 96.44 384 LYS A N 1
ATOM 2770 C CA . LYS A 1 384 ? -19.469 -18.469 -24.328 1 96.44 384 LYS A CA 1
ATOM 2771 C C . LYS A 1 384 ? -20.297 -18.938 -23.141 1 96.44 384 LYS A C 1
ATOM 2773 O O . LYS A 1 384 ? -20.531 -20.125 -22.969 1 96.44 384 LYS A O 1
ATOM 2778 N N . ILE A 1 385 ? -20.625 -18.078 -22.359 1 96.19 385 ILE A N 1
ATOM 2779 C CA . ILE A 1 385 ? -21.625 -18.359 -21.344 1 96.19 385 ILE A CA 1
ATOM 2780 C C . ILE A 1 385 ? -23.031 -18.328 -21.953 1 96.19 385 ILE A C 1
ATOM 2782 O O . ILE A 1 385 ? -23.422 -17.328 -22.547 1 96.19 385 ILE A O 1
ATOM 2786 N N . LEU A 1 386 ? -23.734 -19.344 -21.766 1 94.31 386 LEU A N 1
ATOM 2787 C CA . LEU A 1 386 ? -25.031 -19.469 -22.406 1 94.31 386 LEU A CA 1
ATOM 2788 C C . LEU A 1 386 ? -26.141 -18.875 -21.531 1 94.31 386 LEU A C 1
ATOM 2790 O O . LEU A 1 386 ? -26.062 -18.938 -20.312 1 94.31 386 LEU A O 1
ATOM 2794 N N . MET B 1 1 ? 27.922 21.078 7.766 1 73.38 1 MET B N 1
ATOM 2795 C CA . MET B 1 1 ? 26.734 21.688 8.336 1 73.38 1 MET B CA 1
ATOM 2796 C C . MET B 1 1 ? 25.938 22.438 7.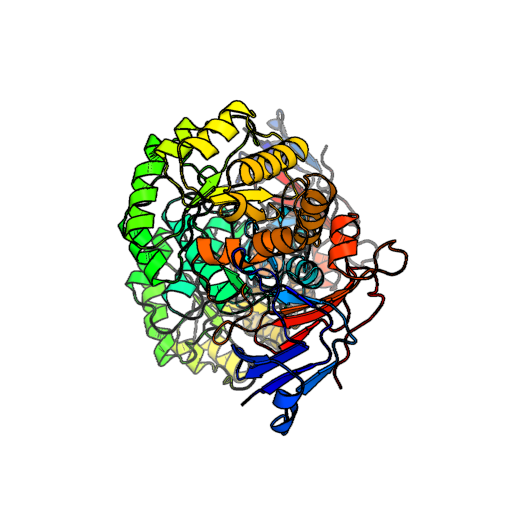266 1 73.38 1 MET B C 1
ATOM 2798 O O . MET B 1 1 ? 26.516 23.172 6.465 1 73.38 1 MET B O 1
ATOM 2802 N N . SER B 1 2 ? 24.609 22.094 7.133 1 90.25 2 SER B N 1
ATOM 2803 C CA . SER B 1 2 ? 23.828 22.797 6.121 1 90.25 2 SER B CA 1
ATOM 2804 C C . SER B 1 2 ? 23.266 24.109 6.66 1 90.25 2 SER B C 1
ATOM 2806 O O . SER B 1 2 ? 22.844 24.188 7.812 1 90.25 2 SER B O 1
ATOM 2808 N N . LYS B 1 3 ? 23.531 25.266 6.07 1 95.19 3 LYS B N 1
ATOM 2809 C CA . LYS B 1 3 ? 23.047 26.594 6.441 1 95.19 3 LYS B CA 1
ATOM 2810 C C . LYS B 1 3 ? 22.25 27.234 5.309 1 95.19 3 LYS B C 1
ATOM 2812 O O . LYS B 1 3 ? 22.672 27.188 4.148 1 95.19 3 LYS B O 1
ATOM 2817 N N . THR B 1 4 ? 21.016 27.703 5.578 1 98.06 4 THR B N 1
ATOM 2818 C CA . THR B 1 4 ? 20.156 28.438 4.66 1 98.06 4 THR B CA 1
ATOM 2819 C C . THR B 1 4 ? 19.703 29.75 5.277 1 98.06 4 THR B C 1
ATOM 2821 O O . THR B 1 4 ? 19.344 29.812 6.461 1 98.06 4 THR B O 1
ATOM 2824 N N . ILE B 1 5 ? 19.75 30.844 4.512 1 98.25 5 ILE B N 1
ATOM 2825 C CA . ILE B 1 5 ? 19.266 32.125 4.977 1 98.25 5 ILE B CA 1
ATOM 2826 C C . ILE B 1 5 ? 18.188 32.656 4.035 1 98.25 5 ILE B C 1
ATOM 2828 O O . ILE B 1 5 ? 18.375 32.719 2.818 1 98.25 5 ILE B O 1
ATOM 2832 N N . ILE B 1 6 ? 17.062 32.906 4.547 1 98.62 6 ILE B N 1
ATOM 2833 C CA . ILE B 1 6 ? 15.984 33.594 3.822 1 98.62 6 ILE B CA 1
ATOM 2834 C C . ILE B 1 6 ? 16 35.062 4.152 1 98.62 6 ILE B C 1
ATOM 2836 O O . ILE B 1 6 ? 15.844 35.469 5.312 1 98.62 6 ILE B O 1
ATOM 2840 N N . LYS B 1 7 ? 16.172 35.906 3.172 1 98.25 7 LYS B N 1
ATOM 2841 C CA . LYS B 1 7 ? 16.266 37.344 3.377 1 98.25 7 LYS B CA 1
ATOM 2842 C C . LYS B 1 7 ? 15.164 38.094 2.619 1 98.25 7 LYS B C 1
ATOM 2844 O O . LYS B 1 7 ? 14.43 37.5 1.83 1 98.25 7 LYS B O 1
ATOM 2849 N N . ASN B 1 8 ? 14.992 39.406 2.904 1 98.5 8 ASN B N 1
ATOM 2850 C CA . ASN B 1 8 ? 14.062 40.281 2.201 1 98.5 8 ASN B CA 1
ATOM 2851 C C . ASN B 1 8 ? 12.625 39.781 2.34 1 98.5 8 ASN B C 1
ATOM 2853 O O . ASN B 1 8 ? 11.875 39.75 1.358 1 98.5 8 ASN B O 1
ATOM 2857 N N . ILE B 1 9 ? 12.336 39.312 3.561 1 98.81 9 ILE B N 1
ATOM 2858 C CA . ILE B 1 9 ? 10.984 38.844 3.854 1 98.81 9 ILE B CA 1
ATOM 2859 C C . ILE B 1 9 ? 10.07 40.062 4.098 1 98.81 9 ILE B C 1
ATOM 2861 O O . ILE B 1 9 ? 10.414 40.969 4.863 1 98.81 9 ILE B O 1
ATOM 2865 N N . GLY B 1 10 ? 8.969 40.125 3.416 1 98.62 10 GLY B N 1
ATOM 2866 C CA . GLY B 1 10 ? 8.016 41.188 3.604 1 98.62 10 GLY B CA 1
ATOM 2867 C C . GLY B 1 10 ? 7.215 41.094 4.887 1 98.62 10 GLY B C 1
ATOM 2868 O O . GLY B 1 10 ? 6.941 42.094 5.551 1 98.62 10 GLY B O 1
ATOM 2869 N N . LYS B 1 11 ? 6.766 39.875 5.242 1 98.69 11 LYS B N 1
ATOM 2870 C CA . LYS B 1 11 ? 6 39.562 6.453 1 98.69 11 LYS B CA 1
ATOM 2871 C C . LYS B 1 11 ? 6.289 38.156 6.941 1 98.69 11 LYS B C 1
ATOM 2873 O O . LYS B 1 11 ? 6.375 37.219 6.141 1 98.69 11 LYS B O 1
ATOM 2878 N N . ILE B 1 12 ? 6.484 38.031 8.219 1 98.88 12 ILE B N 1
ATOM 2879 C CA . ILE B 1 12 ? 6.613 36.719 8.828 1 98.88 12 ILE B CA 1
ATOM 2880 C C . ILE B 1 12 ? 5.395 36.438 9.703 1 98.88 12 ILE B C 1
ATOM 2882 O O . ILE B 1 12 ? 5.137 37.156 10.672 1 98.88 12 ILE B O 1
ATOM 2886 N N . VAL B 1 13 ? 4.594 35.469 9.297 1 98.94 13 VAL B N 1
ATOM 2887 C CA . VAL B 1 13 ? 3.553 34.938 10.172 1 98.94 13 VAL B CA 1
ATOM 2888 C C . VAL B 1 13 ? 4.098 33.781 10.969 1 98.94 13 VAL B C 1
ATOM 2890 O O . VAL B 1 13 ? 4.488 32.75 10.391 1 98.94 13 VAL B O 1
ATOM 2893 N N . SER B 1 14 ? 4.082 33.781 12.273 1 98.88 14 SER B N 1
ATOM 2894 C CA . SER B 1 14 ? 4.902 32.969 13.141 1 98.88 14 SER B CA 1
ATOM 2895 C C . SER B 1 14 ? 4.289 31.562 13.305 1 98.88 14 SER B C 1
ATOM 2897 O O . SER B 1 14 ? 4.996 30.609 13.602 1 98.88 14 SER B O 1
ATOM 2899 N N . GLY B 1 15 ? 2.963 31.453 13.227 1 98.81 15 GLY B N 1
ATOM 2900 C CA . GLY B 1 15 ? 2.252 30.219 13.57 1 98.81 15 GLY B CA 1
ATOM 2901 C C . GLY B 1 15 ? 1.836 30.156 15.023 1 98.81 15 GLY B C 1
ATOM 2902 O O . GLY B 1 15 ? 1.093 29.266 15.422 1 98.81 15 GLY B O 1
ATOM 2903 N N . ASP B 1 16 ? 2.301 31.109 15.836 1 98.69 16 ASP B N 1
ATOM 2904 C CA . ASP B 1 16 ? 1.897 31.234 17.234 1 98.69 16 ASP B CA 1
ATOM 2905 C C . ASP B 1 16 ? 0.729 32.188 17.391 1 98.69 16 ASP B C 1
ATOM 2907 O O . ASP B 1 16 ? 0.891 33.406 17.203 1 98.69 16 ASP B O 1
ATOM 2911 N N . ILE B 1 17 ? -0.369 31.688 17.781 1 98.56 17 ILE B N 1
ATOM 2912 C CA . ILE B 1 17 ? -1.595 32.469 17.812 1 98.56 17 ILE B CA 1
ATOM 2913 C C . ILE B 1 17 ? -1.467 33.594 18.844 1 98.56 17 ILE B C 1
ATOM 2915 O O . ILE B 1 17 ? -2.172 34.594 18.766 1 98.56 17 ILE B O 1
ATOM 2919 N N . LYS B 1 18 ? -0.553 33.469 19.781 1 97.62 18 LYS B N 1
ATOM 2920 C CA . LYS B 1 18 ? -0.342 34.531 20.797 1 97.62 18 LYS B CA 1
ATOM 2921 C C . LYS B 1 18 ? 0.504 35.656 20.234 1 97.62 18 LYS B C 1
ATOM 2923 O O . LYS B 1 18 ? 0.5 36.75 20.781 1 97.62 18 LYS B O 1
ATOM 2928 N N . SER B 1 19 ? 1.273 35.375 19.25 1 97.94 19 SER B N 1
ATOM 2929 C CA . SER B 1 19 ? 2.115 36.344 18.547 1 97.94 19 SER B CA 1
ATOM 2930 C C . SER B 1 19 ? 2.213 36.031 17.062 1 97.94 19 SER B C 1
ATOM 2932 O O . SER B 1 19 ? 3.279 35.625 16.578 1 97.94 19 SER B O 1
ATOM 2934 N N . PRO B 1 20 ? 1.176 36.312 16.312 1 98.5 20 PRO B N 1
ATOM 2935 C CA . PRO B 1 20 ? 1.036 35.781 14.953 1 98.5 20 PRO B CA 1
ATOM 2936 C C . PRO B 1 20 ? 2.008 36.438 13.969 1 98.5 20 PRO B C 1
ATOM 2938 O O . PRO B 1 20 ? 2.379 35.812 12.969 1 98.5 20 PRO B O 1
ATOM 2941 N N . VAL B 1 21 ? 2.477 37.688 14.219 1 98.69 21 VAL B N 1
ATOM 2942 C CA . VAL B 1 21 ? 3.34 38.406 13.273 1 98.69 21 VAL B CA 1
ATOM 2943 C C . VAL B 1 21 ? 4.656 38.781 13.961 1 98.69 21 VAL B C 1
ATOM 2945 O O . VAL B 1 21 ? 4.656 39.312 15.07 1 98.69 21 VAL B O 1
ATOM 2948 N N . LEU B 1 22 ? 5.742 38.438 13.312 1 98.5 22 LEU B N 1
ATOM 2949 C CA . LEU B 1 22 ? 7.062 38.781 13.82 1 98.5 22 LEU B CA 1
ATOM 2950 C C . LEU B 1 22 ? 7.609 40 13.109 1 98.5 22 LEU B C 1
ATOM 2952 O O . LEU B 1 22 ? 7.41 40.188 11.906 1 98.5 22 LEU B O 1
ATOM 2956 N N . GLN B 1 23 ? 8.305 40.812 13.867 1 97.81 23 GLN B N 1
ATOM 2957 C CA . GLN B 1 23 ? 8.984 41.938 13.289 1 97.81 23 GLN B CA 1
ATOM 2958 C C . GLN B 1 23 ? 10.414 41.594 12.891 1 97.81 23 GLN B C 1
ATOM 2960 O O . GLN B 1 23 ? 11.359 41.844 13.648 1 97.81 23 GLN B O 1
ATOM 2965 N N . ALA B 1 24 ? 10.555 41.062 11.766 1 98.19 24 ALA B N 1
ATOM 2966 C CA . ALA B 1 24 ? 11.828 40.625 11.195 1 98.19 24 ALA B CA 1
ATOM 2967 C C . ALA B 1 24 ? 11.719 40.438 9.688 1 98.19 24 ALA B C 1
ATOM 2969 O O . ALA B 1 24 ? 10.609 40.344 9.148 1 98.19 24 ALA B O 1
ATOM 2970 N N . ASP B 1 25 ? 12.898 40.344 9.008 1 98.38 25 ASP B N 1
ATOM 2971 C CA . ASP B 1 25 ? 12.859 40.156 7.562 1 98.38 25 ASP B CA 1
ATOM 2972 C C . ASP B 1 25 ? 13.906 39.125 7.117 1 98.38 25 ASP B C 1
ATOM 2974 O O . ASP B 1 25 ? 14.164 39 5.922 1 98.38 25 ASP B O 1
ATOM 2978 N N . THR B 1 26 ? 14.531 38.469 8.125 1 98.5 26 THR B N 1
ATOM 2979 C CA . THR B 1 26 ? 15.562 37.5 7.824 1 98.5 26 THR B CA 1
ATOM 2980 C C . THR B 1 26 ? 15.445 36.281 8.758 1 98.5 26 THR B C 1
ATOM 2982 O O . THR B 1 26 ? 15.227 36.438 9.961 1 98.5 26 THR B O 1
ATOM 2985 N N . ILE B 1 27 ? 15.492 35.062 8.25 1 98.62 27 ILE B N 1
ATOM 2986 C CA . ILE B 1 27 ? 15.508 33.812 9 1 98.62 27 ILE B CA 1
ATOM 2987 C C . ILE B 1 27 ? 16.766 33.031 8.664 1 98.62 27 ILE B C 1
ATOM 2989 O O . ILE B 1 27 ? 17.109 32.844 7.492 1 98.62 27 ILE B O 1
ATOM 2993 N N . VAL B 1 28 ? 17.5 32.562 9.703 1 98.38 28 VAL B N 1
ATOM 2994 C CA . VAL B 1 28 ? 18.672 31.703 9.539 1 98.38 28 VAL B CA 1
ATOM 2995 C C . VAL B 1 28 ? 18.328 30.281 9.969 1 98.38 28 VAL B C 1
ATOM 2997 O O . VAL B 1 28 ? 17.781 30.062 11.055 1 98.38 28 VAL B O 1
ATOM 3000 N N . VAL B 1 29 ? 18.578 29.312 9.117 1 98.38 29 VAL B N 1
ATOM 3001 C CA . VAL B 1 29 ? 18.375 27.891 9.383 1 98.38 29 VAL B CA 1
ATOM 3002 C C . VAL B 1 29 ? 19.719 27.172 9.414 1 98.38 29 VAL B C 1
ATOM 3004 O O . VAL B 1 29 ? 20.547 27.359 8.523 1 98.38 29 VAL B O 1
ATOM 3007 N N . GLU B 1 30 ? 19.969 26.453 10.453 1 97.69 30 GLU B N 1
ATOM 3008 C CA . GLU B 1 30 ? 21.156 25.609 10.578 1 97.69 30 GLU B CA 1
ATOM 3009 C C . GLU B 1 30 ? 20.781 24.172 10.922 1 97.69 30 GLU B C 1
ATOM 3011 O O . GLU B 1 30 ? 20.078 23.922 11.906 1 97.69 30 GLU B O 1
ATOM 3016 N N . ASP B 1 31 ? 21.234 23.297 10.102 1 97.75 31 ASP B N 1
ATOM 3017 C CA . ASP B 1 31 ? 21.062 21.859 10.305 1 97.75 31 ASP B CA 1
ATOM 3018 C C . ASP B 1 31 ? 19.594 21.516 10.531 1 97.75 31 ASP B C 1
ATOM 3020 O O . ASP B 1 31 ? 19.25 20.828 11.492 1 97.75 31 ASP B O 1
ATOM 3024 N N . GLY B 1 32 ? 18.703 22.188 9.734 1 98.25 32 GLY B N 1
ATOM 3025 C CA . GLY B 1 32 ? 17.297 21.844 9.68 1 98.25 32 GLY B CA 1
ATOM 3026 C C . GLY B 1 32 ? 16.453 22.578 10.695 1 98.25 32 GLY B C 1
ATOM 3027 O O . GLY B 1 32 ? 15.227 22.453 10.703 1 98.25 32 GLY B O 1
ATOM 3028 N N . LEU B 1 33 ? 17.141 23.344 11.57 1 98.69 33 LEU B N 1
ATOM 3029 C CA . LEU B 1 33 ? 16.438 24.062 12.617 1 98.69 33 LEU B CA 1
ATOM 3030 C C . LEU B 1 33 ? 16.562 25.578 12.414 1 98.69 33 LEU B C 1
ATOM 3032 O O . LEU B 1 33 ? 17.578 26.047 11.891 1 98.69 33 LEU B O 1
ATOM 3036 N N . ILE B 1 34 ? 15.555 26.266 12.805 1 98.75 34 ILE B N 1
ATOM 3037 C CA . ILE B 1 34 ? 15.648 27.719 12.812 1 98.75 34 ILE B CA 1
ATOM 3038 C C . ILE B 1 34 ? 16.656 28.172 13.875 1 98.75 34 ILE B C 1
ATOM 3040 O O . ILE B 1 34 ? 16.484 27.875 15.062 1 98.75 34 ILE B O 1
ATOM 3044 N N . ALA B 1 35 ? 17.672 28.859 13.422 1 98.12 35 ALA B N 1
ATOM 3045 C CA . ALA B 1 35 ? 18.75 29.25 14.328 1 98.12 35 ALA B CA 1
ATOM 3046 C C . ALA B 1 35 ? 18.531 30.672 14.836 1 98.12 35 ALA B C 1
ATOM 3048 O O . ALA B 1 35 ? 18.828 30.969 15.992 1 98.12 35 ALA B O 1
ATOM 3049 N N . ALA B 1 36 ? 18.031 31.531 13.883 1 98.19 36 ALA B N 1
ATOM 3050 C CA . ALA B 1 36 ? 17.859 32.938 14.25 1 98.19 36 ALA B CA 1
ATOM 3051 C C . ALA B 1 36 ? 16.828 33.594 13.352 1 98.19 36 ALA B C 1
ATOM 3053 O O . ALA B 1 36 ? 16.609 33.188 12.211 1 98.19 36 ALA B O 1
ATOM 3054 N N . ILE B 1 37 ? 16.188 34.562 13.906 1 98.62 37 ILE B N 1
ATOM 3055 C CA . ILE B 1 37 ? 15.25 35.469 13.227 1 98.62 37 ILE B CA 1
ATOM 3056 C C . ILE B 1 37 ? 15.594 36.906 13.531 1 98.62 37 ILE B C 1
ATOM 3058 O O . ILE B 1 37 ? 15.766 37.281 14.695 1 98.62 37 ILE B O 1
ATOM 3062 N N . GLY B 1 38 ? 15.758 37.688 12.539 1 97.62 38 GLY B N 1
ATOM 3063 C CA . GLY B 1 38 ? 16.141 39.062 12.742 1 97.62 38 GLY B CA 1
ATOM 3064 C C . GLY B 1 38 ? 16.172 39.875 11.453 1 97.62 38 GLY B C 1
ATOM 3065 O O . GLY B 1 38 ? 15.273 39.75 10.617 1 97.62 38 GLY B O 1
ATOM 3066 N N . GLY B 1 39 ? 17.125 40.812 11.414 1 96.5 39 GLY B N 1
ATOM 3067 C CA . GLY B 1 39 ? 17.266 41.656 10.242 1 96.5 39 GLY B CA 1
ATOM 3068 C C . GLY B 1 39 ? 18.469 41.312 9.391 1 96.5 39 GLY B C 1
ATOM 3069 O O . GLY B 1 39 ? 19.047 40.219 9.523 1 96.5 39 GLY B O 1
ATOM 3070 N N . GLU B 1 40 ? 18.703 42.219 8.508 1 93.31 40 GLU B N 1
ATOM 3071 C CA . GLU B 1 40 ? 19.766 42.062 7.516 1 93.31 40 GLU B CA 1
ATOM 3072 C C . GLU B 1 40 ? 21.125 41.844 8.18 1 93.31 40 GLU B C 1
ATOM 3074 O O . GLU B 1 40 ? 22.047 41.344 7.547 1 93.31 40 GLU B O 1
ATOM 3079 N N . GLU B 1 41 ? 21.25 42.188 9.422 1 95.06 41 GLU B N 1
ATOM 3080 C CA . GLU B 1 41 ? 22.5 41.969 10.148 1 95.06 41 GLU B CA 1
ATOM 3081 C C . GLU B 1 41 ? 22.859 40.5 10.203 1 95.06 41 GLU B C 1
ATOM 3083 O O . GLU B 1 41 ? 24.031 40.156 10.328 1 95.06 41 GLU B O 1
ATOM 3088 N N . LEU B 1 42 ? 21.922 39.656 10.07 1 94.56 42 LEU B N 1
ATOM 3089 C CA . LEU B 1 42 ? 22.156 38.219 10.133 1 94.56 42 LEU B CA 1
ATOM 3090 C C . LEU B 1 42 ? 22.875 37.719 8.883 1 94.56 42 LEU B C 1
ATOM 3092 O O . LEU B 1 42 ? 23.406 36.594 8.859 1 94.56 42 LEU B O 1
ATOM 3096 N N . MET B 1 43 ? 22.969 38.594 7.898 1 93.31 43 MET B N 1
ATOM 3097 C CA . MET B 1 43 ? 23.625 38.25 6.645 1 93.31 43 MET B CA 1
ATOM 3098 C C . MET B 1 43 ? 25.141 38.312 6.785 1 93.31 43 MET B C 1
ATOM 3100 O O . MET B 1 43 ? 25.875 37.781 5.953 1 93.31 43 MET B O 1
ATOM 3104 N N . LYS B 1 44 ? 25.609 39 7.793 1 90.81 44 LYS B N 1
ATOM 3105 C CA . LYS B 1 44 ? 27.031 39.219 7.992 1 90.81 44 LYS B CA 1
ATOM 3106 C C . LYS B 1 44 ? 27.766 37.875 8.117 1 90.81 44 LYS B C 1
ATOM 3108 O O . LYS B 1 44 ? 28.906 37.75 7.676 1 90.81 44 LYS B O 1
ATOM 3113 N N . ASP B 1 45 ? 27.156 36.875 8.609 1 84.56 45 ASP B N 1
ATOM 3114 C CA . ASP B 1 45 ? 27.766 35.562 8.844 1 84.56 45 ASP B CA 1
ATOM 3115 C C . ASP B 1 45 ? 27.219 34.531 7.875 1 84.56 45 ASP B C 1
ATOM 3117 O O . ASP B 1 45 ? 27.078 33.344 8.242 1 84.56 45 ASP B O 1
ATOM 3121 N N . ALA B 1 46 ? 26.828 34.969 6.727 1 86.19 46 ALA B N 1
ATOM 3122 C CA . ALA B 1 46 ? 26.172 34.062 5.793 1 86.19 46 ALA B CA 1
ATOM 3123 C C . ALA B 1 46 ? 27.125 32.969 5.332 1 86.19 46 ALA B C 1
ATOM 3125 O O . ALA B 1 46 ? 26.719 31.812 5.172 1 86.19 46 ALA B O 1
ATOM 3126 N N . GLY B 1 47 ? 28.469 33.219 5.195 1 87.75 47 GLY B N 1
ATOM 3127 C CA . GLY B 1 47 ? 29.406 32.25 4.723 1 87.75 47 GLY B CA 1
ATOM 3128 C C . GLY B 1 47 ? 28.969 31.547 3.451 1 87.75 47 GLY B C 1
ATOM 3129 O O . GLY B 1 47 ? 28.625 32.188 2.465 1 87.75 47 GLY B O 1
ATOM 3130 N N . ASP B 1 48 ? 28.922 30.188 3.461 1 91.62 48 ASP B N 1
ATOM 3131 C CA . ASP B 1 48 ? 28.578 29.359 2.311 1 91.62 48 ASP B CA 1
ATOM 3132 C C . ASP B 1 48 ? 27.109 28.938 2.359 1 91.62 48 ASP B C 1
ATOM 3134 O O . ASP B 1 48 ? 26.734 27.922 1.774 1 91.62 48 ASP B O 1
ATOM 3138 N N . ALA B 1 49 ? 26.375 29.781 3.029 1 95.25 49 ALA B N 1
ATOM 3139 C CA . ALA B 1 49 ? 24.953 29.453 3.182 1 95.25 49 ALA B CA 1
ATOM 3140 C C . ALA B 1 49 ? 24.234 29.531 1.841 1 95.25 49 ALA B C 1
ATOM 3142 O O . ALA B 1 49 ? 24.609 30.312 0.966 1 95.25 49 ALA B O 1
ATOM 3143 N N . THR B 1 50 ? 23.266 28.625 1.617 1 96.75 50 THR B N 1
ATOM 3144 C CA . THR B 1 50 ? 22.297 28.844 0.559 1 96.75 50 THR B CA 1
ATOM 3145 C C . THR B 1 50 ? 21.422 30.062 0.857 1 96.75 50 THR B C 1
ATOM 3147 O O . THR B 1 50 ? 20.859 30.188 1.947 1 96.75 50 THR B O 1
ATOM 3150 N N . ILE B 1 51 ? 21.344 31.031 -0.07 1 97.69 51 ILE B N 1
ATOM 3151 C CA . ILE B 1 51 ? 20.594 32.25 0.153 1 97.69 51 ILE B CA 1
ATOM 3152 C C . ILE B 1 51 ? 19.297 32.219 -0.653 1 97.69 51 ILE B C 1
ATOM 3154 O O . ILE B 1 51 ? 19.312 31.953 -1.856 1 97.69 51 ILE B O 1
ATOM 3158 N N . ILE B 1 52 ? 18.188 32.406 0.002 1 98.19 52 ILE B N 1
ATOM 3159 C CA . ILE B 1 52 ? 16.891 32.531 -0.635 1 98.19 52 ILE B CA 1
ATOM 3160 C C . ILE B 1 52 ? 16.406 34 -0.491 1 98.19 52 ILE B C 1
ATOM 3162 O O . ILE B 1 52 ? 16.312 34.5 0.623 1 98.19 52 ILE B O 1
ATOM 3166 N N . ASP B 1 53 ? 16.156 34.656 -1.579 1 98.62 53 ASP B N 1
ATOM 3167 C CA . ASP B 1 53 ? 15.539 36 -1.593 1 98.62 53 ASP B CA 1
ATOM 3168 C C . ASP B 1 53 ? 14.016 35.875 -1.661 1 98.62 53 ASP B C 1
ATOM 3170 O O . ASP B 1 53 ? 13.461 35.438 -2.67 1 98.62 53 ASP B O 1
ATOM 3174 N N . ALA B 1 54 ? 13.359 36.344 -0.605 1 98.62 54 ALA B N 1
ATOM 3175 C CA . ALA B 1 54 ? 11.906 36.188 -0.525 1 98.62 54 ALA B CA 1
ATOM 3176 C C . ALA B 1 54 ? 11.211 37.25 -1.386 1 98.62 54 ALA B C 1
ATOM 3178 O O . ALA B 1 54 ? 10 37.188 -1.617 1 98.62 54 ALA B O 1
ATOM 3179 N N . ALA B 1 55 ? 11.938 38.25 -1.836 1 98.31 55 ALA B N 1
ATOM 3180 C CA . ALA B 1 55 ? 11.43 39.281 -2.744 1 98.31 55 ALA B CA 1
ATOM 3181 C C . ALA B 1 55 ? 10.25 40.031 -2.129 1 98.31 55 ALA B C 1
ATOM 3183 O O . ALA B 1 55 ? 9.297 40.375 -2.83 1 98.31 55 ALA B O 1
ATOM 3184 N N . GLY B 1 56 ? 10.25 40.188 -0.785 1 98.44 56 GLY B N 1
ATOM 3185 C CA . GLY B 1 56 ? 9.195 40.906 -0.1 1 98.44 56 GLY B CA 1
ATOM 3186 C C . GLY B 1 56 ? 7.965 40.062 0.169 1 98.44 56 GLY B C 1
ATOM 3187 O O . GLY B 1 56 ? 6.961 40.594 0.675 1 98.44 56 GLY B O 1
ATOM 3188 N N . SER B 1 57 ? 7.961 38.781 -0.115 1 98.5 57 SER B N 1
ATOM 3189 C CA . SER B 1 57 ? 6.816 37.906 0.067 1 98.5 57 SER B CA 1
ATOM 3190 C C . SER B 1 57 ? 6.645 37.5 1.532 1 98.5 57 SER B C 1
ATOM 3192 O O . SER B 1 57 ? 7.43 37.938 2.387 1 98.5 57 SER B O 1
ATOM 3194 N N . THR B 1 58 ? 5.645 36.781 1.789 1 98.81 58 THR B N 1
ATOM 3195 C CA . THR B 1 58 ? 5.297 36.344 3.139 1 98.81 58 THR B CA 1
ATOM 3196 C C . THR B 1 58 ? 5.879 34.969 3.43 1 98.81 58 THR B C 1
ATOM 3198 O O . THR B 1 58 ? 5.836 34.094 2.578 1 98.81 58 THR B O 1
ATOM 3201 N N . VAL B 1 59 ? 6.465 34.781 4.629 1 98.94 59 VAL B N 1
ATOM 3202 C CA . VAL B 1 59 ? 6.953 33.469 5.082 1 98.94 59 VAL B CA 1
ATOM 3203 C C . VAL B 1 59 ? 6.082 32.969 6.23 1 98.94 59 VAL B C 1
ATOM 3205 O O . VAL B 1 59 ? 5.781 33.719 7.164 1 98.94 59 VAL B O 1
ATOM 3208 N N . THR B 1 60 ? 5.59 31.797 6.156 1 98.94 60 THR B N 1
ATOM 3209 C CA . THR B 1 60 ? 4.855 31.094 7.203 1 98.94 60 THR B CA 1
ATOM 3210 C C . THR B 1 60 ? 5.477 29.734 7.48 1 98.94 60 THR B C 1
ATOM 3212 O O . THR B 1 60 ? 6.324 29.266 6.715 1 98.94 60 THR B O 1
ATOM 3215 N N . PRO B 1 61 ? 5.125 29.094 8.648 1 98.94 61 PRO B N 1
ATOM 3216 C CA . PRO B 1 61 ? 5.484 27.688 8.766 1 98.94 61 PRO B CA 1
ATOM 3217 C C . PRO B 1 61 ? 4.832 26.812 7.699 1 98.94 61 PRO B C 1
ATOM 3219 O O . PRO B 1 61 ? 3.824 27.203 7.105 1 98.94 61 PRO B O 1
ATOM 3222 N N . GLY B 1 62 ? 5.465 25.672 7.398 1 98.94 62 GLY B N 1
ATOM 3223 C CA . GLY B 1 62 ? 4.758 24.672 6.613 1 98.94 62 GLY B CA 1
ATOM 3224 C C . GLY B 1 62 ? 3.42 24.281 7.215 1 98.94 62 GLY B C 1
ATOM 3225 O O . GLY B 1 62 ? 3.293 24.156 8.438 1 98.94 62 GLY B O 1
ATOM 3226 N N . LEU B 1 63 ? 2.428 24.094 6.363 1 98.94 63 LEU B N 1
ATOM 3227 C CA . LEU B 1 63 ? 1.082 23.781 6.836 1 98.94 63 LEU B CA 1
ATOM 3228 C C . LEU B 1 63 ? 0.984 22.344 7.293 1 98.94 63 LEU B C 1
ATOM 3230 O O . LEU B 1 63 ? 1.699 21.469 6.785 1 98.94 63 LEU B O 1
ATOM 3234 N N . LEU B 1 64 ? 0.168 22.109 8.266 1 98.88 64 LEU B N 1
ATOM 3235 C CA . LEU B 1 64 ? -0.171 20.766 8.719 1 98.88 64 LEU B CA 1
ATOM 3236 C C . LEU B 1 64 ? -1.548 20.359 8.203 1 98.88 64 LEU B C 1
ATOM 3238 O O . LEU B 1 64 ? -2.486 21.156 8.227 1 98.88 64 LEU B O 1
ATOM 3242 N N . ASP B 1 65 ? -1.631 19.203 7.656 1 98.81 65 ASP B N 1
ATOM 3243 C CA . ASP B 1 65 ? -2.9 18.516 7.449 1 98.81 65 ASP B CA 1
ATOM 3244 C C . ASP B 1 65 ? -3.146 17.469 8.539 1 98.81 65 ASP B C 1
ATOM 3246 O O . ASP B 1 65 ? -2.551 16.391 8.523 1 98.81 65 ASP B O 1
ATOM 3250 N N . THR B 1 66 ? -4.074 17.766 9.453 1 98.69 66 THR B N 1
ATOM 3251 C CA . THR B 1 66 ? -4.188 16.969 10.672 1 98.69 66 THR B CA 1
ATOM 3252 C C . THR B 1 66 ? -5.168 15.812 10.461 1 98.69 66 THR B C 1
ATOM 3254 O O . THR B 1 66 ? -5.496 15.102 11.414 1 98.69 66 THR B O 1
ATOM 3257 N N . HIS B 1 67 ? -5.656 15.625 9.195 1 98.12 67 HIS B N 1
ATOM 3258 C CA . HIS B 1 67 ? -6.621 14.562 8.945 1 98.12 67 HIS B CA 1
ATOM 3259 C C . HIS B 1 67 ? -6.434 13.969 7.551 1 98.12 67 HIS B C 1
ATOM 3261 O O . HIS B 1 67 ? -7.172 14.305 6.625 1 98.12 67 HIS B O 1
ATOM 3267 N N . VAL B 1 68 ? -5.574 13.023 7.508 1 97.81 68 VAL B N 1
ATOM 3268 C CA . VAL B 1 68 ? -5.32 12.383 6.223 1 97.81 68 VAL B CA 1
ATOM 3269 C C . VAL B 1 68 ? -5.473 10.867 6.355 1 97.81 68 VAL B C 1
ATOM 3271 O O . VAL B 1 68 ? -5.051 10.281 7.355 1 97.81 68 VAL B O 1
ATOM 3274 N N . HIS B 1 69 ? -6.027 10.242 5.391 1 96.62 69 HIS B N 1
ATOM 3275 C CA . HIS B 1 69 ? -6.141 8.789 5.34 1 96.62 69 HIS B CA 1
ATOM 3276 C C . HIS B 1 69 ? -5.09 8.188 4.418 1 96.62 69 HIS B C 1
ATOM 3278 O O . HIS B 1 69 ? -5.398 7.781 3.295 1 96.62 69 HIS B O 1
ATOM 3284 N N . VAL B 1 70 ? -3.914 8.023 4.941 1 97 70 VAL B N 1
ATOM 3285 C CA . VAL B 1 70 ? -2.793 7.484 4.18 1 97 70 VAL B CA 1
ATOM 3286 C C . VAL B 1 70 ? -2.838 5.957 4.199 1 97 70 VAL B C 1
ATOM 3288 O O . VAL B 1 70 ? -3.367 5.359 5.137 1 97 70 VAL B O 1
ATOM 3291 N N . SER B 1 71 ? -2.287 5.258 3.15 1 95.94 71 SER B N 1
ATOM 3292 C CA . SER B 1 71 ? -2.375 3.807 3.029 1 95.94 71 SER B CA 1
ATOM 3293 C C . SER B 1 71 ? -1.033 3.205 2.625 1 95.94 71 SER B C 1
ATOM 3295 O O . SER B 1 71 ? -0.979 2.084 2.117 1 95.94 71 SER B O 1
ATOM 3297 N N . GLY B 1 72 ? 0.034 3.873 2.854 1 95.25 72 GLY B N 1
ATOM 3298 C CA . GLY B 1 72 ? 1.365 3.424 2.48 1 95.25 72 GLY B CA 1
ATOM 3299 C C . GLY B 1 72 ? 1.925 4.156 1.273 1 95.25 72 GLY B C 1
ATOM 3300 O O . GLY B 1 72 ? 1.326 4.137 0.197 1 95.25 72 GLY B O 1
ATOM 3301 N N . GLY B 1 73 ? 3.037 4.781 1.453 1 96.31 73 GLY B N 1
ATOM 3302 C CA . GLY B 1 73 ? 3.633 5.57 0.385 1 96.31 73 GLY B CA 1
ATOM 3303 C C . GLY B 1 73 ? 2.758 6.723 -0.067 1 96.31 73 GLY B C 1
ATOM 3304 O O . GLY B 1 73 ? 2.082 7.352 0.749 1 96.31 73 GLY B O 1
ATOM 3305 N N . ASP B 1 74 ? 2.875 7.109 -1.366 1 97.38 74 ASP B N 1
ATOM 3306 C CA . ASP B 1 74 ? 2.172 8.258 -1.93 1 97.38 74 ASP B CA 1
ATOM 3307 C C . ASP B 1 74 ? 1.071 7.809 -2.889 1 97.38 74 ASP B C 1
ATOM 3309 O O . ASP B 1 74 ? 0.935 8.359 -3.984 1 97.38 74 ASP B O 1
ATOM 3313 N N . TYR B 1 75 ? 0.387 6.699 -2.514 1 95.5 75 TYR B N 1
ATOM 3314 C CA . TYR B 1 75 ? -0.735 6.164 -3.275 1 95.5 75 TYR B CA 1
ATOM 3315 C C . TYR B 1 75 ? -2.01 6.164 -2.441 1 95.5 75 TYR B C 1
ATOM 3317 O O . TYR B 1 75 ? -1.985 5.82 -1.257 1 95.5 75 TYR B O 1
ATOM 3325 N N . ALA B 1 76 ? -3.139 6.574 -3.061 1 95.19 76 ALA B N 1
ATOM 3326 C CA . ALA B 1 76 ? -4.465 6.547 -2.449 1 95.19 76 ALA B CA 1
ATOM 3327 C C . ALA B 1 76 ? -5.355 5.5 -3.109 1 95.19 76 ALA B C 1
ATOM 3329 O O . ALA B 1 76 ? -5.992 5.77 -4.133 1 95.19 76 ALA B O 1
ATOM 3330 N N . PRO B 1 77 ? -5.488 4.359 -2.455 1 93.38 77 PRO B N 1
ATOM 3331 C CA . PRO B 1 77 ? -6.25 3.279 -3.086 1 93.38 77 PRO B CA 1
ATOM 3332 C C . PRO B 1 77 ? -7.711 3.652 -3.332 1 93.38 77 PRO B C 1
ATOM 3334 O O . PRO B 1 77 ? -8.281 3.277 -4.359 1 93.38 77 PRO B O 1
ATOM 3337 N N . ARG B 1 78 ? -8.32 4.359 -2.432 1 88.06 78 ARG B N 1
ATOM 3338 C CA . ARG B 1 78 ? -9.742 4.684 -2.51 1 88.06 78 ARG B CA 1
ATOM 3339 C C . ARG B 1 78 ? -10.062 5.441 -3.795 1 88.06 78 ARG B C 1
ATOM 3341 O O . ARG B 1 78 ? -11.133 5.266 -4.375 1 88.06 78 ARG B O 1
ATOM 3348 N N . GLN B 1 79 ? -9.164 6.293 -4.227 1 90.25 79 GLN B N 1
ATOM 3349 C CA . GLN B 1 79 ? -9.375 7.121 -5.41 1 90.25 79 GLN B CA 1
ATOM 3350 C C . GLN B 1 79 ? -8.477 6.672 -6.562 1 90.25 79 GLN B C 1
ATOM 3352 O O . GLN B 1 79 ? -8.453 7.309 -7.621 1 90.25 79 GLN B O 1
ATOM 3357 N N . LYS B 1 80 ? -7.742 5.633 -6.375 1 92.06 80 LYS B N 1
ATOM 3358 C CA . LYS B 1 80 ? -6.793 5.117 -7.355 1 92.06 80 LYS B CA 1
ATOM 3359 C C . LYS B 1 80 ? -5.898 6.23 -7.895 1 92.06 80 LYS B C 1
ATOM 3361 O O . LYS B 1 80 ? -5.766 6.395 -9.109 1 92.06 80 LYS B O 1
ATOM 3366 N N . THR B 1 81 ? -5.309 7.07 -6.957 1 92.88 81 THR B N 1
ATOM 3367 C CA . THR B 1 81 ? -4.52 8.234 -7.352 1 92.88 81 THR B CA 1
ATOM 3368 C C . THR B 1 81 ? -3.113 8.148 -6.766 1 92.88 81 THR B C 1
ATOM 3370 O O . THR B 1 81 ? -2.939 7.805 -5.598 1 92.88 81 THR B O 1
ATOM 3373 N N . MET B 1 82 ? -2.148 8.398 -7.625 1 94.5 82 MET B N 1
ATOM 3374 C CA . MET B 1 82 ? -0.752 8.445 -7.199 1 94.5 82 MET B CA 1
ATOM 3375 C C . MET B 1 82 ? -0.334 9.867 -6.859 1 94.5 82 MET B C 1
ATOM 3377 O O . MET B 1 82 ? -0.929 10.828 -7.352 1 94.5 82 MET B O 1
ATOM 3381 N N . ASP B 1 83 ? 0.664 10.031 -5.945 1 95.88 83 ASP B N 1
ATOM 3382 C CA . ASP B 1 83 ? 1.4 11.258 -5.668 1 95.88 83 ASP B CA 1
ATOM 3383 C C . ASP B 1 83 ? 0.491 12.32 -5.043 1 95.88 83 ASP B C 1
ATOM 3385 O O . ASP B 1 83 ? 0.605 13.508 -5.355 1 95.88 83 ASP B O 1
ATOM 3389 N N . PHE B 1 84 ? -0.508 11.906 -4.25 1 96.31 84 PHE B N 1
ATOM 3390 C CA . PHE B 1 84 ? -1.412 12.891 -3.656 1 96.31 84 PHE B CA 1
ATOM 3391 C C . PHE B 1 84 ? -0.71 13.672 -2.555 1 96.31 84 PHE B C 1
ATOM 3393 O O . PHE B 1 84 ? -1.028 14.844 -2.316 1 96.31 84 PHE B O 1
ATOM 3400 N N . ILE B 1 85 ? 0.286 13.07 -1.868 1 98.12 85 ILE B N 1
ATOM 3401 C CA . ILE B 1 85 ? 1.035 13.758 -0.824 1 98.12 85 ILE B CA 1
ATOM 3402 C C . ILE B 1 85 ? 1.963 14.797 -1.456 1 98.12 85 ILE B C 1
ATOM 3404 O O . ILE B 1 85 ? 2.047 15.938 -0.984 1 98.12 85 ILE B O 1
ATOM 3408 N N . SER B 1 86 ? 2.57 14.367 -2.568 1 97.88 86 SER B N 1
ATOM 3409 C CA . SER B 1 86 ? 3.363 15.32 -3.338 1 97.88 86 SER B CA 1
ATOM 3410 C C . SER B 1 86 ? 2.52 16.516 -3.779 1 97.88 86 SER B C 1
ATOM 3412 O O . SER B 1 86 ? 2.979 17.656 -3.736 1 97.88 86 SER B O 1
ATOM 3414 N N . SER B 1 87 ? 1.349 16.234 -4.184 1 97.5 87 SER B N 1
ATOM 3415 C CA . SER B 1 87 ? 0.438 17.281 -4.617 1 97.5 87 SER B CA 1
ATOM 3416 C C . SER B 1 87 ? 0.094 18.219 -3.463 1 97.5 87 SER B C 1
ATOM 3418 O O . SER B 1 87 ? 0.036 19.438 -3.643 1 97.5 87 SER B O 1
ATOM 3420 N N . ALA B 1 88 ? -0.122 17.656 -2.295 1 98.25 88 ALA B N 1
ATOM 3421 C CA . ALA B 1 88 ? -0.417 18.453 -1.108 1 98.25 88 ALA B CA 1
ATOM 3422 C C . ALA B 1 88 ? 0.772 19.344 -0.729 1 98.25 88 ALA B C 1
ATOM 3424 O O . ALA B 1 88 ? 0.594 20.453 -0.248 1 98.25 88 ALA B O 1
ATOM 3425 N N . LEU B 1 89 ? 1.974 18.812 -0.953 1 98.75 89 LEU B N 1
ATOM 3426 C CA . LEU B 1 89 ? 3.191 19.578 -0.717 1 98.75 89 LEU B CA 1
ATOM 3427 C C . LEU B 1 89 ? 3.195 20.859 -1.547 1 98.75 89 LEU B C 1
ATOM 3429 O O . LEU B 1 89 ? 3.568 21.922 -1.051 1 98.75 89 LEU B O 1
ATOM 3433 N N . HIS B 1 90 ? 2.697 20.797 -2.686 1 98.5 90 HIS B N 1
ATOM 3434 C CA . HIS B 1 90 ? 2.646 21.953 -3.574 1 98.5 90 HIS B CA 1
ATOM 3435 C C . HIS B 1 90 ? 1.575 22.953 -3.131 1 98.5 90 HIS B C 1
ATOM 3437 O O . HIS B 1 90 ? 1.528 24.078 -3.619 1 98.5 90 HIS B O 1
ATOM 3443 N N . GLY B 1 91 ? 0.782 22.484 -2.234 1 98.31 91 GLY B N 1
ATOM 3444 C CA . GLY B 1 91 ? -0.14 23.375 -1.547 1 98.31 91 GLY B CA 1
ATOM 3445 C C . GLY B 1 91 ? 0.404 23.891 -0.228 1 98.31 91 GLY B C 1
ATOM 3446 O O . GLY B 1 91 ? -0.303 24.578 0.516 1 98.31 91 GLY B O 1
ATOM 3447 N N . GLY B 1 92 ? 1.606 23.5 0.098 1 98.69 92 GLY B N 1
ATOM 3448 C CA . GLY B 1 92 ? 2.281 24.047 1.263 1 98.69 92 GLY B CA 1
ATOM 3449 C C . GLY B 1 92 ? 2.254 23.125 2.463 1 98.69 92 GLY B C 1
ATOM 3450 O O . GLY B 1 92 ? 2.766 23.453 3.531 1 98.69 92 GLY B O 1
ATOM 3451 N N . VAL B 1 93 ? 1.676 21.906 2.322 1 98.88 93 VAL B N 1
ATOM 3452 C CA . VAL B 1 93 ? 1.604 20.969 3.438 1 98.88 93 VAL B CA 1
ATOM 3453 C C . VAL B 1 93 ? 2.953 20.281 3.617 1 98.88 93 VAL B C 1
ATOM 3455 O O . VAL B 1 93 ? 3.457 19.641 2.689 1 98.88 93 VAL B O 1
ATOM 3458 N N . THR B 1 94 ? 3.57 20.438 4.785 1 98.88 94 THR B N 1
ATOM 3459 C CA . THR B 1 94 ? 4.863 19.812 5.051 1 98.88 94 THR B CA 1
ATOM 3460 C C . THR B 1 94 ? 4.73 18.703 6.098 1 98.88 94 THR B C 1
ATOM 3462 O O . THR B 1 94 ? 5.645 17.906 6.277 1 98.88 94 THR B O 1
ATOM 3465 N N . THR B 1 95 ? 3.611 18.672 6.82 1 98.88 95 THR B N 1
ATOM 3466 C CA . THR B 1 95 ? 3.377 17.688 7.863 1 98.88 95 THR B CA 1
ATOM 3467 C C . THR B 1 95 ? 1.949 17.156 7.793 1 98.88 95 THR B C 1
ATOM 3469 O O . THR B 1 95 ? 1 17.922 7.633 1 98.88 95 THR B O 1
ATOM 3472 N N . MET B 1 96 ? 1.82 15.844 7.84 1 98.81 96 MET B N 1
ATOM 3473 C CA . MET B 1 96 ? 0.51 15.195 7.82 1 98.81 96 MET B CA 1
ATOM 3474 C C . MET B 1 96 ? 0.32 14.312 9.047 1 98.81 96 MET B C 1
ATOM 3476 O O . MET B 1 96 ? 1.255 13.641 9.484 1 98.81 96 MET B O 1
ATOM 3480 N N . ILE B 1 97 ? -0.879 14.344 9.602 1 98.75 97 ILE B N 1
ATOM 3481 C CA . ILE B 1 97 ? -1.287 13.445 10.68 1 98.75 97 ILE B CA 1
ATOM 3482 C C . ILE B 1 97 ? -2.354 12.484 10.164 1 98.75 97 ILE B C 1
ATOM 3484 O O . ILE B 1 97 ? -3.404 12.906 9.68 1 98.75 97 ILE B O 1
ATOM 3488 N N . SER B 1 98 ? -2.023 11.195 10.305 1 98.31 98 SER B N 1
ATOM 3489 C CA . SER B 1 98 ? -2.988 10.188 9.898 1 98.31 98 SER B CA 1
ATOM 3490 C C . SER B 1 98 ? -4.172 10.125 10.859 1 98.31 98 SER B C 1
ATOM 3492 O O . SER B 1 98 ? -3.992 10.203 12.07 1 98.31 98 SER B O 1
ATOM 3494 N N . ALA B 1 99 ? -5.34 10.055 10.297 1 97.19 99 ALA B N 1
ATOM 3495 C CA . ALA B 1 99 ? -6.543 9.812 11.086 1 97.19 99 ALA B CA 1
ATOM 3496 C C . ALA B 1 99 ? -6.957 8.344 11.031 1 97.19 99 ALA B C 1
ATOM 3498 O O . ALA B 1 99 ? -8.086 7.996 11.383 1 97.19 99 ALA B O 1
ATOM 3499 N N . GLY B 1 100 ? -6.062 7.5 10.664 1 96.62 100 GLY B N 1
ATOM 3500 C CA . GLY B 1 100 ? -6.309 6.09 10.398 1 96.62 100 GLY B CA 1
ATOM 3501 C C . GLY B 1 100 ? -6.234 5.742 8.922 1 96.62 100 GLY B C 1
ATOM 3502 O O . GLY B 1 100 ? -6.254 6.625 8.07 1 96.62 100 GLY B O 1
ATOM 3503 N N . SER B 1 101 ? -6.102 4.43 8.648 1 96.56 101 SER B N 1
ATOM 3504 C CA . SER B 1 101 ? -5.996 3.971 7.27 1 96.56 101 SER B CA 1
ATOM 3505 C C . SER B 1 101 ? -7.145 3.033 6.91 1 96.56 101 SER B C 1
ATOM 3507 O O . SER B 1 101 ? -6.918 1.878 6.543 1 96.56 101 SER B O 1
ATOM 3509 N N . PRO B 1 102 ? -8.344 3.625 6.906 1 94.31 102 PRO B N 1
ATOM 3510 C CA . PRO B 1 102 ? -9.516 2.773 6.656 1 94.31 102 PRO B CA 1
ATOM 3511 C C . PRO B 1 102 ? -9.57 2.262 5.219 1 94.31 102 PRO B C 1
ATOM 3513 O O . PRO B 1 102 ? -10.281 1.292 4.93 1 94.31 102 PRO B O 1
ATOM 3516 N N . HIS B 1 103 ? -8.805 2.895 4.375 1 94.25 103 HIS B N 1
ATOM 3517 C CA . HIS B 1 103 ? -8.922 2.557 2.961 1 94.25 103 HIS B CA 1
ATOM 3518 C C . HIS B 1 103 ? -7.797 1.627 2.52 1 94.25 103 HIS B C 1
ATOM 3520 O O . HIS B 1 103 ? -7.66 1.331 1.33 1 94.25 103 HIS B O 1
ATOM 3526 N N . PHE B 1 104 ? -6.949 1.197 3.457 1 96.81 104 PHE B N 1
ATOM 3527 C CA . PHE B 1 104 ? -5.957 0.192 3.098 1 96.81 104 PHE B CA 1
ATOM 3528 C C . PHE B 1 104 ? -6.629 -1.048 2.518 1 96.81 104 PHE B C 1
ATOM 3530 O O . PHE B 1 104 ? -7.555 -1.598 3.119 1 96.81 104 PHE B O 1
ATOM 3537 N N . PRO B 1 105 ? -6.168 -1.527 1.357 1 96.44 105 PRO B N 1
ATOM 3538 C CA . PRO B 1 105 ? -6.844 -2.662 0.727 1 96.44 105 PRO B CA 1
ATOM 3539 C C . PRO B 1 105 ? -6.852 -3.91 1.606 1 96.44 105 PRO B C 1
ATOM 3541 O O . PRO B 1 105 ? -5.793 -4.363 2.047 1 96.44 105 PRO B O 1
ATOM 3544 N N . GLY B 1 106 ? -8.078 -4.395 1.847 1 97.5 106 GLY B N 1
ATOM 3545 C CA . GLY B 1 106 ? -8.18 -5.586 2.67 1 97.5 106 GLY B CA 1
ATOM 3546 C C . GLY B 1 106 ? -7.805 -5.348 4.121 1 97.5 106 GLY B C 1
ATOM 3547 O O . GLY B 1 106 ? -7.371 -6.27 4.816 1 97.5 106 GLY B O 1
ATOM 3548 N N . ARG B 1 107 ? -7.953 -4.195 4.621 1 97 107 ARG B N 1
ATOM 3549 C CA . ARG B 1 107 ? -7.57 -3.816 5.977 1 97 107 ARG B CA 1
ATOM 3550 C C . ARG B 1 107 ? -8 -4.875 6.988 1 97 107 ARG B C 1
ATOM 3552 O O . ARG B 1 107 ? -9.172 -5.246 7.043 1 97 107 ARG B O 1
ATOM 3559 N N . PRO B 1 108 ? -7.004 -5.32 7.816 1 97.31 108 PRO B N 1
ATOM 3560 C CA . PRO B 1 108 ? -7.379 -6.262 8.875 1 97.31 108 PRO B CA 1
ATOM 3561 C C . PRO B 1 108 ? -8.258 -5.621 9.945 1 97.31 108 PRO B C 1
ATOM 3563 O O . PRO B 1 108 ? -8.07 -4.453 10.289 1 97.31 108 PRO B O 1
ATOM 3566 N N . LYS B 1 109 ? -9.125 -6.434 10.516 1 96.19 109 LYS B N 1
ATOM 3567 C CA . LYS B 1 109 ? -10.078 -5.879 11.469 1 96.19 109 LYS B CA 1
ATOM 3568 C C . LYS B 1 109 ? -10 -6.602 12.812 1 96.19 109 LYS B C 1
ATOM 3570 O O . LYS B 1 109 ? -10.844 -6.398 13.688 1 96.19 109 LYS B O 1
ATOM 3575 N N . ASP B 1 110 ? -9.094 -7.473 12.984 1 97.5 110 ASP B N 1
ATOM 3576 C CA . ASP B 1 110 ? -8.844 -8.102 14.273 1 97.5 110 ASP B CA 1
ATOM 3577 C C . ASP B 1 110 ? -7.691 -7.41 15.008 1 97.5 110 ASP B C 1
ATOM 3579 O O . ASP B 1 110 ? -6.977 -6.594 14.422 1 97.5 110 ASP B O 1
ATOM 3583 N N . ALA B 1 111 ? -7.504 -7.727 16.25 1 97.69 111 ALA B N 1
ATOM 3584 C CA . ALA B 1 111 ? -6.547 -7.027 17.109 1 97.69 111 ALA B CA 1
ATOM 3585 C C . ALA B 1 111 ? -5.125 -7.168 16.562 1 97.69 111 ALA B C 1
ATOM 3587 O O . ALA B 1 111 ? -4.406 -6.176 16.438 1 97.69 111 ALA B O 1
ATOM 3588 N N . ALA B 1 112 ? -4.773 -8.383 16.172 1 98.12 112 ALA B N 1
ATOM 3589 C CA . ALA B 1 112 ? -3.412 -8.617 15.695 1 98.12 112 ALA B CA 1
ATOM 3590 C C . ALA B 1 112 ? -3.152 -7.887 14.383 1 98.12 112 ALA B C 1
ATOM 3592 O O . ALA B 1 112 ? -2.094 -7.277 14.203 1 98.12 112 ALA B O 1
ATOM 3593 N N . GLY B 1 113 ? -4.117 -7.98 13.5 1 98.5 113 GLY B N 1
ATOM 3594 C CA . GLY B 1 113 ? -3.973 -7.352 12.195 1 98.5 113 GLY B CA 1
ATOM 3595 C C . GLY B 1 113 ? -3.965 -5.836 12.258 1 98.5 113 GLY B C 1
ATOM 3596 O O . GLY B 1 113 ? -3.182 -5.184 11.57 1 98.5 113 GLY B O 1
ATOM 3597 N N . THR B 1 114 ? -4.824 -5.273 13.07 1 98.38 114 THR B N 1
ATOM 3598 C CA . THR B 1 114 ? -4.891 -3.82 13.18 1 98.38 114 THR B CA 1
ATOM 3599 C C . THR B 1 114 ? -3.621 -3.268 13.812 1 98.38 114 THR B C 1
ATOM 3601 O O . THR B 1 114 ? -3.115 -2.223 13.398 1 98.38 114 THR B O 1
ATOM 3604 N N . LYS B 1 115 ? -3.113 -3.939 14.844 1 98.62 115 LYS B N 1
ATOM 3605 C CA . LYS B 1 115 ? -1.843 -3.566 15.461 1 98.62 115 LYS B CA 1
ATOM 3606 C C . LYS B 1 115 ? -0.699 -3.656 14.453 1 98.62 115 LYS B C 1
ATOM 3608 O O . LYS B 1 115 ? 0.127 -2.746 14.359 1 98.62 115 LYS B O 1
ATOM 3613 N N . ALA B 1 116 ? -0.675 -4.727 13.656 1 98.88 116 ALA B N 1
ATOM 3614 C CA . ALA B 1 116 ? 0.367 -4.93 12.656 1 98.88 116 ALA B CA 1
ATOM 3615 C C . ALA B 1 116 ? 0.343 -3.822 11.602 1 98.88 116 ALA B C 1
ATOM 3617 O O . ALA B 1 116 ? 1.39 -3.287 11.234 1 98.88 116 ALA B O 1
ATOM 3618 N N . LEU B 1 117 ? -0.811 -3.488 11.156 1 98.81 117 LEU B N 1
ATOM 3619 C CA . LEU B 1 117 ? -0.947 -2.432 10.164 1 98.81 117 LEU B CA 1
ATOM 3620 C C . LEU B 1 117 ? -0.441 -1.101 10.711 1 98.81 117 LEU B C 1
ATOM 3622 O O . LEU B 1 117 ? 0.287 -0.379 10.023 1 98.81 117 LEU B O 1
ATOM 3626 N N . ALA B 1 118 ? -0.798 -0.773 11.93 1 98.88 118 ALA B N 1
ATOM 3627 C CA . ALA B 1 118 ? -0.362 0.474 12.555 1 98.88 118 ALA B CA 1
ATOM 3628 C C . ALA B 1 118 ? 1.16 0.542 12.641 1 98.88 118 ALA B C 1
ATOM 3630 O O . ALA B 1 118 ? 1.765 1.55 12.266 1 98.88 118 ALA B O 1
ATOM 3631 N N . ILE B 1 119 ? 1.765 -0.533 13.094 1 98.88 119 ILE B N 1
ATOM 3632 C CA . ILE B 1 119 ? 3.215 -0.59 13.242 1 98.88 119 ILE B CA 1
ATOM 3633 C C . ILE B 1 119 ? 3.879 -0.471 11.867 1 98.88 119 ILE B C 1
ATOM 3635 O O . ILE B 1 119 ? 4.832 0.293 11.703 1 98.88 119 ILE B O 1
ATOM 3639 N N . THR B 1 120 ? 3.344 -1.219 10.883 1 98.81 120 THR B N 1
ATOM 3640 C CA . THR B 1 120 ? 3.889 -1.189 9.531 1 98.81 120 THR B CA 1
ATOM 3641 C C . THR B 1 120 ? 3.885 0.233 8.977 1 98.81 120 THR B C 1
ATOM 3643 O O . THR B 1 120 ? 4.918 0.731 8.523 1 98.81 120 THR B O 1
ATOM 3646 N N . LEU B 1 121 ? 2.809 0.894 9.086 1 98.75 121 LEU B N 1
ATOM 3647 C CA . LEU B 1 121 ? 2.67 2.201 8.453 1 98.75 121 LEU B CA 1
ATOM 3648 C C . LEU B 1 121 ? 3.432 3.266 9.234 1 98.75 121 LEU B C 1
ATOM 3650 O O . LEU B 1 121 ? 3.977 4.203 8.648 1 98.75 121 LEU B O 1
ATOM 3654 N N . SER B 1 122 ? 3.438 3.168 10.555 1 98.81 122 SER B N 1
ATOM 3655 C CA . SER B 1 122 ? 4.246 4.102 11.328 1 98.81 122 SER B CA 1
ATOM 3656 C C . SER B 1 122 ? 5.715 4.027 10.922 1 98.81 122 SER B C 1
ATOM 3658 O O . SER B 1 122 ? 6.301 5.031 10.508 1 98.81 122 SER B O 1
ATOM 3660 N N . LYS B 1 123 ? 6.254 2.854 10.922 1 98.69 123 LYS B N 1
ATOM 3661 C CA . LYS B 1 123 ? 7.664 2.676 10.586 1 98.69 123 LYS B CA 1
ATOM 3662 C C . LYS B 1 123 ? 7.941 3.045 9.133 1 98.69 123 LYS B C 1
ATOM 3664 O O . LYS B 1 123 ? 8.969 3.652 8.828 1 98.69 123 LYS B O 1
ATOM 3669 N N . SER B 1 124 ? 7.035 2.658 8.258 1 98.5 124 SER B N 1
ATOM 3670 C CA . SER B 1 124 ? 7.23 2.898 6.828 1 98.5 124 SER B CA 1
ATOM 3671 C C . SER B 1 124 ? 7.34 4.391 6.531 1 98.5 124 SER B C 1
ATOM 3673 O O . SER B 1 124 ? 8.219 4.816 5.777 1 98.5 124 SER B O 1
ATOM 3675 N N . TYR B 1 125 ? 6.496 5.195 7.105 1 98.44 125 TYR B N 1
ATOM 3676 C CA . TYR B 1 125 ? 6.48 6.621 6.809 1 98.44 125 TYR B CA 1
ATOM 3677 C C . TYR B 1 125 ? 7.664 7.328 7.461 1 98.44 125 TYR B C 1
ATOM 3679 O O . TYR B 1 125 ? 8.18 8.312 6.93 1 98.44 125 TYR B O 1
ATOM 3687 N N . TYR B 1 126 ? 8.117 6.828 8.594 1 97.56 126 TYR B N 1
ATOM 3688 C CA . TYR B 1 126 ? 9.32 7.391 9.203 1 97.56 126 TYR B CA 1
ATOM 3689 C C . TYR B 1 126 ? 10.555 7.023 8.391 1 97.56 126 TYR B C 1
ATOM 3691 O O . TYR B 1 126 ? 11.5 7.816 8.289 1 97.56 126 TYR B O 1
ATOM 3699 N N . ASN B 1 127 ? 10.492 5.832 7.766 1 97.25 127 ASN B N 1
ATOM 3700 C CA . ASN B 1 127 ? 11.625 5.352 6.98 1 97.25 127 ASN B CA 1
ATOM 3701 C C . ASN B 1 127 ? 11.734 6.086 5.645 1 97.25 127 ASN B C 1
ATOM 3703 O O . ASN B 1 127 ? 12.836 6.285 5.129 1 97.25 127 ASN B O 1
ATOM 3707 N N . ALA B 1 128 ? 10.609 6.402 5.109 1 96.81 128 ALA B N 1
ATOM 3708 C CA . ALA B 1 128 ? 10.57 7.055 3.803 1 96.81 128 ALA B CA 1
ATOM 3709 C C . ALA B 1 128 ? 9.461 8.102 3.742 1 96.81 128 ALA B C 1
ATOM 3711 O O . ALA B 1 128 ? 8.273 7.758 3.744 1 96.81 128 ALA B O 1
ATOM 3712 N N . ARG B 1 129 ? 9.828 9.375 3.625 1 97.38 129 ARG B N 1
ATOM 3713 C CA . ARG B 1 129 ? 8.891 10.484 3.543 1 97.38 129 ARG B CA 1
ATOM 3714 C C . ARG B 1 129 ? 8.5 10.766 2.096 1 97.38 129 ARG B C 1
ATOM 3716 O O . ARG B 1 129 ? 9.336 11.203 1.298 1 97.38 129 ARG B O 1
ATOM 3723 N N . PRO B 1 130 ? 7.223 10.555 1.752 1 97.5 130 PRO B N 1
ATOM 3724 C CA . PRO B 1 130 ? 6.828 10.883 0.381 1 97.5 130 PRO B CA 1
ATOM 3725 C C . PRO B 1 130 ? 7.055 12.352 0.037 1 97.5 130 PRO B C 1
ATOM 3727 O O . PRO B 1 130 ? 6.527 13.242 0.715 1 97.5 130 PRO B O 1
ATOM 3730 N N . ALA B 1 131 ? 7.887 12.625 -0.985 1 95.88 131 ALA B N 1
ATOM 3731 C CA . ALA B 1 131 ? 8.211 13.977 -1.44 1 95.88 131 ALA B CA 1
ATOM 3732 C C . ALA B 1 131 ? 8.852 14.797 -0.321 1 95.88 131 ALA B C 1
ATOM 3734 O O . ALA B 1 131 ? 8.844 16.031 -0.363 1 95.88 131 ALA B O 1
ATOM 3735 N N . GLY B 1 132 ? 9.281 14.133 0.731 1 97.5 132 GLY B N 1
ATOM 3736 C CA . GLY B 1 132 ? 9.93 14.797 1.855 1 97.5 132 GLY B CA 1
ATOM 3737 C C . GLY B 1 132 ? 8.953 15.188 2.955 1 97.5 132 GLY B C 1
ATOM 3738 O O . GLY B 1 132 ? 9.375 15.602 4.035 1 97.5 132 GLY B O 1
ATOM 3739 N N . VAL B 1 133 ? 7.66 15.016 2.746 1 98.69 133 VAL B N 1
ATOM 3740 C CA . VAL B 1 133 ? 6.637 15.414 3.707 1 98.69 133 VAL B CA 1
ATOM 3741 C C . VAL B 1 133 ? 6.723 14.531 4.949 1 98.69 133 VAL B C 1
ATOM 3743 O O . VAL B 1 133 ? 6.902 13.312 4.848 1 98.69 133 VAL B O 1
ATOM 3746 N N . LYS B 1 134 ? 6.641 15.125 6.113 1 98.62 134 LYS B N 1
ATOM 3747 C CA . LYS B 1 134 ? 6.605 14.398 7.379 1 98.62 134 LYS B CA 1
ATOM 3748 C C . LYS B 1 134 ? 5.219 13.82 7.648 1 98.62 134 LYS B C 1
ATOM 3750 O O . LYS B 1 134 ? 4.289 14.562 7.98 1 98.62 134 LYS B O 1
ATOM 3755 N N . VAL B 1 135 ? 5.129 12.516 7.484 1 98.75 135 VAL B N 1
ATOM 3756 C CA . VAL B 1 135 ? 3.838 11.859 7.676 1 98.75 135 VAL B CA 1
ATOM 3757 C C . VAL B 1 135 ? 3.859 11.039 8.961 1 98.75 135 VAL B C 1
ATOM 3759 O O . VAL B 1 135 ? 4.664 10.117 9.109 1 98.75 135 VAL B O 1
ATOM 3762 N N . HIS B 1 136 ? 3.027 11.477 9.891 1 98.69 136 HIS B N 1
ATOM 3763 C CA . HIS B 1 136 ? 2.773 10.641 11.062 1 98.69 136 HIS B CA 1
ATOM 3764 C C . HIS B 1 136 ? 1.676 9.617 10.781 1 98.69 136 HIS B C 1
ATOM 3766 O O . HIS B 1 136 ? 0.506 9.859 11.094 1 98.69 136 HIS B O 1
ATOM 3772 N N . GLY B 1 137 ? 2.184 8.484 10.211 1 98 137 GLY B N 1
ATOM 3773 C CA . GLY B 1 137 ? 1.277 7.414 9.812 1 98 137 GLY B CA 1
ATOM 3774 C C . GLY B 1 137 ? 1.118 6.344 10.875 1 98 137 GLY B C 1
ATOM 3775 O O . GLY B 1 137 ? 1.711 6.434 11.953 1 98 137 GLY B O 1
ATOM 3776 N N . GLY B 1 138 ? 0.235 5.367 10.562 1 98.19 138 GLY B N 1
ATOM 3777 C CA . GLY B 1 138 ? 0.059 4.219 11.438 1 98.19 138 GLY B CA 1
ATOM 3778 C C . GLY B 1 138 ? -0.839 4.508 12.625 1 98.19 138 GLY B C 1
ATOM 3779 O O . GLY B 1 138 ? -0.627 3.971 13.719 1 98.19 138 GLY B O 1
ATOM 3780 N N . ALA B 1 139 ? -1.725 5.547 12.492 1 98.69 139 ALA B N 1
ATOM 3781 C CA . ALA B 1 139 ? -2.736 5.742 13.531 1 98.69 139 ALA B CA 1
ATOM 3782 C C . ALA B 1 139 ? -3.615 4.504 13.68 1 98.69 139 ALA B C 1
ATOM 3784 O O . ALA B 1 139 ? -4.285 4.09 12.727 1 98.69 139 ALA B O 1
ATOM 3785 N N . VAL B 1 140 ? -3.637 3.932 14.867 1 98.75 140 VAL B N 1
ATOM 3786 C CA . VAL B 1 140 ? -4.305 2.648 15.055 1 98.75 140 VAL B CA 1
ATOM 3787 C C . VAL B 1 140 ? -5.816 2.852 15.086 1 98.75 140 VAL B C 1
ATOM 3789 O O . VAL B 1 140 ? -6.312 3.779 15.734 1 98.75 140 VAL B O 1
ATOM 3792 N N . ILE B 1 141 ? -6.496 2.104 14.328 1 97.56 141 ILE B N 1
ATOM 3793 C CA . ILE B 1 141 ? -7.953 2.051 14.391 1 97.56 141 ILE B CA 1
ATOM 3794 C C . ILE B 1 141 ? -8.391 1.067 15.469 1 97.56 141 ILE B C 1
ATOM 3796 O O . ILE B 1 141 ? -8.008 -0.105 15.445 1 97.56 141 ILE B O 1
ATOM 3800 N N . LEU B 1 142 ? -9.195 1.53 16.406 1 97.31 142 LEU B N 1
ATOM 3801 C CA . LEU B 1 142 ? -9.594 0.682 17.531 1 97.31 142 LEU B CA 1
ATOM 3802 C C . LEU B 1 142 ? -10.484 -0.463 17.062 1 97.31 142 LEU B C 1
ATOM 3804 O O . LEU B 1 142 ? -11.484 -0.236 16.375 1 97.31 142 LEU B O 1
ATOM 3808 N N . GLU B 1 143 ? -10.055 -1.634 17.422 1 97.06 143 GLU B N 1
ATOM 3809 C CA . GLU B 1 143 ? -10.789 -2.861 17.125 1 97.06 143 GLU B CA 1
ATOM 3810 C C . GLU B 1 143 ? -11.031 -3.672 18.391 1 97.06 143 GLU B C 1
ATOM 3812 O O . GLU B 1 143 ? -10.242 -3.613 19.344 1 97.06 143 GLU B O 1
ATOM 3817 N N . LYS B 1 144 ? -12.164 -4.43 18.406 1 96 144 LYS B N 1
ATOM 3818 C CA . LYS B 1 144 ? -12.422 -5.34 19.516 1 96 144 LYS B CA 1
ATOM 3819 C C . LYS B 1 144 ? -11.266 -6.316 19.703 1 96 144 LYS B C 1
ATOM 3821 O O . LYS B 1 144 ? -10.688 -6.805 18.734 1 96 144 LYS B O 1
ATOM 3826 N N . GLY B 1 145 ? -10.914 -6.508 20.953 1 96.69 145 GLY B N 1
ATOM 3827 C CA . GLY B 1 145 ? -9.875 -7.473 21.266 1 96.69 145 GLY B CA 1
ATOM 3828 C C . GLY B 1 145 ? -8.555 -6.828 21.625 1 96.69 145 GLY B C 1
ATOM 3829 O O . GLY B 1 145 ? -7.676 -7.477 22.203 1 96.69 145 GLY B O 1
ATOM 3830 N N . LEU B 1 146 ? -8.375 -5.559 21.266 1 97.94 146 LEU B N 1
ATOM 3831 C CA . LEU B 1 146 ? -7.16 -4.867 21.672 1 97.94 146 LEU B CA 1
ATOM 3832 C C . LEU B 1 146 ? -7.074 -4.789 23.203 1 97.94 146 LEU B C 1
ATOM 3834 O O . LEU B 1 146 ? -8.078 -4.555 23.875 1 97.94 146 LEU B O 1
ATOM 3838 N N . THR B 1 147 ? -5.906 -4.934 23.734 1 98.38 147 THR B N 1
ATOM 3839 C CA . THR B 1 147 ? -5.637 -4.855 25.172 1 98.38 147 THR B CA 1
ATOM 3840 C C . THR B 1 147 ? -4.613 -3.762 25.469 1 98.38 147 THR B C 1
ATOM 3842 O O . THR B 1 147 ? -4.02 -3.195 24.547 1 98.38 147 THR B O 1
ATOM 3845 N N . GLU B 1 148 ? -4.445 -3.459 26.719 1 98.62 148 GLU B N 1
ATOM 3846 C CA . GLU B 1 148 ? -3.449 -2.463 27.109 1 98.62 148 GLU B CA 1
ATOM 3847 C C . GLU B 1 148 ? -2.055 -2.861 26.641 1 98.62 148 GLU B C 1
ATOM 3849 O O . GLU B 1 148 ? -1.258 -2.006 26.25 1 98.62 148 GLU B O 1
ATOM 3854 N N . GLU B 1 149 ? -1.823 -4.188 26.688 1 98.62 149 GLU B N 1
ATOM 3855 C CA . GLU B 1 149 ? -0.527 -4.695 26.25 1 98.62 149 GLU B CA 1
ATOM 3856 C C . GLU B 1 149 ? -0.27 -4.355 24.781 1 98.62 149 GLU B C 1
ATOM 3858 O O . GLU B 1 149 ? 0.872 -4.109 24.391 1 98.62 149 GLU B O 1
ATOM 3863 N N . ASP B 1 150 ? -1.288 -4.344 23.969 1 98.62 150 ASP B N 1
ATOM 3864 C CA . ASP B 1 150 ? -1.153 -3.973 22.562 1 98.62 150 ASP B CA 1
ATOM 3865 C C . ASP B 1 150 ? -0.699 -2.521 22.422 1 98.62 150 ASP B C 1
ATOM 3867 O O . ASP B 1 150 ? 0.119 -2.205 21.547 1 98.62 150 ASP B O 1
ATOM 3871 N N . PHE B 1 151 ? -1.211 -1.632 23.25 1 98.81 151 PHE B N 1
ATOM 3872 C CA . PHE B 1 151 ? -0.819 -0.229 23.203 1 98.81 151 PHE B CA 1
ATOM 3873 C C . PHE B 1 151 ? 0.635 -0.057 23.625 1 98.81 151 PHE B C 1
ATOM 3875 O O . PHE B 1 151 ? 1.364 0.752 23.047 1 98.81 151 PHE B O 1
ATOM 3882 N N . ILE B 1 152 ? 1.026 -0.833 24.625 1 98.81 152 ILE B N 1
ATOM 3883 C CA . ILE B 1 152 ? 2.42 -0.806 25.062 1 98.81 152 ILE B CA 1
ATOM 3884 C C . ILE B 1 152 ? 3.328 -1.221 23.906 1 98.81 152 ILE B C 1
ATOM 3886 O O . ILE B 1 152 ? 4.328 -0.556 23.625 1 98.81 152 ILE B O 1
ATOM 3890 N N . GLU B 1 153 ? 2.963 -2.291 23.203 1 98.56 153 GLU B N 1
ATOM 3891 C CA . GLU B 1 153 ? 3.75 -2.787 22.094 1 98.56 153 GLU B CA 1
ATOM 3892 C C . GLU B 1 153 ? 3.785 -1.775 20.953 1 98.56 153 GLU B C 1
ATOM 3894 O O . GLU B 1 153 ? 4.848 -1.503 20.375 1 98.56 153 GLU B O 1
ATOM 3899 N N . MET B 1 154 ? 2.678 -1.22 20.594 1 98.81 154 MET B N 1
ATOM 3900 C CA . MET B 1 154 ? 2.59 -0.235 19.531 1 98.81 154 MET B CA 1
ATOM 3901 C C . MET B 1 154 ? 3.445 0.988 19.828 1 98.81 154 MET B C 1
ATOM 3903 O O . MET B 1 154 ? 4.188 1.466 18.969 1 98.81 154 MET B O 1
ATOM 3907 N N . LYS B 1 155 ? 3.34 1.436 21.078 1 98.81 155 LYS B N 1
ATOM 3908 C CA . LYS B 1 155 ? 4.141 2.59 21.469 1 98.81 155 LYS B CA 1
ATOM 3909 C C . LYS B 1 155 ? 5.633 2.299 21.344 1 98.81 155 LYS B C 1
ATOM 3911 O O . LYS B 1 155 ? 6.391 3.127 20.844 1 98.81 155 LYS B O 1
ATOM 3916 N N . LYS B 1 156 ? 6.004 1.135 21.797 1 98.62 156 LYS B N 1
ATOM 3917 C CA . LYS B 1 156 ? 7.398 0.711 21.719 1 98.62 156 LYS B CA 1
ATOM 3918 C C . LYS B 1 156 ? 7.887 0.726 20.266 1 98.62 156 LYS B C 1
ATOM 3920 O O . LYS B 1 156 ? 9.047 1.04 20 1 98.62 156 LYS B O 1
ATOM 3925 N N . GLU B 1 157 ? 6.977 0.43 19.344 1 98.62 157 GLU B N 1
ATOM 3926 C CA . GLU B 1 157 ? 7.34 0.305 17.938 1 98.62 157 GLU B CA 1
ATOM 3927 C C . GLU B 1 157 ? 7.086 1.606 17.188 1 98.62 157 GLU B C 1
ATOM 3929 O O . GLU B 1 157 ? 7.133 1.637 15.953 1 98.62 157 GLU B O 1
ATOM 3934 N N . GLY B 1 158 ? 6.746 2.67 17.828 1 98.25 158 GLY B N 1
ATOM 3935 C CA . GLY B 1 158 ? 6.75 3.992 17.234 1 98.25 158 GLY B CA 1
ATOM 3936 C C . GLY B 1 158 ? 5.355 4.523 16.953 1 98.25 158 GLY B C 1
ATOM 3937 O O . GLY B 1 158 ? 5.199 5.652 16.469 1 98.25 158 GLY B O 1
ATOM 3938 N N . VAL B 1 159 ? 4.309 3.719 17.219 1 98.88 159 VAL B N 1
ATOM 3939 C CA . VAL B 1 159 ? 2.936 4.172 17.031 1 98.88 159 VAL B CA 1
ATOM 3940 C C . VAL B 1 159 ? 2.525 5.07 18.203 1 98.88 159 VAL B C 1
ATOM 3942 O O . VAL B 1 159 ? 2.773 4.742 19.359 1 98.88 159 VAL B O 1
ATOM 3945 N N . TRP B 1 160 ? 1.86 6.246 17.891 1 98.75 160 TRP B N 1
ATOM 3946 C CA . TRP B 1 160 ? 1.561 7.145 19 1 98.75 160 TRP B CA 1
ATOM 3947 C C . TRP B 1 160 ? 0.24 7.871 18.766 1 98.75 160 TRP B C 1
ATOM 3949 O O . TRP B 1 160 ? -0.078 8.828 19.484 1 98.75 160 TRP B O 1
ATOM 3959 N N . ILE B 1 161 ? -0.513 7.461 17.766 1 98.81 161 ILE B N 1
ATOM 3960 C CA . ILE B 1 161 ? -1.793 8.086 17.453 1 98.81 161 ILE B CA 1
ATOM 3961 C C . ILE B 1 161 ? -2.879 7.02 17.344 1 98.81 161 ILE B C 1
ATOM 3963 O O . ILE B 1 161 ? -2.658 5.957 16.766 1 98.81 161 ILE B O 1
ATOM 3967 N N . VAL B 1 162 ? -3.994 7.258 17.984 1 98.62 162 VAL B N 1
ATOM 3968 C CA . VAL B 1 162 ? -5.23 6.531 17.719 1 98.62 162 VAL B CA 1
ATOM 3969 C C . VAL B 1 162 ? -6.051 7.281 16.672 1 98.62 162 VAL B C 1
ATOM 3971 O O . VAL B 1 162 ? -6.383 8.453 16.859 1 98.62 162 VAL B O 1
ATOM 3974 N N . GLY B 1 163 ? -6.234 6.543 15.547 1 96.5 163 GLY B N 1
ATOM 3975 C CA . GLY B 1 163 ? -7.062 7.148 14.523 1 96.5 163 GLY B CA 1
ATOM 3976 C C . GLY B 1 163 ? -8.484 7.426 14.984 1 96.5 163 GLY B C 1
ATOM 3977 O O . GLY B 1 163 ? -8.805 7.227 16.156 1 96.5 163 GLY B O 1
ATOM 3978 N N . GLU B 1 164 ? -9.281 7.867 14.094 1 92.62 164 GLU B N 1
ATOM 3979 C CA . GLU B 1 164 ? -10.641 8.266 14.438 1 92.62 164 GLU B CA 1
ATOM 3980 C C . GLU B 1 164 ? -11.406 7.117 15.086 1 92.62 164 GLU B C 1
ATOM 3982 O O . GLU B 1 164 ? -11.742 6.133 14.422 1 92.62 164 GLU B O 1
ATOM 3987 N N . VAL B 1 165 ? -11.703 7.281 16.375 1 92.44 165 VAL B N 1
ATOM 3988 C CA . VAL B 1 165 ? -12.602 6.336 17.031 1 92.44 165 VAL B CA 1
ATOM 3989 C C . VAL B 1 165 ? -13.945 6.312 16.297 1 92.44 165 VAL B C 1
ATOM 3991 O O . VAL B 1 165 ? -14.547 7.359 16.062 1 92.44 165 VAL B O 1
ATOM 3994 N N . GLY B 1 166 ? -14.328 5.188 15.859 1 87.12 166 GLY B N 1
ATOM 3995 C CA . GLY B 1 166 ? -15.555 5.062 15.078 1 87.12 166 GLY B CA 1
ATOM 3996 C C . GLY B 1 166 ? -15.336 4.402 13.734 1 87.12 166 GLY B C 1
ATOM 3997 O O . GLY B 1 166 ? -16.297 3.955 13.094 1 87.12 166 GLY B O 1
ATOM 3998 N N . LEU B 1 167 ? -14.086 4.332 13.312 1 83.94 167 LEU B N 1
ATOM 3999 C CA . LEU B 1 167 ? -13.766 3.732 12.023 1 83.94 167 LEU B CA 1
ATOM 4000 C C . LEU B 1 167 ? -13.781 2.211 12.109 1 83.94 167 LEU B C 1
ATOM 4002 O O . LEU B 1 167 ? -14.055 1.532 11.109 1 83.94 167 LEU B O 1
ATOM 4006 N N . GLY B 1 168 ? -13.484 1.673 13.273 1 88.94 168 GLY B N 1
ATOM 4007 C CA . GLY B 1 168 ? -13.406 0.233 13.461 1 88.94 168 GLY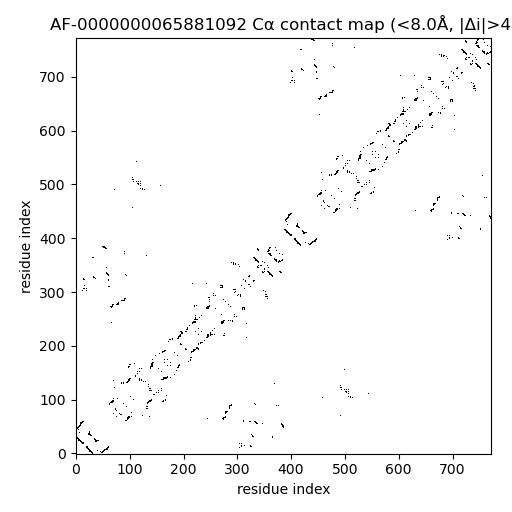 B CA 1
ATOM 4008 C C . GLY B 1 168 ? -14.641 -0.354 14.117 1 88.94 168 GLY B C 1
ATOM 4009 O O . GLY B 1 168 ? -15.742 0.193 13.984 1 88.94 168 GLY B O 1
ATOM 4010 N N . THR B 1 169 ? -14.422 -1.468 14.727 1 89.12 169 THR B N 1
ATOM 4011 C CA . THR B 1 169 ? -15.531 -2.188 15.344 1 89.12 169 THR B CA 1
ATOM 4012 C C . THR B 1 169 ? -15.922 -1.55 16.672 1 89.12 169 THR B C 1
ATOM 4014 O O . THR B 1 169 ? -16.969 -1.866 17.234 1 89.12 169 THR B O 1
ATOM 4017 N N . ILE B 1 170 ? -15.086 -0.675 17.188 1 86.88 170 ILE B N 1
ATOM 4018 C CA . ILE B 1 170 ? -15.367 0.064 18.422 1 86.88 170 ILE B CA 1
ATOM 4019 C C . ILE B 1 170 ? -16.109 1.359 18.078 1 86.88 170 ILE B C 1
ATOM 4021 O O . ILE B 1 170 ? -15.492 2.316 17.594 1 86.88 170 ILE B O 1
ATOM 4025 N N . LYS B 1 171 ? -17.391 1.403 18.422 1 80.06 171 LYS B N 1
ATOM 4026 C CA . LYS B 1 171 ? -18.203 2.545 18 1 80.06 171 LYS B CA 1
ATOM 4027 C C . LYS B 1 171 ? -18.844 3.25 19.188 1 80.06 171 LYS B C 1
ATOM 4029 O O . LYS B 1 171 ? -19.094 4.457 19.125 1 80.06 171 LYS B O 1
ATOM 4034 N N . ASN B 1 172 ? -19.016 2.516 20.234 1 86.75 172 ASN B N 1
ATOM 4035 C CA . ASN B 1 172 ? -19.688 3.109 21.391 1 86.75 172 ASN B CA 1
ATOM 4036 C C . ASN B 1 172 ? -18.688 3.541 22.453 1 86.75 172 ASN B C 1
ATOM 4038 O O . ASN B 1 172 ? -17.688 2.857 22.688 1 86.75 172 ASN B O 1
ATOM 4042 N N . PRO B 1 173 ? -19.031 4.625 23.078 1 89.94 173 PRO B N 1
ATOM 4043 C CA . PRO B 1 173 ? -18.125 5.145 24.109 1 89.94 173 PRO B CA 1
ATOM 4044 C C . PRO B 1 173 ? -17.828 4.125 25.203 1 89.94 173 PRO B C 1
ATOM 4046 O O . PRO B 1 173 ? -16.734 4.113 25.766 1 89.94 173 PRO B O 1
ATOM 4049 N N . GLU B 1 174 ? -18.766 3.346 25.516 1 91.25 174 GLU B N 1
ATOM 4050 C CA . GLU B 1 174 ? -18.578 2.355 26.578 1 91.25 174 GLU B CA 1
ATOM 4051 C C . GLU B 1 174 ? -17.422 1.42 26.25 1 91.25 174 GLU B C 1
ATOM 4053 O O . GLU B 1 174 ? -16.672 1.018 27.141 1 91.25 174 GLU B O 1
ATOM 4058 N N . ASP B 1 175 ? -17.312 1.112 25 1 92.62 175 ASP B N 1
ATOM 4059 C CA . ASP B 1 175 ? -16.219 0.249 24.562 1 92.62 175 ASP B CA 1
ATOM 4060 C C . ASP B 1 175 ? -14.961 1.062 24.266 1 92.62 175 ASP B C 1
ATOM 4062 O O . ASP B 1 175 ? -13.852 0.582 24.469 1 92.62 175 ASP B O 1
ATOM 4066 N N . ALA B 1 176 ? -15.141 2.271 23.844 1 94.56 176 ALA B N 1
ATOM 4067 C CA . ALA B 1 176 ? -14.023 3.094 23.391 1 94.56 176 ALA B CA 1
ATOM 4068 C C . ALA B 1 176 ? -13.281 3.709 24.578 1 94.56 176 ALA B C 1
ATOM 4070 O O . ALA B 1 176 ? -12.047 3.785 24.562 1 94.56 176 ALA B O 1
ATOM 4071 N N . ALA B 1 177 ? -13.961 4.117 25.594 1 95.94 177 ALA B N 1
ATOM 4072 C CA . ALA B 1 177 ? -13.406 4.922 26.688 1 95.94 177 ALA B CA 1
ATOM 4073 C C . ALA B 1 177 ? -12.273 4.18 27.391 1 95.94 177 ALA B C 1
ATOM 4075 O O . ALA B 1 177 ? -11.203 4.742 27.625 1 95.94 177 ALA B O 1
ATOM 4076 N N . PRO B 1 178 ? -12.461 2.867 27.703 1 96.81 178 PRO B N 1
ATOM 4077 C CA . PRO B 1 178 ? -11.352 2.164 28.344 1 96.81 178 PRO B CA 1
ATOM 4078 C C . PRO B 1 178 ? -10.102 2.102 27.469 1 96.81 178 PRO B C 1
ATOM 4080 O O . PRO B 1 178 ? -8.984 2.215 27.969 1 96.81 178 PRO B O 1
ATOM 4083 N N . MET B 1 179 ? -10.258 1.903 26.219 1 97.81 179 MET B N 1
ATOM 4084 C CA . MET B 1 179 ? -9.125 1.836 25.312 1 97.81 179 MET B CA 1
ATOM 4085 C C . MET B 1 179 ? -8.445 3.195 25.188 1 97.81 179 MET B C 1
ATOM 4087 O O . MET B 1 179 ? -7.219 3.273 25.078 1 97.81 179 MET B O 1
ATOM 4091 N N . VAL B 1 180 ? -9.258 4.211 25.219 1 98.19 180 VAL B N 1
ATOM 4092 C CA . VAL B 1 180 ? -8.727 5.57 25.156 1 98.19 180 VAL B CA 1
ATOM 4093 C C . VAL B 1 180 ? -7.91 5.859 26.406 1 98.19 180 VAL B C 1
ATOM 4095 O O . VAL B 1 180 ? -6.859 6.504 26.344 1 98.19 180 VAL B O 1
ATOM 4098 N N . GLU B 1 181 ? -8.383 5.391 27.5 1 98.25 181 GLU B N 1
ATOM 4099 C CA . GLU B 1 181 ? -7.629 5.543 28.734 1 98.25 181 GLU B CA 1
ATOM 4100 C C . GLU B 1 181 ? -6.273 4.848 28.641 1 98.25 181 GLU B C 1
ATOM 4102 O O . GLU B 1 181 ? -5.258 5.406 29.062 1 98.25 181 GLU B O 1
ATOM 4107 N N . TRP B 1 182 ? -6.305 3.555 28.125 1 98.5 182 TRP B N 1
ATOM 4108 C CA . TRP B 1 182 ? -5.035 2.869 27.906 1 98.5 182 TRP B CA 1
ATOM 4109 C C . TRP B 1 182 ? -4.121 3.691 27 1 98.5 182 TRP B C 1
ATOM 4111 O O . TRP B 1 182 ? -2.932 3.848 27.281 1 98.5 182 TRP B O 1
ATOM 4121 N N . ALA B 1 183 ? -4.641 4.211 25.906 1 98.75 183 ALA B N 1
ATOM 4122 C CA . ALA B 1 183 ? -3.881 5 24.938 1 98.75 183 ALA B CA 1
ATOM 4123 C C . ALA B 1 183 ? -3.236 6.215 25.609 1 98.75 183 ALA B C 1
ATOM 4125 O O . ALA B 1 183 ? -2.033 6.441 25.469 1 98.75 183 ALA B O 1
ATOM 4126 N N . HIS B 1 184 ? -4.023 6.941 26.391 1 98.69 184 HIS B N 1
ATOM 4127 C CA . HIS B 1 184 ? -3.525 8.125 27.078 1 98.69 184 HIS B CA 1
ATOM 4128 C C . HIS B 1 184 ? -2.43 7.762 28.078 1 98.69 184 HIS B C 1
ATOM 4130 O O . HIS B 1 184 ? -1.416 8.453 28.188 1 98.69 184 HIS B O 1
ATOM 4136 N N . LYS B 1 185 ? -2.713 6.719 28.781 1 98.62 185 LYS B N 1
ATOM 4137 C CA . LYS B 1 185 ? -1.747 6.246 29.766 1 98.62 185 LYS B CA 1
ATOM 4138 C C . LYS B 1 185 ? -0.375 6.031 29.125 1 98.62 185 LYS B C 1
ATOM 4140 O O . LYS B 1 185 ? 0.653 6.262 29.766 1 98.62 185 LYS B O 1
ATOM 4145 N N . HIS B 1 186 ? -0.386 5.648 27.906 1 98.5 186 HIS B N 1
ATOM 4146 C CA . HIS B 1 186 ? 0.876 5.305 27.266 1 98.5 186 HIS B CA 1
ATOM 4147 C C . HIS B 1 186 ? 1.268 6.355 26.234 1 98.5 186 HIS B C 1
ATOM 4149 O O . HIS B 1 186 ? 2.078 6.082 25.344 1 98.5 186 HIS B O 1
ATOM 4155 N N . GLY B 1 187 ? 0.659 7.516 26.25 1 98.31 187 GLY B N 1
ATOM 4156 C CA . GLY B 1 187 ? 1.181 8.688 25.562 1 98.31 187 GLY B CA 1
ATOM 4157 C C . GLY B 1 187 ? 0.623 8.859 24.156 1 98.31 187 GLY B C 1
ATOM 4158 O O . GLY B 1 187 ? 1.179 9.602 23.359 1 98.31 187 GLY B O 1
ATOM 4159 N N . PHE B 1 188 ? -0.43 8.164 23.812 1 98.81 188 PHE B N 1
ATOM 4160 C CA . PHE B 1 188 ? -1.057 8.336 22.516 1 98.81 188 PHE B CA 1
ATOM 4161 C C . PHE B 1 188 ? -1.904 9.602 22.484 1 98.81 188 PHE B C 1
ATOM 4163 O O . PHE B 1 188 ? -2.459 10.008 23.5 1 98.81 188 PHE B O 1
ATOM 4170 N N . LYS B 1 189 ? -1.923 10.258 21.344 1 98.81 189 LYS B N 1
ATOM 4171 C CA . LYS B 1 189 ? -2.988 11.203 21.031 1 98.81 189 LYS B CA 1
ATOM 4172 C C . LYS B 1 189 ? -4.184 10.492 20.391 1 98.81 189 LYS B C 1
ATOM 4174 O O . LYS B 1 189 ? -4.012 9.602 19.562 1 98.81 189 LYS B O 1
ATOM 4179 N N . VAL B 1 190 ? -5.391 10.883 20.766 1 98.69 190 VAL B N 1
ATOM 4180 C CA . VAL B 1 190 ? -6.594 10.172 20.344 1 98.69 190 VAL B CA 1
ATOM 4181 C C . VAL B 1 190 ? -7.5 11.109 19.562 1 98.69 190 VAL B C 1
ATOM 4183 O O . VAL B 1 190 ? -7.832 12.203 20.031 1 98.69 190 VAL B O 1
ATOM 4186 N N . GLN B 1 191 ? -7.812 10.703 18.328 1 97.75 191 GLN B N 1
ATOM 4187 C CA . GLN B 1 191 ? -8.789 11.391 17.5 1 97.75 191 GLN B CA 1
ATOM 4188 C C . GLN B 1 191 ? -10.148 10.695 17.547 1 97.75 191 GLN B C 1
ATOM 4190 O O . GLN B 1 191 ? -10.211 9.469 17.688 1 97.75 191 GLN B O 1
ATOM 4195 N N . MET B 1 192 ? -11.203 11.438 17.453 1 95.5 192 MET B N 1
ATOM 4196 C CA . MET B 1 192 ? -12.523 10.812 17.453 1 95.5 192 MET B CA 1
ATOM 4197 C C . MET B 1 192 ? -13.406 11.398 16.359 1 95.5 192 MET B C 1
ATOM 4199 O O . MET B 1 192 ? -13.469 12.617 16.188 1 95.5 192 MET B O 1
ATOM 4203 N N . HIS B 1 193 ? -14.039 10.562 15.703 1 90.19 193 HIS B N 1
ATOM 4204 C CA . HIS B 1 193 ? -15 10.938 14.672 1 90.19 193 HIS B CA 1
ATOM 4205 C C . HIS B 1 193 ? -16.172 11.719 15.266 1 90.19 193 HIS B C 1
ATOM 4207 O O . HIS B 1 193 ? -16.703 11.336 16.312 1 90.19 193 HIS B O 1
ATOM 4213 N N . THR B 1 194 ? -16.469 12.789 14.594 1 87.94 194 THR B N 1
ATOM 4214 C CA . THR B 1 194 ? -17.656 13.547 14.93 1 87.94 194 THR B CA 1
ATOM 4215 C C . THR B 1 194 ? -18.469 13.875 13.672 1 87.94 194 THR B C 1
ATOM 4217 O O . THR B 1 194 ? -17.922 14.422 12.711 1 87.94 194 THR B O 1
ATOM 4220 N N . GLY B 1 195 ? -19.703 13.414 13.633 1 77.69 195 GLY B N 1
ATOM 4221 C CA . GLY B 1 195 ? -20.547 13.641 12.469 1 77.69 195 GLY B CA 1
ATOM 4222 C C . GLY B 1 195 ? -21.75 12.719 12.422 1 77.69 195 GLY B C 1
ATOM 4223 O O . GLY B 1 195 ? -22 11.961 13.359 1 77.69 195 GLY B O 1
ATOM 4224 N N . GLY B 1 196 ? -22.531 13.055 11.359 1 65.5 196 GLY B N 1
ATOM 4225 C CA . GLY B 1 196 ? -23.688 12.211 11.133 1 65.5 196 GLY B CA 1
ATOM 4226 C C . GLY B 1 196 ? -23.328 10.82 10.641 1 65.5 196 GLY B C 1
ATOM 4227 O O . GLY B 1 196 ? -22.156 10.453 10.602 1 65.5 196 GLY B O 1
ATOM 4228 N N . THR B 1 197 ? -24.266 10.109 10.422 1 57.28 197 THR B N 1
ATOM 4229 C CA . THR B 1 197 ? -24.094 8.758 9.898 1 57.28 197 THR B CA 1
ATOM 4230 C C . THR B 1 197 ? -23.438 8.789 8.531 1 57.28 197 THR B C 1
ATOM 4232 O O . THR B 1 197 ? -23.922 9.453 7.613 1 57.28 197 THR B O 1
ATOM 4235 N N . SER B 1 198 ? -22.125 8.578 8.352 1 52.59 198 SER B N 1
ATOM 4236 C CA . SER B 1 198 ? -21.422 8.625 7.074 1 52.59 198 SER B CA 1
ATOM 4237 C C . SER B 1 198 ? -21.656 7.355 6.266 1 52.59 198 SER B C 1
ATOM 4239 O O . SER B 1 198 ? -21.531 7.359 5.039 1 52.59 198 SER B O 1
ATOM 4241 N N . ILE B 1 199 ? -21.781 6.203 6.98 1 50.88 199 ILE B N 1
ATOM 4242 C CA . ILE B 1 199 ? -22.031 4.934 6.309 1 50.88 199 ILE B CA 1
ATOM 4243 C C . ILE B 1 199 ? -23.328 4.32 6.828 1 50.88 199 ILE B C 1
ATOM 4245 O O . ILE B 1 199 ? -23.734 4.59 7.957 1 50.88 199 ILE B O 1
ATOM 4249 N N . PRO B 1 200 ? -24.062 3.574 5.949 1 48.81 200 PRO B N 1
ATOM 4250 C CA . PRO B 1 200 ? -25.297 2.924 6.41 1 48.81 200 PRO B CA 1
ATOM 4251 C C . PRO B 1 200 ? -25.094 2.139 7.703 1 48.81 200 PRO B C 1
ATOM 4253 O O . PRO B 1 200 ? -24.141 1.355 7.816 1 48.81 200 PRO B O 1
ATOM 4256 N N . GLY B 1 201 ? -25.922 2.469 8.781 1 48.59 201 GLY B N 1
ATOM 4257 C CA . GLY B 1 201 ? -25.906 1.754 10.055 1 48.59 201 GLY B CA 1
ATOM 4258 C C . GLY B 1 201 ? -25.141 2.488 11.141 1 48.59 201 GLY B C 1
ATOM 4259 O O . GLY B 1 201 ? -25.109 2.043 12.289 1 48.59 201 GLY B O 1
ATOM 4260 N N . SER B 1 202 ? -24.406 3.451 10.648 1 52.19 202 SER B N 1
ATOM 4261 C CA . SER B 1 202 ? -23.656 4.145 11.695 1 52.19 202 SER B CA 1
ATOM 4262 C C . SER B 1 202 ? -24.531 5.156 12.422 1 52.19 202 SER B C 1
ATOM 4264 O O . SER B 1 202 ? -25.578 5.562 11.914 1 52.19 202 SER B O 1
ATOM 4266 N N . SER B 1 203 ? -24.469 5.133 13.758 1 57.62 203 SER B N 1
ATOM 4267 C CA . SER B 1 203 ? -25.172 6.113 14.578 1 57.62 203 SER B CA 1
ATOM 4268 C C . SER B 1 203 ? -24.406 7.438 14.633 1 57.62 203 SER B C 1
ATOM 4270 O O . SER B 1 203 ? -23.188 7.461 14.516 1 57.62 203 SER B O 1
ATOM 4272 N N . THR B 1 204 ? -25.156 8.453 14.719 1 70.38 204 THR B N 1
ATOM 4273 C CA . THR B 1 204 ? -24.641 9.805 14.875 1 70.38 204 THR B CA 1
ATOM 4274 C C . THR B 1 204 ? -23.859 9.93 16.188 1 70.38 204 THR B C 1
ATOM 4276 O O . THR B 1 204 ? -24.328 9.469 17.234 1 70.38 204 THR B O 1
ATOM 4279 N N . VAL B 1 205 ? -22.719 10.344 16.094 1 81.94 205 VAL B N 1
ATOM 4280 C CA . VAL B 1 205 ? -21.906 10.641 17.281 1 81.94 205 VAL B CA 1
ATOM 4281 C C . VAL B 1 205 ? -22.438 11.906 17.953 1 81.94 205 VAL B C 1
ATOM 4283 O O . VAL B 1 205 ? -22.609 12.938 17.297 1 81.94 205 VAL B O 1
ATOM 4286 N N . THR B 1 206 ? -22.766 11.883 19.266 1 85 206 THR B N 1
ATOM 4287 C CA . THR B 1 206 ? -23.281 13.023 20.016 1 85 206 THR B CA 1
ATOM 4288 C C . THR B 1 206 ? -22.188 13.656 20.859 1 85 206 THR B C 1
ATOM 4290 O O . THR B 1 206 ? -21.094 13.086 21.016 1 85 206 THR B O 1
ATOM 4293 N N . ALA B 1 207 ? -22.5 14.914 21.359 1 92.94 207 ALA B N 1
ATOM 4294 C CA . ALA B 1 207 ? -21.594 15.562 22.312 1 92.94 207 ALA B CA 1
ATOM 4295 C C . ALA B 1 207 ? -21.328 14.688 23.531 1 92.94 207 ALA B C 1
ATOM 4297 O O . ALA B 1 207 ? -20.219 14.641 24.047 1 92.94 207 ALA B O 1
ATOM 4298 N N . ASP B 1 208 ? -22.375 13.961 23.953 1 92.88 208 ASP B N 1
ATOM 4299 C CA . ASP B 1 208 ? -22.219 13.062 25.094 1 92.88 208 ASP B CA 1
ATOM 4300 C C . ASP B 1 208 ? -21.203 11.961 24.797 1 92.88 208 ASP B C 1
ATOM 4302 O O . ASP B 1 208 ? -20.422 11.586 25.672 1 92.88 208 ASP B O 1
ATOM 4306 N N . ASP B 1 209 ? -21.281 11.445 23.625 1 92.5 209 ASP B N 1
ATOM 4307 C CA . ASP B 1 209 ? -20.328 10.414 23.219 1 92.5 209 ASP B CA 1
ATOM 4308 C C . ASP B 1 209 ? -18.906 10.93 23.266 1 92.5 209 ASP B C 1
ATOM 4310 O O . ASP B 1 209 ? -18 10.242 23.75 1 92.5 209 ASP B O 1
ATOM 4314 N N . VAL B 1 210 ? -18.703 12.125 22.781 1 94.38 210 VAL B N 1
ATOM 4315 C CA . VAL B 1 210 ? -17.375 12.742 22.734 1 94.38 210 VAL B CA 1
ATOM 4316 C C . VAL B 1 210 ? -16.875 12.977 24.156 1 94.38 210 VAL B C 1
ATOM 4318 O O . VAL B 1 210 ? -15.742 12.641 24.484 1 94.38 210 VAL B O 1
ATOM 4321 N N . ILE B 1 211 ? -17.75 13.516 24.984 1 95.81 211 ILE B N 1
ATOM 4322 C CA . ILE B 1 211 ? -17.406 13.852 26.359 1 95.81 211 ILE B CA 1
ATOM 4323 C C . ILE B 1 211 ? -17.047 12.578 27.125 1 95.81 211 ILE B C 1
ATOM 4325 O O . ILE B 1 211 ? -16.078 12.555 27.891 1 95.81 211 ILE B O 1
ATOM 4329 N N . LYS B 1 212 ? -17.766 11.5 26.844 1 95.25 212 LYS B N 1
ATOM 4330 C CA . LYS B 1 212 ? -17.531 10.234 27.531 1 95.25 212 LYS B CA 1
ATOM 4331 C C . LYS B 1 212 ? -16.234 9.578 27.047 1 95.25 212 LYS B C 1
ATOM 4333 O O . LYS B 1 212 ? -15.523 8.945 27.828 1 95.25 212 LYS B O 1
ATOM 4338 N N . THR B 1 213 ? -15.93 9.688 25.781 1 96.12 213 THR B N 1
ATOM 4339 C CA . THR B 1 213 ? -14.766 9.039 25.188 1 96.12 213 THR B CA 1
ATOM 4340 C C . THR B 1 213 ? -13.492 9.805 25.531 1 96.12 213 THR B C 1
ATOM 4342 O O . THR B 1 213 ? -12.414 9.211 25.625 1 96.12 213 THR B O 1
ATOM 4345 N N . LYS B 1 214 ? -13.555 11.102 25.656 1 97.38 214 LYS B N 1
ATOM 4346 C CA . LYS B 1 214 ? -12.5 12.016 26.078 1 97.38 214 LYS B CA 1
ATOM 4347 C C . LYS B 1 214 ? -11.328 11.984 25.094 1 97.38 214 LYS B C 1
ATOM 4349 O O . LYS B 1 214 ? -10.172 11.812 25.5 1 97.38 214 LYS B O 1
ATOM 4354 N N . PRO B 1 215 ? -11.539 12.258 23.812 1 97.94 215 PRO B N 1
ATOM 4355 C CA . PRO B 1 215 ? -10.438 12.336 22.859 1 97.94 215 PRO B CA 1
ATOM 4356 C C . PRO B 1 215 ? -9.586 13.586 23.031 1 97.94 215 PRO B C 1
ATOM 4358 O O . PRO B 1 215 ? -9.891 14.43 23.875 1 97.94 215 PRO B O 1
ATOM 4361 N N . ASP B 1 216 ? -8.453 13.625 22.359 1 98.56 216 ASP B N 1
ATOM 4362 C CA . ASP B 1 216 ? -7.66 14.852 22.297 1 98.56 216 ASP B CA 1
ATOM 4363 C C . ASP B 1 216 ? -8.188 15.781 21.203 1 98.56 216 ASP B C 1
ATOM 4365 O O . ASP B 1 216 ? -8.094 17 21.328 1 98.56 216 ASP B O 1
ATOM 4369 N N . VAL B 1 217 ? -8.688 15.18 20.125 1 98.5 217 VAL B N 1
ATOM 4370 C CA . VAL B 1 217 ? -9.141 15.93 18.953 1 98.5 217 VAL B CA 1
ATOM 4371 C C . VAL B 1 217 ? -10.547 15.461 18.562 1 98.5 217 VAL B C 1
ATOM 4373 O O . VAL B 1 217 ? -10.773 14.266 18.359 1 98.5 217 VAL B O 1
ATOM 4376 N N . VAL B 1 218 ? -11.469 16.406 18.547 1 97.19 218 VAL B N 1
ATOM 4377 C CA . VAL B 1 218 ? -12.758 16.188 17.906 1 97.19 218 VAL B CA 1
ATOM 4378 C C . VAL B 1 218 ? -12.609 16.328 16.391 1 97.19 218 VAL B C 1
ATOM 4380 O O . VAL B 1 218 ? -12.602 17.438 15.859 1 97.19 218 VAL B O 1
ATOM 4383 N N . SER B 1 219 ? -12.5 15.164 15.711 1 95.44 219 SER B N 1
ATOM 4384 C CA . SER B 1 219 ? -12.258 15.18 14.273 1 95.44 219 SER B CA 1
ATOM 4385 C C . SER B 1 219 ? -13.477 15.703 13.516 1 95.44 219 SER B C 1
ATOM 4387 O O . SER B 1 219 ? -14.617 15.359 13.836 1 95.44 219 SER B O 1
ATOM 4389 N N . HIS B 1 220 ? -13.125 16.562 12.539 1 94.31 220 HIS B N 1
ATOM 4390 C CA . HIS B 1 220 ? -14.102 17.172 11.648 1 94.31 220 HIS B CA 1
ATOM 4391 C C . HIS B 1 220 ? -15.375 17.547 12.398 1 94.31 220 HIS B C 1
ATOM 4393 O O . HIS B 1 220 ? -16.469 17.078 12.062 1 94.31 220 HIS B O 1
ATOM 4399 N N . ILE B 1 221 ? -15.242 18.406 13.367 1 95.94 221 ILE B N 1
ATOM 4400 C CA . ILE B 1 221 ? -16.375 18.938 14.133 1 95.94 221 ILE B CA 1
ATOM 4401 C C . ILE B 1 221 ? -17.422 19.5 13.188 1 95.94 221 ILE B C 1
ATOM 4403 O O . ILE B 1 221 ? -18.609 19.578 13.531 1 95.94 221 ILE B O 1
ATOM 4407 N N . ASN B 1 222 ? -17 19.875 11.992 1 94.75 222 ASN B N 1
ATOM 4408 C CA . ASN B 1 222 ? -17.938 20.328 10.961 1 94.75 222 ASN B CA 1
ATOM 4409 C C . ASN B 1 222 ? -18.469 19.172 10.133 1 94.75 222 ASN B C 1
ATOM 4411 O O . ASN B 1 222 ? -19.094 19.375 9.094 1 94.75 222 ASN B O 1
ATOM 4415 N N . GLY B 1 223 ? -18.203 17.953 10.57 1 87.88 223 GLY B N 1
ATOM 4416 C CA . GLY B 1 223 ? -18.75 16.766 9.93 1 87.88 223 GLY B CA 1
ATOM 4417 C C . GLY B 1 223 ? -17.984 16.375 8.68 1 87.88 223 GLY B C 1
ATOM 4418 O O . GLY B 1 223 ? -16.891 16.875 8.438 1 87.88 223 GLY B O 1
ATOM 4419 N N . GLY B 1 224 ? -18.516 15.305 8.102 1 81.19 224 GLY B N 1
ATOM 4420 C CA . GLY B 1 224 ? -18.203 14.922 6.734 1 81.19 224 GLY B CA 1
ATOM 4421 C C . GLY B 1 224 ? -19.25 15.344 5.734 1 81.19 224 GLY B C 1
ATOM 4422 O O . GLY B 1 224 ? -19.594 16.531 5.645 1 81.19 224 GLY B O 1
ATOM 4423 N N . PRO B 1 225 ? -19.906 14.375 5.211 1 73.44 225 PRO B N 1
ATOM 4424 C CA . PRO B 1 225 ? -21.016 14.781 4.363 1 73.44 225 PRO B CA 1
ATOM 4425 C C . PRO B 1 225 ? -22.172 15.383 5.156 1 73.44 225 PRO B C 1
ATOM 4427 O O . PRO B 1 225 ? -22.906 16.234 4.645 1 73.44 225 PRO B O 1
ATOM 4430 N N . THR B 1 226 ? -22.266 14.945 6.461 1 83.62 226 THR B N 1
ATOM 4431 C CA . THR B 1 226 ? -23.281 15.477 7.344 1 83.62 226 THR B CA 1
ATOM 4432 C C . THR B 1 226 ? -22.688 15.891 8.688 1 83.62 226 THR B C 1
ATOM 4434 O O . THR B 1 226 ? -21.938 15.125 9.297 1 83.62 226 THR B O 1
ATOM 4437 N N . ALA B 1 227 ? -23.016 17.094 9.141 1 89 227 ALA B N 1
ATOM 4438 C CA . ALA B 1 227 ? -22.469 17.625 10.383 1 89 227 ALA B CA 1
ATOM 4439 C C . ALA B 1 227 ? -23.438 17.391 11.547 1 89 227 ALA B C 1
ATOM 4441 O O . ALA B 1 227 ? -24.609 17.094 11.336 1 89 227 ALA B O 1
ATOM 4442 N N . ILE B 1 228 ? -22.891 17.469 12.719 1 88.62 228 ILE B N 1
ATOM 4443 C CA . ILE B 1 228 ? -23.719 17.5 13.922 1 88.62 228 ILE B CA 1
ATOM 4444 C C . ILE B 1 228 ? -24.422 18.859 14.016 1 88.62 228 ILE B C 1
ATOM 4446 O O . ILE B 1 228 ? -24.047 19.812 13.32 1 88.62 228 ILE B O 1
ATOM 4450 N N . SER B 1 229 ? -25.438 18.906 14.906 1 90.12 229 SER B N 1
ATOM 4451 C CA . SER B 1 229 ? -26.188 20.156 15.055 1 90.12 229 SER B CA 1
ATOM 4452 C C . SER B 1 229 ? -25.375 21.219 15.773 1 90.12 229 SER B C 1
ATOM 4454 O O . SER B 1 229 ? -24.406 20.891 16.469 1 90.12 229 SER B O 1
ATOM 4456 N N . VAL B 1 230 ? -25.828 22.484 15.594 1 94.31 230 VAL B N 1
ATOM 4457 C CA . VAL B 1 230 ? -25.156 23.609 16.25 1 94.31 230 VAL B CA 1
ATOM 4458 C C . VAL B 1 230 ? -25.219 23.422 17.766 1 94.31 230 VAL B C 1
ATOM 4460 O O . VAL B 1 230 ? -24.281 23.812 18.484 1 94.31 230 VAL B O 1
ATOM 4463 N N . GLN B 1 231 ? -26.281 22.812 18.25 1 94.94 231 GLN B N 1
ATOM 4464 C CA . GLN B 1 231 ? -26.406 22.562 19.688 1 94.94 231 GLN B CA 1
ATOM 4465 C C . GLN B 1 231 ? -25.359 21.594 20.188 1 94.94 231 GLN B C 1
ATOM 4467 O O . GLN B 1 231 ? -24.812 21.75 21.281 1 94.94 231 GLN B O 1
ATOM 4472 N N . GLU B 1 232 ? -25.109 20.609 19.391 1 94.19 232 GLU B N 1
ATOM 4473 C CA . GLU B 1 232 ? -24.094 19.641 19.75 1 94.19 232 GLU B CA 1
ATOM 4474 C C . GLU B 1 232 ? -22.703 20.25 19.703 1 94.19 232 GLU B C 1
ATOM 4476 O O . GLU B 1 232 ? -21.859 19.969 20.562 1 94.19 232 GLU B O 1
ATOM 4481 N N . VAL B 1 233 ? -22.438 21.094 18.734 1 95.69 233 VAL B N 1
ATOM 4482 C CA . VAL B 1 233 ? -21.188 21.828 18.656 1 95.69 233 VAL B CA 1
ATOM 4483 C C . VAL B 1 233 ? -21 22.688 19.906 1 95.69 233 VAL B C 1
ATOM 4485 O O . VAL B 1 233 ? -19.922 22.688 20.516 1 95.69 233 VAL B O 1
ATOM 4488 N N . ASP B 1 234 ? -22.078 23.359 20.266 1 97.5 234 ASP B N 1
ATOM 4489 C CA . ASP B 1 234 ? -22.031 24.219 21.438 1 97.5 234 ASP B CA 1
ATOM 4490 C C . ASP B 1 234 ? -21.641 23.453 22.688 1 97.5 234 ASP B C 1
ATOM 4492 O O . ASP B 1 234 ? -20.812 23.906 23.469 1 97.5 234 ASP B O 1
ATOM 4496 N N . ARG B 1 235 ? -22.203 22.312 22.812 1 97 235 ARG B N 1
ATOM 4497 C CA . ARG B 1 235 ? -21.906 21.5 24 1 97 235 ARG B CA 1
ATOM 4498 C C . ARG B 1 235 ? -20.453 21.062 24.016 1 97 235 ARG B C 1
ATOM 4500 O O . ARG B 1 235 ? -19.797 21.141 25.062 1 97 235 ARG B O 1
ATOM 4507 N N . ILE B 1 236 ? -19.938 20.641 22.906 1 96.69 236 ILE B N 1
ATOM 4508 C CA . ILE B 1 236 ? -18.531 20.219 22.828 1 96.69 236 ILE B CA 1
ATOM 4509 C C . ILE B 1 236 ? -17.625 21.391 23.188 1 96.69 236 ILE B C 1
ATOM 4511 O O . ILE B 1 236 ? -16.703 21.234 23.984 1 96.69 236 ILE B O 1
ATOM 4515 N N . MET B 1 237 ? -17.938 22.562 22.594 1 97.44 237 MET B N 1
ATOM 4516 C CA . MET B 1 237 ? -17.109 23.75 22.812 1 97.44 237 MET B CA 1
ATOM 4517 C C . MET B 1 237 ? -17.203 24.219 24.25 1 97.44 237 MET B C 1
ATOM 4519 O O . MET B 1 237 ? -16.203 24.656 24.828 1 97.44 237 MET B O 1
ATOM 4523 N N . ASP B 1 238 ? -18.359 24.125 24.875 1 98.06 238 ASP B N 1
ATOM 4524 C CA . ASP B 1 238 ? -18.594 24.719 26.188 1 98.06 238 ASP B CA 1
ATOM 4525 C C . ASP B 1 238 ? -18.234 23.75 27.297 1 98.06 238 ASP B C 1
ATOM 4527 O O . ASP B 1 238 ? -17.875 24.172 28.406 1 98.06 238 ASP B O 1
ATOM 4531 N N . GLU B 1 239 ? -18.328 22.469 27.031 1 98 239 GLU B N 1
ATOM 4532 C CA . GLU B 1 239 ? -18.203 21.5 28.109 1 98 239 GLU B CA 1
ATOM 4533 C C . GLU B 1 239 ? -16.859 20.781 28.062 1 98 239 GLU B C 1
ATOM 4535 O O . GLU B 1 239 ? -16.547 19.953 28.922 1 98 239 GLU B O 1
ATOM 4540 N N . THR B 1 240 ? -16.078 21 27.109 1 98 240 THR B N 1
ATOM 4541 C CA . THR B 1 240 ? -14.789 20.344 27 1 98 240 THR B CA 1
ATOM 4542 C C . THR B 1 240 ? -13.703 21.344 26.609 1 98 240 THR B C 1
ATOM 4544 O O . THR B 1 240 ? -13.992 22.516 26.375 1 98 240 THR B O 1
ATOM 4547 N N . ASP B 1 241 ? -12.438 20.875 26.609 1 97.88 241 ASP B N 1
ATOM 4548 C CA . ASP B 1 241 ? -11.297 21.656 26.156 1 97.88 241 ASP B CA 1
ATOM 4549 C C . ASP B 1 241 ? -10.594 20.984 24.984 1 97.88 241 ASP B C 1
ATOM 4551 O O . ASP B 1 241 ? -9.438 21.297 24.688 1 97.88 241 ASP B O 1
ATOM 4555 N N . PHE B 1 242 ? -11.281 20.016 24.312 1 98.44 242 PHE B N 1
ATOM 4556 C CA . PHE B 1 242 ? -10.688 19.25 23.234 1 98.44 242 PHE B CA 1
ATOM 4557 C C . PHE B 1 242 ? -10.383 20.156 22.047 1 98.44 242 PHE B C 1
ATOM 4559 O O . PHE B 1 242 ? -11.07 21.156 21.812 1 98.44 242 PHE B O 1
ATOM 4566 N N . ALA B 1 243 ? -9.312 19.812 21.297 1 98.75 243 ALA B N 1
ATOM 4567 C CA . ALA B 1 243 ? -9.078 20.484 20.031 1 98.75 243 ALA B CA 1
ATOM 4568 C C . ALA B 1 243 ? -10.242 20.25 19.062 1 98.75 243 ALA B C 1
ATOM 4570 O O . ALA B 1 243 ? -10.836 19.172 19.047 1 98.75 243 ALA B O 1
ATOM 4571 N N . MET B 1 244 ? -10.594 21.234 18.297 1 98.56 244 MET B N 1
ATOM 4572 C CA . MET B 1 244 ? -11.688 21.172 17.328 1 98.56 244 MET B CA 1
ATOM 4573 C C . MET B 1 244 ? -11.148 21.234 15.898 1 98.56 244 MET B C 1
ATOM 4575 O O . MET B 1 244 ? -10.625 22.266 15.477 1 98.56 244 MET B O 1
ATOM 4579 N N . GLU B 1 245 ? -11.328 20.156 15.164 1 98.5 245 GLU B N 1
ATOM 4580 C CA . GLU B 1 245 ? -10.797 20.078 13.812 1 98.5 245 GLU B CA 1
ATOM 4581 C C . GLU B 1 245 ? -11.852 20.453 12.773 1 98.5 245 GLU B C 1
ATOM 4583 O O . GLU B 1 245 ? -12.969 19.938 12.789 1 98.5 245 GLU B O 1
ATOM 4588 N N . ILE B 1 246 ? -11.555 21.391 11.953 1 98 246 ILE B N 1
ATOM 4589 C CA . ILE B 1 246 ? -12.336 21.734 10.766 1 98 246 ILE B CA 1
ATOM 4590 C C . ILE B 1 246 ? -11.688 21.109 9.531 1 98 246 ILE B C 1
ATOM 4592 O O . ILE B 1 246 ? -10.492 21.297 9.297 1 98 246 ILE B O 1
ATOM 4596 N N . VAL B 1 247 ? -12.484 20.359 8.75 1 97.31 247 VAL B N 1
ATOM 4597 C CA . VAL B 1 247 ? -11.914 19.703 7.586 1 97.31 247 VAL B CA 1
ATOM 4598 C C . VAL B 1 247 ? -12.508 20.281 6.309 1 97.31 247 VAL B C 1
ATOM 4600 O O . VAL B 1 247 ? -13.641 20.781 6.32 1 97.31 247 VAL B O 1
ATOM 4603 N N . GLN B 1 248 ? -11.75 20.219 5.234 1 96.44 248 GLN B N 1
ATOM 4604 C CA . GLN B 1 248 ? -12.164 20.734 3.936 1 96.44 248 GLN B CA 1
ATOM 4605 C C . GLN B 1 248 ? -13.367 19.969 3.395 1 96.44 248 GLN B C 1
ATOM 4607 O O . GLN B 1 248 ? -14.25 20.547 2.764 1 96.44 248 GLN B O 1
ATOM 4612 N N . CYS B 1 249 ? -13.477 18.703 3.678 1 93.44 249 CYS B N 1
ATOM 4613 C CA . CYS B 1 249 ? -14.523 17.859 3.129 1 93.44 249 CYS B CA 1
ATOM 4614 C C . CYS B 1 249 ? -15.781 17.922 3.982 1 93.44 249 CYS B C 1
ATOM 4616 O O . CYS B 1 249 ? -16.734 17.188 3.738 1 93.44 249 CYS B O 1
ATOM 4618 N N . GLY B 1 250 ? -15.859 18.812 4.918 1 93.06 250 GLY B N 1
ATOM 4619 C CA . GLY B 1 250 ? -17 18.906 5.828 1 93.06 250 GLY B CA 1
ATOM 4620 C C . GLY B 1 250 ? -17.984 19.984 5.449 1 93.06 250 GLY B C 1
ATOM 4621 O O . GLY B 1 250 ? -17.891 20.562 4.363 1 93.06 250 GLY B O 1
ATOM 4622 N N . ASN B 1 251 ? -18.953 20.219 6.312 1 93.44 251 ASN B N 1
ATOM 4623 C CA . ASN B 1 251 ? -20.031 21.203 6.129 1 93.44 251 ASN B CA 1
ATOM 4624 C C . ASN B 1 251 ? -19.531 22.625 6.316 1 93.44 251 ASN B C 1
ATOM 4626 O O . ASN B 1 251 ? -19.141 23.016 7.422 1 93.44 251 ASN B O 1
ATOM 4630 N N . PRO B 1 252 ? -19.594 23.453 5.215 1 93.5 252 PRO B N 1
ATOM 4631 C CA . PRO B 1 252 ? -19.016 24.797 5.293 1 93.5 252 PRO B CA 1
ATOM 4632 C C . PRO B 1 252 ? -19.797 25.719 6.234 1 93.5 252 PRO B C 1
ATOM 4634 O O . PRO B 1 252 ? -19.219 26.641 6.824 1 93.5 252 PRO B O 1
ATOM 4637 N N . LYS B 1 253 ? -21.078 25.453 6.367 1 95.25 253 LYS B N 1
ATOM 4638 C CA . LYS B 1 253 ? -21.875 26.281 7.273 1 95.25 253 LYS B CA 1
ATOM 4639 C C . LYS B 1 253 ? -21.453 26.062 8.727 1 95.25 253 LYS B C 1
ATOM 4641 O O . LYS B 1 253 ? -21.312 27.016 9.484 1 95.25 253 LYS B O 1
ATOM 4646 N N . ILE B 1 254 ? -21.266 24.812 9.031 1 95.94 254 ILE B N 1
ATOM 4647 C CA . ILE B 1 254 ? -20.875 24.5 10.398 1 95.94 254 ILE B CA 1
ATOM 4648 C C . ILE B 1 254 ? -19.438 24.938 10.648 1 95.94 254 ILE B C 1
ATOM 4650 O O . ILE B 1 254 ? -19.094 25.375 11.75 1 95.94 254 ILE B O 1
ATOM 4654 N N . ALA B 1 255 ? -18.594 24.828 9.648 1 97.44 255 ALA B N 1
ATOM 4655 C CA . ALA B 1 255 ? -17.234 25.344 9.773 1 97.44 255 ALA B CA 1
ATOM 4656 C C . ALA B 1 255 ? -17.25 26.828 10.133 1 97.44 255 ALA B C 1
ATOM 4658 O O . ALA B 1 255 ? -16.531 27.25 11.055 1 97.44 255 ALA B O 1
ATOM 4659 N N . ASP B 1 256 ? -18.062 27.562 9.422 1 98 256 ASP B N 1
ATOM 4660 C CA . ASP B 1 256 ? -18.219 28.984 9.688 1 98 256 ASP B CA 1
ATOM 4661 C C . ASP B 1 256 ? -18.719 29.234 11.109 1 98 256 ASP B C 1
ATOM 4663 O O . ASP B 1 256 ? -18.203 30.094 11.828 1 98 256 ASP B O 1
ATOM 4667 N N . TYR B 1 257 ? -19.688 28.469 11.484 1 98.19 257 TYR B N 1
ATOM 4668 C CA . TYR B 1 257 ? -20.281 28.609 12.805 1 98.19 257 TYR B CA 1
ATOM 4669 C C . TYR B 1 257 ? -19.25 28.359 13.898 1 98.19 257 TYR B C 1
ATOM 4671 O O . TYR B 1 257 ? -19.125 29.141 14.836 1 98.19 257 TYR B O 1
ATOM 4679 N N . VAL B 1 258 ? -18.484 27.328 13.789 1 98.31 258 VAL B N 1
ATOM 4680 C CA . VAL B 1 258 ? -17.484 26.938 14.773 1 98.31 258 VAL B CA 1
ATOM 4681 C C . VAL B 1 258 ? -16.422 28.047 14.898 1 98.31 258 VAL B C 1
ATOM 4683 O O . VAL B 1 258 ? -16.062 28.438 16.016 1 98.31 258 VAL B O 1
ATOM 4686 N N . ALA B 1 259 ? -15.953 28.547 13.789 1 98.69 259 ALA B N 1
ATOM 4687 C CA . ALA B 1 259 ? -14.906 29.578 13.781 1 98.69 259 ALA B CA 1
ATOM 4688 C C . ALA B 1 259 ? -15.391 30.859 14.461 1 98.69 259 ALA B C 1
ATOM 4690 O O . ALA B 1 259 ? -14.688 31.422 15.305 1 98.69 259 ALA B O 1
ATOM 4691 N N . ARG B 1 260 ? -16.609 31.312 14.164 1 98.56 260 ARG B N 1
ATOM 4692 C CA . ARG B 1 260 ? -17.156 32.531 14.742 1 98.56 260 ARG B CA 1
ATOM 4693 C C . ARG B 1 260 ? -17.375 32.375 16.25 1 98.56 260 ARG B C 1
ATOM 4695 O O . ARG B 1 260 ? -17.031 33.281 17.016 1 98.56 260 ARG B O 1
ATOM 4702 N N . ARG B 1 261 ? -17.906 31.266 16.562 1 98.5 261 ARG B N 1
ATOM 4703 C CA . ARG B 1 261 ? -18.172 31.047 17.984 1 98.5 261 ARG B CA 1
ATOM 4704 C C . ARG B 1 261 ? -16.875 30.938 18.781 1 98.5 261 ARG B C 1
ATOM 4706 O O . ARG B 1 261 ? -16.766 31.469 19.891 1 98.5 261 ARG B O 1
ATOM 4713 N N . ALA B 1 262 ? -15.945 30.203 18.25 1 98.69 262 ALA B N 1
ATOM 4714 C CA . ALA B 1 262 ? -14.648 30.109 18.922 1 98.69 262 ALA B CA 1
ATOM 4715 C C . ALA B 1 262 ? -14.031 31.5 19.109 1 98.69 262 ALA B C 1
ATOM 4717 O O . ALA B 1 262 ? -13.43 31.766 20.156 1 98.69 262 ALA B O 1
ATOM 4718 N N . ALA B 1 263 ? -14.133 32.344 18.094 1 98.5 263 ALA B N 1
ATOM 4719 C CA . ALA B 1 263 ? -13.633 33.719 18.203 1 98.5 263 ALA B CA 1
ATOM 4720 C C . ALA B 1 263 ? -14.336 34.469 19.328 1 98.5 263 ALA B C 1
ATOM 4722 O O . ALA B 1 263 ? -13.695 35.156 20.141 1 98.5 263 ALA B O 1
ATOM 4723 N N . GLU B 1 264 ? -15.664 34.375 19.344 1 98.12 264 GLU B N 1
ATOM 4724 C CA . GLU B 1 264 ? -16.469 35.062 20.359 1 98.12 264 GLU B CA 1
ATOM 4725 C C . GLU B 1 264 ? -16.062 34.594 21.766 1 98.12 264 GLU B C 1
ATOM 4727 O O . GLU B 1 264 ? -16.047 35.406 22.703 1 98.12 264 GLU B O 1
ATOM 4732 N N . LYS B 1 265 ? -15.672 33.406 21.875 1 97.94 265 LYS B N 1
ATOM 4733 C CA . LYS B 1 265 ? -15.383 32.812 23.188 1 97.94 265 LYS B CA 1
ATOM 4734 C C . LYS B 1 265 ? -13.898 32.906 23.516 1 97.94 265 LYS B C 1
ATOM 4736 O O . LYS B 1 265 ? -13.469 32.5 24.594 1 97.94 265 LYS B O 1
ATOM 4741 N N . GLY B 1 266 ? -13.148 33.406 22.578 1 97.62 266 GLY B N 1
ATOM 4742 C CA . GLY B 1 266 ? -11.703 33.469 22.797 1 97.62 266 GLY B CA 1
ATOM 4743 C C . GLY B 1 266 ? -11.055 32.094 22.766 1 97.62 266 GLY B C 1
ATOM 4744 O O . GLY B 1 266 ? -10.117 31.828 23.516 1 97.62 266 GLY B O 1
ATOM 4745 N N . GLN B 1 267 ? -11.562 31.156 21.938 1 98.19 267 GLN B N 1
ATOM 4746 C CA . GLN B 1 267 ? -11.094 29.781 21.922 1 98.19 267 GLN B CA 1
ATOM 4747 C C . GLN B 1 267 ? -10.523 29.406 20.562 1 98.19 267 GLN B C 1
ATOM 4749 O O . GLN B 1 267 ? -10.492 28.219 20.203 1 98.19 267 GLN B O 1
ATOM 4754 N N . LEU B 1 268 ? -10.094 30.344 19.75 1 98.62 268 LEU B N 1
ATOM 4755 C CA . LEU B 1 268 ? -9.555 30.062 18.422 1 98.62 268 LEU B CA 1
ATOM 4756 C C . LEU B 1 268 ? -8.305 29.203 18.516 1 98.62 268 LEU B C 1
ATOM 4758 O O . LEU B 1 268 ? -7.945 28.516 17.562 1 98.62 268 LEU B O 1
ATOM 4762 N N . GLY B 1 269 ? -7.641 29.219 19.625 1 98.38 269 GLY B N 1
ATOM 4763 C CA . GLY B 1 269 ? -6.453 28.406 19.844 1 98.38 269 GLY B CA 1
ATOM 4764 C C . GLY B 1 269 ? -6.734 26.922 19.812 1 98.38 269 GLY B C 1
ATOM 4765 O O . GLY B 1 269 ? -5.816 26.109 19.656 1 98.38 269 GLY B O 1
ATOM 4766 N N . ARG B 1 270 ? -8.008 26.453 19.906 1 98.56 270 ARG B N 1
ATOM 4767 C CA . ARG B 1 270 ? -8.422 25.062 19.922 1 98.56 270 ARG B CA 1
ATOM 4768 C C . ARG B 1 270 ? -8.711 24.562 18.516 1 98.56 270 ARG B C 1
ATOM 4770 O O . ARG B 1 270 ? -8.883 23.359 18.297 1 98.56 270 ARG B O 1
ATOM 4777 N N . VAL B 1 271 ? -8.75 25.5 17.562 1 98.88 271 VAL B N 1
ATOM 4778 C CA . VAL B 1 271 ? -9.195 25.125 16.219 1 98.88 271 VAL B CA 1
ATOM 4779 C C . VAL B 1 271 ? -7.992 24.719 15.367 1 98.88 271 VAL B C 1
ATOM 4781 O O . VAL B 1 271 ? -6.984 25.438 15.328 1 98.88 271 VAL B O 1
ATOM 4784 N N . ILE B 1 272 ? -8.094 23.562 14.719 1 98.88 272 ILE B N 1
ATOM 4785 C CA . ILE B 1 272 ? -7.059 23.062 13.812 1 98.88 272 ILE B CA 1
ATOM 4786 C C . ILE B 1 272 ? -7.688 22.672 12.477 1 98.88 272 ILE B C 1
ATOM 4788 O O . ILE B 1 272 ? -8.906 22.531 12.375 1 98.88 272 ILE B O 1
ATOM 4792 N N . PHE B 1 273 ? -6.848 22.516 11.414 1 98.75 273 PHE B N 1
ATOM 4793 C CA . PHE B 1 273 ? -7.355 22.266 10.07 1 98.75 273 PHE B CA 1
ATOM 4794 C C . PHE B 1 273 ? -6.891 20.891 9.57 1 98.75 273 PHE B C 1
ATOM 4796 O O . PHE B 1 273 ? -5.746 20.5 9.797 1 98.75 273 PHE B O 1
ATOM 4803 N N . GLY B 1 274 ? -7.758 20.188 8.961 1 98.12 274 GLY B N 1
ATOM 4804 C CA . GLY B 1 274 ? -7.477 18.984 8.195 1 98.12 274 GLY B CA 1
ATOM 4805 C C . GLY B 1 274 ? -8.227 18.922 6.875 1 98.12 274 GLY B C 1
ATOM 4806 O O . GLY B 1 274 ? -8.906 19.875 6.496 1 98.12 274 GLY B O 1
ATOM 4807 N N . ASN B 1 275 ? -8.031 17.891 6.141 1 96.44 275 ASN B N 1
ATOM 4808 C CA . ASN B 1 275 ? -8.703 17.734 4.852 1 96.44 275 ASN B CA 1
ATOM 4809 C C . ASN B 1 275 ? -9.812 16.688 4.926 1 96.44 275 ASN B C 1
ATOM 4811 O O . ASN B 1 275 ? -10.891 16.891 4.367 1 96.44 275 ASN B O 1
ATOM 4815 N N . ASP B 1 276 ? -9.602 15.555 5.688 1 95.19 276 ASP B N 1
ATOM 4816 C CA . ASP B 1 276 ? -10.391 14.328 5.637 1 95.19 276 ASP B CA 1
ATOM 4817 C C . ASP B 1 276 ? -10.367 13.719 4.234 1 95.19 276 ASP B C 1
ATOM 4819 O O . ASP B 1 276 ? -11.422 13.438 3.66 1 95.19 276 ASP B O 1
ATOM 4823 N N . ALA B 1 277 ? -9.227 13.641 3.738 1 92.75 277 ALA B N 1
ATOM 4824 C CA . ALA B 1 277 ? -8.953 13.086 2.416 1 92.75 277 ALA B CA 1
ATOM 4825 C C . ALA B 1 277 ? -7.715 12.195 2.439 1 92.75 277 ALA B C 1
ATOM 4827 O O . ALA B 1 277 ? -6.828 12.375 3.277 1 92.75 277 ALA B O 1
ATOM 4828 N N . PRO B 1 278 ? -7.574 11.164 1.544 1 92.25 278 PRO B N 1
ATOM 4829 C CA . PRO B 1 278 ? -8.531 10.734 0.527 1 92.25 278 PRO B CA 1
ATOM 4830 C C . PRO B 1 278 ? -9.812 10.148 1.132 1 92.25 278 PRO B C 1
ATOM 4832 O O . PRO B 1 278 ? -9.75 9.414 2.123 1 92.25 278 PRO B O 1
ATOM 4835 N N . SER B 1 279 ? -10.914 10.57 0.602 1 85.31 279 SER B N 1
ATOM 4836 C CA . SER B 1 279 ? -12.234 10.086 0.99 1 85.31 279 SER B CA 1
ATOM 4837 C C . SER B 1 279 ? -13.18 10.031 -0.207 1 85.31 279 SER B C 1
ATOM 4839 O O . SER B 1 279 ? -12.742 10.148 -1.354 1 85.31 279 SER B O 1
ATOM 4841 N N . GLY B 1 280 ? -14.43 9.711 0.066 1 79.88 280 GLY B N 1
ATOM 4842 C CA . GLY B 1 280 ? -15.422 9.703 -1 1 79.88 280 GLY B CA 1
ATOM 4843 C C . GLY B 1 280 ? -15.578 11.055 -1.682 1 79.88 280 GLY B C 1
ATOM 4844 O O . GLY B 1 280 ? -15.992 11.125 -2.84 1 79.88 280 GLY B O 1
ATOM 4845 N N . THR B 1 281 ? -15.188 12.109 -0.963 1 81.25 281 THR B N 1
ATOM 4846 C CA . THR B 1 281 ? -15.219 13.453 -1.537 1 81.25 281 THR B CA 1
ATOM 4847 C C . THR B 1 281 ? -14.117 13.625 -2.572 1 81.25 281 THR B C 1
ATOM 4849 O O . THR B 1 281 ? -14.273 14.367 -3.545 1 81.25 281 THR B O 1
ATOM 4852 N N . GLY B 1 282 ? -13.031 12.953 -2.404 1 87.19 282 GLY B N 1
ATOM 4853 C CA . GLY B 1 282 ? -11.914 13.039 -3.334 1 87.19 282 GLY B CA 1
ATOM 4854 C C . GLY B 1 282 ? -10.602 13.398 -2.658 1 87.19 282 GLY B C 1
ATOM 4855 O O . GLY B 1 282 ? -10.375 13.039 -1.502 1 87.19 282 GLY B O 1
ATOM 4856 N N . LEU B 1 283 ? -9.688 13.883 -3.463 1 91.75 283 LEU B N 1
ATOM 4857 C CA . LEU B 1 283 ? -8.398 14.422 -3.043 1 91.75 283 LEU B CA 1
ATOM 4858 C C . LEU B 1 283 ? -8.312 15.922 -3.314 1 91.75 283 LEU B C 1
ATOM 4860 O O . LEU B 1 283 ? -8.602 16.375 -4.426 1 91.75 283 LEU B O 1
ATOM 4864 N N . ILE B 1 284 ? -8.062 16.703 -2.289 1 92.69 284 ILE B N 1
ATOM 4865 C CA . ILE B 1 284 ? -8.023 18.156 -2.412 1 92.69 284 ILE B CA 1
ATOM 4866 C C . ILE B 1 284 ? -6.645 18.672 -1.999 1 92.69 284 ILE B C 1
ATOM 4868 O O . ILE B 1 284 ? -6.461 19.125 -0.869 1 92.69 284 ILE B O 1
ATOM 4872 N N . PRO B 1 285 ? -5.742 18.656 -2.889 1 94.56 285 PRO B N 1
ATOM 4873 C CA . PRO B 1 285 ? -4.352 19.016 -2.584 1 94.56 285 PRO B CA 1
ATOM 4874 C C . PRO B 1 285 ? -4.227 20.391 -1.925 1 94.56 285 PRO B C 1
ATOM 4876 O O . PRO B 1 285 ? -3.342 20.594 -1.089 1 94.56 285 PRO B O 1
ATOM 4879 N N . LEU B 1 286 ? -5.105 21.312 -2.23 1 97.44 286 LEU B N 1
ATOM 4880 C CA . LEU B 1 286 ? -5.035 22.656 -1.688 1 97.44 286 LEU B CA 1
ATOM 4881 C C . LEU B 1 286 ? -6 22.828 -0.521 1 97.44 286 LEU B C 1
ATOM 4883 O O . LEU B 1 286 ? -6.359 23.953 -0.167 1 97.44 286 LEU B O 1
ATOM 4887 N N . GLY B 1 287 ? -6.391 21.703 0.036 1 97.75 287 GLY B N 1
ATOM 4888 C CA . GLY B 1 287 ? -7.465 21.719 1.016 1 97.75 287 GLY B CA 1
ATOM 4889 C C . GLY B 1 287 ? -7.168 22.594 2.215 1 97.75 287 GLY B C 1
ATOM 4890 O O . GLY B 1 287 ? -8.055 23.297 2.717 1 97.75 287 GLY B O 1
ATOM 4891 N N . ILE B 1 288 ? -5.965 22.625 2.717 1 98.69 288 ILE B N 1
ATOM 4892 C CA . ILE B 1 288 ? -5.641 23.406 3.902 1 98.69 288 ILE B CA 1
ATOM 4893 C C . ILE B 1 288 ? -5.641 24.891 3.551 1 98.69 288 ILE B C 1
ATOM 4895 O O . ILE B 1 288 ? -6.16 25.719 4.309 1 98.69 288 ILE B O 1
ATOM 4899 N N . LEU B 1 289 ? -5.094 25.266 2.371 1 98.56 289 LEU B N 1
ATOM 4900 C CA . LEU B 1 289 ? -5.176 26.656 1.911 1 98.56 289 LEU B CA 1
ATOM 4901 C C . LEU B 1 289 ? -6.629 27.094 1.743 1 98.56 289 LEU B C 1
ATOM 4903 O O . LEU B 1 289 ? -6.988 28.203 2.098 1 98.56 289 LEU B O 1
ATOM 4907 N N . ARG B 1 290 ? -7.371 26.172 1.243 1 97.88 290 ARG B N 1
ATOM 4908 C CA . ARG B 1 290 ? -8.781 26.484 1.043 1 97.88 290 ARG B CA 1
ATOM 4909 C C . ARG B 1 290 ? -9.492 26.688 2.377 1 97.88 290 ARG B C 1
ATOM 4911 O O . ARG B 1 290 ? -10.336 27.578 2.502 1 97.88 290 ARG B O 1
ATOM 4918 N N . ASN B 1 291 ? -9.172 25.844 3.344 1 98.56 291 ASN B N 1
ATOM 4919 C CA . ASN B 1 291 ? -9.711 26.062 4.68 1 98.56 291 ASN B CA 1
ATOM 4920 C C . ASN B 1 291 ? -9.359 27.453 5.211 1 98.56 291 ASN B C 1
ATOM 4922 O O . ASN B 1 291 ? -10.227 28.156 5.73 1 98.56 291 ASN B O 1
ATOM 4926 N N . MET B 1 292 ? -8.109 27.859 5.082 1 98.69 292 MET B N 1
ATOM 4927 C CA . MET B 1 292 ? -7.641 29.156 5.547 1 98.69 292 MET B CA 1
ATOM 4928 C C . MET B 1 292 ? -8.398 30.297 4.863 1 98.69 292 MET B C 1
ATOM 4930 O O . MET B 1 292 ? -8.898 31.203 5.523 1 98.69 292 MET B O 1
ATOM 4934 N N . CYS B 1 293 ? -8.508 30.156 3.543 1 98.19 293 CYS B N 1
ATOM 4935 C CA . CYS B 1 293 ? -9.188 31.188 2.77 1 98.19 293 CYS B CA 1
ATOM 4936 C C . CYS B 1 293 ? -10.664 31.281 3.154 1 98.19 293 CYS B C 1
ATOM 4938 O O . CYS B 1 293 ? -11.195 32.375 3.332 1 98.19 293 CYS B O 1
ATOM 4940 N N . GLN B 1 294 ? -11.258 30.125 3.281 1 97.69 294 GLN B N 1
ATOM 4941 C CA . GLN B 1 294 ? -12.68 30.094 3.623 1 97.69 294 GLN B CA 1
ATOM 4942 C C . GLN B 1 294 ? -12.93 30.75 4.98 1 97.69 294 GLN B C 1
ATOM 4944 O O . GLN B 1 294 ? -13.797 31.625 5.102 1 97.69 294 GLN B O 1
ATOM 4949 N N . ILE B 1 295 ? -12.188 30.375 5.957 1 98.69 295 ILE B N 1
ATOM 4950 C CA . ILE B 1 295 ? -12.406 30.859 7.32 1 98.69 295 ILE B CA 1
ATOM 4951 C C . ILE B 1 295 ? -12.047 32.344 7.41 1 98.69 295 ILE B C 1
ATOM 4953 O O . ILE B 1 295 ? -12.781 33.125 8.008 1 98.69 295 ILE B O 1
ATOM 4957 N N . ALA B 1 296 ? -10.945 32.75 6.801 1 98.62 296 ALA B N 1
ATOM 4958 C CA . ALA B 1 296 ? -10.5 34.156 6.863 1 98.62 296 ALA B CA 1
ATOM 4959 C C . ALA B 1 296 ? -11.477 35.062 6.129 1 98.62 296 ALA B C 1
ATOM 4961 O O . ALA B 1 296 ? -11.758 36.188 6.586 1 98.62 296 ALA B O 1
ATOM 4962 N N . SER B 1 297 ? -12.008 34.625 5.027 1 97.69 297 SER B N 1
ATOM 4963 C CA . SER B 1 297 ? -12.82 35.5 4.172 1 97.69 297 SER B CA 1
ATOM 4964 C C . SER B 1 297 ? -14.281 35.469 4.609 1 97.69 297 SER B C 1
ATOM 4966 O O . SER B 1 297 ? -15.008 36.469 4.398 1 97.69 297 SER B O 1
ATOM 4968 N N . MET B 1 298 ? -14.672 34.406 5.273 1 97.44 298 MET B N 1
ATOM 4969 C CA . MET B 1 298 ? -16.109 34.25 5.469 1 97.44 298 MET B CA 1
ATOM 4970 C C . MET B 1 298 ? -16.469 34.312 6.949 1 97.44 298 MET B C 1
ATOM 4972 O O . MET B 1 298 ? -17.625 34.562 7.297 1 97.44 298 MET B O 1
ATOM 4976 N N . SER B 1 299 ? -15.547 34.156 7.82 1 98.12 299 SER B N 1
ATOM 4977 C CA . SER B 1 299 ? -15.891 34 9.234 1 98.12 299 SER B CA 1
ATOM 4978 C C . SER B 1 299 ? -15.328 35.125 10.078 1 98.12 299 SER B C 1
ATOM 4980 O O . SER B 1 299 ? -15.266 35.031 11.305 1 98.12 299 SER B O 1
ATOM 4982 N N . ASP B 1 300 ? -14.82 36.188 9.438 1 96.44 300 ASP B N 1
ATOM 4983 C CA . ASP B 1 300 ? -14.273 37.344 10.117 1 96.44 300 ASP B CA 1
ATOM 4984 C C . ASP B 1 300 ? -13.094 36.969 11.008 1 96.44 300 ASP B C 1
ATOM 4986 O O . ASP B 1 300 ? -13.062 37.344 12.188 1 96.44 300 ASP B O 1
ATOM 4990 N N . ILE B 1 301 ? -12.234 36.125 10.562 1 98.56 301 ILE B N 1
ATOM 4991 C CA . ILE B 1 301 ? -11.008 35.719 11.242 1 98.56 301 ILE B CA 1
ATOM 4992 C C . ILE B 1 301 ? -9.797 36.281 10.5 1 98.56 301 ILE B C 1
ATOM 4994 O O . ILE B 1 301 ? -9.711 36.156 9.273 1 98.56 301 ILE B O 1
ATOM 4998 N N . ASP B 1 302 ? -8.914 36.938 11.219 1 98.62 302 ASP B N 1
ATOM 4999 C CA . ASP B 1 302 ? -7.699 37.469 10.602 1 98.62 302 ASP B CA 1
ATOM 5000 C C . ASP B 1 302 ? -6.918 36.375 9.891 1 98.62 302 ASP B C 1
ATOM 5002 O O . ASP B 1 302 ? -6.785 35.25 10.406 1 98.62 302 ASP B O 1
ATOM 5006 N N . PRO B 1 303 ? -6.422 36.688 8.68 1 98.81 303 PRO B N 1
ATOM 5007 C CA . PRO B 1 303 ? -5.691 35.656 7.93 1 98.81 303 PRO B CA 1
ATOM 5008 C C . PRO B 1 303 ? -4.484 35.125 8.695 1 98.81 303 PRO B C 1
ATOM 5010 O O . PRO B 1 303 ? -4.156 33.938 8.578 1 98.81 303 PRO B O 1
ATOM 5013 N N . GLU B 1 304 ? -3.811 35.938 9.508 1 98.88 304 GLU B N 1
ATOM 5014 C CA . GLU B 1 304 ? -2.678 35.469 10.305 1 98.88 304 GLU B CA 1
ATOM 5015 C C . GLU B 1 304 ? -3.109 34.438 11.328 1 98.88 304 GLU B C 1
ATOM 5017 O O . GLU B 1 304 ? -2.367 33.5 11.609 1 98.88 304 GLU B O 1
ATOM 5022 N N . VAL B 1 305 ? -4.312 34.594 11.852 1 98.81 305 VAL B N 1
ATOM 5023 C CA . VAL B 1 305 ? -4.855 33.656 12.812 1 98.81 305 VAL B CA 1
ATOM 5024 C C . VAL B 1 305 ? -5.215 32.344 12.094 1 98.81 305 VAL B C 1
ATOM 5026 O O . VAL B 1 305 ? -4.988 31.25 12.625 1 98.81 305 VAL B O 1
ATOM 5029 N N . ALA B 1 306 ? -5.766 32.438 10.898 1 98.88 306 ALA B N 1
ATOM 5030 C CA . ALA B 1 306 ? -6.059 31.25 10.102 1 98.88 306 ALA B CA 1
ATOM 5031 C C . ALA B 1 306 ? -4.789 30.453 9.836 1 98.88 306 ALA B C 1
ATOM 5033 O O . ALA B 1 306 ? -4.816 29.219 9.875 1 98.88 306 ALA B O 1
ATOM 5034 N N . VAL B 1 307 ? -3.684 31.109 9.594 1 98.94 307 VAL B N 1
ATOM 5035 C CA . VAL B 1 307 ? -2.4 30.438 9.438 1 98.94 307 VAL B CA 1
ATOM 5036 C C . VAL B 1 307 ? -2.051 29.688 10.711 1 98.94 307 VAL B C 1
ATOM 5038 O O . VAL B 1 307 ? -1.576 28.547 10.664 1 98.94 307 VAL B O 1
ATOM 5041 N N . CYS B 1 308 ? -2.266 30.344 11.883 1 98.94 308 CYS B N 1
ATOM 5042 C CA . CYS B 1 308 ? -1.972 29.688 13.156 1 98.94 308 CYS B CA 1
ATOM 5043 C C . CYS B 1 308 ? -2.805 28.422 13.328 1 98.94 308 CYS B C 1
ATOM 5045 O O . CYS B 1 308 ? -2.32 27.422 13.867 1 98.94 308 CYS B O 1
ATOM 5047 N N . MET B 1 309 ? -4.055 28.422 12.859 1 98.88 309 MET B N 1
ATOM 5048 C CA . MET B 1 309 ? -4.941 27.266 12.938 1 98.88 309 MET B CA 1
ATOM 5049 C C . MET B 1 309 ? -4.422 26.125 12.07 1 98.88 309 MET B C 1
ATOM 5051 O O . MET B 1 309 ? -4.66 24.953 12.367 1 98.88 309 MET B O 1
ATOM 5055 N N . ALA B 1 310 ? -3.652 26.453 11.047 1 98.88 310 ALA B N 1
ATOM 5056 C CA . ALA B 1 310 ? -3.109 25.469 10.109 1 98.88 310 ALA B CA 1
ATOM 5057 C C . ALA B 1 310 ? -1.688 25.062 10.492 1 98.88 310 ALA B C 1
ATOM 5059 O O . ALA B 1 310 ? -1.039 24.297 9.781 1 98.88 310 ALA B O 1
ATOM 5060 N N . THR B 1 311 ? -1.125 25.609 11.594 1 98.88 311 THR B N 1
ATOM 5061 C CA . THR B 1 311 ? 0.277 25.391 11.93 1 98.88 311 THR B CA 1
ATOM 5062 C C . THR B 1 311 ? 0.45 25.219 13.438 1 98.88 311 THR B C 1
ATOM 5064 O O . THR B 1 311 ? 0.189 24.141 13.977 1 98.88 311 THR B O 1
ATOM 5067 N N . GLY B 1 312 ? 0.62 26.297 14.133 1 98.81 312 GLY B N 1
ATOM 5068 C CA . GLY B 1 312 ? 0.966 26.25 15.547 1 98.81 312 GLY B CA 1
ATOM 5069 C C . GLY B 1 312 ? -0.113 25.609 16.406 1 98.81 312 GLY B C 1
ATOM 5070 O O . GLY B 1 312 ? 0.188 24.906 17.359 1 98.81 312 GLY B O 1
ATOM 5071 N N . ASN B 1 313 ? -1.397 25.906 16.125 1 98.81 313 ASN B N 1
ATOM 5072 C CA . ASN B 1 313 ? -2.467 25.234 16.859 1 98.81 313 ASN B CA 1
ATOM 5073 C C . ASN B 1 313 ? -2.338 23.719 16.797 1 98.81 313 ASN B C 1
ATOM 5075 O O . ASN B 1 313 ? -2.482 23.031 17.812 1 98.81 313 ASN B O 1
ATOM 5079 N N . SER B 1 314 ? -2.055 23.219 15.578 1 98.38 314 SER B N 1
ATOM 5080 C CA . SER B 1 314 ? -1.964 21.781 15.344 1 98.38 314 SER B CA 1
ATOM 5081 C C . SER B 1 314 ? -0.777 21.188 16.078 1 98.38 314 SER B C 1
ATOM 5083 O O . SER B 1 314 ? -0.897 20.109 16.688 1 98.38 314 SER B O 1
ATOM 5085 N N . THR B 1 315 ? 0.362 21.781 16.016 1 96.81 315 THR B N 1
ATOM 5086 C CA . THR B 1 315 ? 1.555 21.203 16.625 1 96.81 315 THR B CA 1
ATOM 5087 C C . THR B 1 315 ? 1.442 21.234 18.156 1 96.81 315 THR B C 1
ATOM 5089 O O . THR B 1 315 ? 2.012 20.375 18.828 1 96.81 315 THR B O 1
ATOM 5092 N N . ALA B 1 316 ? 0.699 22.281 18.672 1 97.75 316 ALA B N 1
ATOM 5093 C CA . ALA B 1 316 ? 0.448 22.297 20.109 1 97.75 316 ALA B CA 1
ATOM 5094 C C . ALA B 1 316 ? -0.38 21.094 20.531 1 97.75 316 ALA B C 1
ATOM 5096 O O . ALA B 1 316 ? -0.137 20.516 21.594 1 97.75 316 ALA B O 1
ATOM 5097 N N . VAL B 1 317 ? -1.326 20.734 19.75 1 98.19 317 VAL B N 1
ATOM 5098 C CA . VAL B 1 317 ? -2.201 19.609 20.047 1 98.19 317 VAL B CA 1
ATOM 5099 C C . VAL B 1 317 ? -1.396 18.312 20.016 1 98.19 317 VAL B C 1
ATOM 5101 O O . VAL B 1 317 ? -1.532 17.469 20.922 1 98.19 317 VAL B O 1
ATOM 5104 N N . TYR B 1 318 ? -0.5 18.156 19.094 1 98.5 318 TYR B N 1
ATOM 5105 C CA . TYR B 1 318 ? 0.14 16.875 18.844 1 98.5 318 TYR B CA 1
ATOM 5106 C C . TYR B 1 318 ? 1.551 16.844 19.422 1 98.5 318 TYR B C 1
ATOM 5108 O O . TYR B 1 318 ? 2.223 15.805 19.375 1 98.5 318 TYR B O 1
ATOM 5116 N N . GLY B 1 319 ? 2.025 17.922 19.922 1 98.12 319 GLY B N 1
ATOM 5117 C CA . GLY B 1 319 ? 3.324 17.969 20.578 1 98.12 319 GLY B CA 1
ATOM 5118 C C . GLY B 1 319 ? 4.484 17.859 19.609 1 98.12 319 GLY B C 1
ATOM 5119 O O . GLY B 1 319 ? 5.441 17.125 19.859 1 98.12 319 GLY B O 1
ATOM 5120 N N . LEU B 1 320 ? 4.414 18.547 18.484 1 98.38 320 LEU B N 1
ATOM 5121 C CA . LEU B 1 320 ? 5.434 18.453 17.453 1 98.38 320 LEU B CA 1
ATOM 5122 C C . LEU B 1 320 ? 6.348 19.672 17.484 1 98.38 320 LEU B C 1
ATOM 5124 O O . LEU B 1 320 ? 5.934 20.75 17.891 1 98.38 320 LEU B O 1
ATOM 5128 N N . ASN B 1 321 ? 7.559 19.594 17.062 1 98.56 321 ASN B N 1
ATOM 5129 C CA . ASN B 1 321 ? 8.562 20.641 17.109 1 98.56 321 ASN B CA 1
ATOM 5130 C C . ASN B 1 321 ? 8.586 21.469 15.82 1 98.56 321 ASN B C 1
ATOM 5132 O O . ASN B 1 321 ? 9.586 22.094 15.492 1 98.56 321 ASN B O 1
ATOM 5136 N N . THR B 1 322 ? 7.57 21.469 15.055 1 98.44 322 THR B N 1
ATOM 5137 C CA . THR B 1 322 ? 7.406 22.25 13.828 1 98.44 322 THR B CA 1
ATOM 5138 C C . THR B 1 322 ? 6.191 23.156 13.93 1 98.44 322 THR B C 1
ATOM 5140 O O . THR B 1 322 ? 5.609 23.312 15.008 1 98.44 322 THR B O 1
ATOM 5143 N N . GLY B 1 323 ? 5.895 23.922 12.922 1 98.62 323 GLY B N 1
ATOM 5144 C CA . GLY B 1 323 ? 4.637 24.641 12.82 1 98.62 323 GLY B CA 1
ATOM 5145 C C . GLY B 1 323 ? 4.699 26.031 13.438 1 98.62 323 GLY B C 1
ATOM 5146 O O . GLY B 1 323 ? 3.729 26.781 13.375 1 98.62 323 GLY B O 1
ATOM 5147 N N . VAL B 1 324 ? 5.875 26.375 14.078 1 98.81 324 VAL B N 1
ATOM 5148 C CA . VAL B 1 324 ? 6.082 27.719 14.633 1 98.81 324 VAL B CA 1
ATOM 5149 C C . VAL B 1 324 ? 7.461 28.234 14.227 1 98.81 324 VAL B C 1
ATOM 5151 O O . VAL B 1 324 ? 8.445 27.5 14.266 1 98.81 324 VAL B O 1
ATOM 5154 N N . ILE B 1 325 ? 7.512 29.484 13.773 1 98.88 325 ILE B N 1
ATOM 5155 C CA . ILE B 1 325 ? 8.789 30.109 13.453 1 98.88 325 ILE B CA 1
ATOM 5156 C C . ILE B 1 325 ? 9.414 30.688 14.719 1 98.88 325 ILE B C 1
ATOM 5158 O O . ILE B 1 325 ? 9.008 31.75 15.18 1 98.88 325 ILE B O 1
ATOM 5162 N N . ALA B 1 326 ? 10.312 29.984 15.234 1 98.81 326 ALA B N 1
ATOM 5163 C CA . ALA B 1 326 ? 11.086 30.328 16.422 1 98.81 326 ALA B CA 1
ATOM 5164 C C . ALA B 1 326 ? 12.398 29.562 16.469 1 98.81 326 ALA B C 1
ATOM 5166 O O . ALA B 1 326 ? 12.5 28.453 15.938 1 98.81 326 ALA B O 1
ATOM 5167 N N . PRO B 1 327 ? 13.445 30.172 17.125 1 98.69 327 PRO B N 1
ATOM 5168 C CA . PRO B 1 327 ? 14.695 29.422 17.25 1 98.69 327 PRO B CA 1
ATOM 5169 C C . PRO B 1 327 ? 14.5 28.062 17.906 1 98.69 327 PRO B C 1
ATOM 5171 O O . PRO B 1 327 ? 13.773 27.953 18.906 1 98.69 327 PRO B O 1
ATOM 5174 N N . GLY B 1 328 ? 15.125 27.062 17.312 1 98.69 328 GLY B N 1
ATOM 5175 C CA . GLY B 1 328 ? 15.047 25.703 17.844 1 98.69 328 GLY B CA 1
ATOM 5176 C C . GLY B 1 328 ? 13.969 24.859 17.188 1 98.69 328 GLY B C 1
ATOM 5177 O O . GLY B 1 328 ? 13.977 23.641 17.312 1 98.69 328 GLY B O 1
ATOM 5178 N N . LYS B 1 329 ? 13.047 25.453 16.469 1 98.81 329 LYS B N 1
ATOM 5179 C CA . LYS B 1 329 ? 11.992 24.719 15.766 1 98.81 329 LYS B CA 1
ATOM 5180 C C . LYS B 1 329 ? 12.469 24.234 14.406 1 98.81 329 LYS B C 1
ATOM 5182 O O . LYS B 1 329 ? 13.422 24.781 13.844 1 98.81 329 LYS B O 1
ATOM 5187 N N . GLU B 1 330 ? 11.875 23.172 13.961 1 98.81 330 GLU B N 1
ATOM 5188 C CA . GLU B 1 330 ? 12.195 22.656 12.633 1 98.81 330 GLU B CA 1
ATOM 5189 C C . GLU B 1 330 ? 11.852 23.688 11.555 1 98.81 330 GLU B C 1
ATOM 5191 O O . GLU B 1 330 ? 10.828 24.359 11.633 1 98.81 330 GLU B O 1
ATOM 5196 N N . ALA B 1 331 ? 12.727 23.781 10.578 1 98.81 331 ALA B N 1
ATOM 5197 C CA . ALA B 1 331 ? 12.586 24.812 9.555 1 98.81 331 ALA B CA 1
ATOM 5198 C C . ALA B 1 331 ? 11.742 24.312 8.383 1 98.81 331 ALA B C 1
ATOM 5200 O O . ALA B 1 331 ? 12.219 24.266 7.25 1 98.81 331 ALA B O 1
ATOM 5201 N N . ASP B 1 332 ? 10.547 23.953 8.602 1 98.88 332 ASP B N 1
ATOM 5202 C CA . ASP B 1 332 ? 9.523 23.781 7.586 1 98.88 332 ASP B CA 1
ATOM 5203 C C . ASP B 1 332 ? 8.797 25.094 7.297 1 98.88 332 ASP B C 1
ATOM 5205 O O . ASP B 1 332 ? 8.031 25.578 8.125 1 98.88 332 ASP B O 1
ATOM 5209 N N . LEU B 1 333 ? 9.047 25.641 6.086 1 98.94 333 LEU B N 1
ATOM 5210 C CA . LEU B 1 333 ? 8.578 26.984 5.797 1 98.94 333 LEU B CA 1
ATOM 5211 C C . LEU B 1 333 ? 7.984 27.062 4.395 1 98.94 333 LEU B C 1
ATOM 5213 O O . LEU B 1 333 ? 8.367 26.297 3.506 1 98.94 333 LEU B O 1
ATOM 5217 N N . ILE B 1 334 ? 7.066 27.984 4.242 1 98.75 334 ILE B N 1
ATOM 5218 C CA . ILE B 1 334 ? 6.484 28.312 2.947 1 98.75 334 ILE B CA 1
ATOM 5219 C C . ILE B 1 334 ? 6.695 29.797 2.646 1 98.75 334 ILE B C 1
ATOM 5221 O O . ILE B 1 334 ? 6.582 30.641 3.539 1 98.75 334 ILE B O 1
ATOM 5225 N N . ILE B 1 335 ? 7.094 30.016 1.456 1 98.88 335 ILE B N 1
ATOM 5226 C CA . ILE B 1 335 ? 7.145 31.391 0.957 1 98.88 335 ILE B CA 1
ATOM 5227 C C . ILE B 1 335 ? 6.047 31.594 -0.085 1 98.88 335 ILE B C 1
ATOM 5229 O O . ILE B 1 335 ? 6.012 30.906 -1.104 1 98.88 335 ILE B O 1
ATOM 5233 N N . MET B 1 336 ? 5.113 32.531 0.19 1 98.69 336 MET B N 1
ATOM 5234 C CA . MET B 1 336 ? 3.963 32.75 -0.686 1 98.69 336 MET B CA 1
ATOM 5235 C C . MET B 1 336 ? 3.633 34.219 -0.825 1 98.69 336 MET B C 1
ATOM 5237 O O . MET B 1 336 ? 4.047 35.031 0.003 1 98.69 336 MET B O 1
ATOM 5241 N N . ASP B 1 337 ? 2.947 34.531 -1.858 1 98.62 337 ASP B N 1
ATOM 5242 C CA . ASP B 1 337 ? 2.506 35.906 -2.125 1 98.62 337 ASP B CA 1
ATOM 5243 C C . ASP B 1 337 ? 1.132 35.906 -2.793 1 98.62 337 ASP B C 1
ATOM 5245 O O . ASP B 1 337 ? 0.572 34.844 -3.094 1 98.62 337 ASP B O 1
ATOM 5249 N N . THR B 1 338 ? 0.635 37.125 -2.885 1 98.12 338 THR B N 1
ATOM 5250 C CA . THR B 1 338 ? -0.624 37.281 -3.6 1 98.12 338 THR B CA 1
ATOM 5251 C C . THR B 1 338 ? -0.517 36.75 -5.023 1 98.12 338 THR B C 1
ATOM 5253 O O . THR B 1 338 ? 0.535 36.875 -5.656 1 98.12 338 THR B O 1
ATOM 5256 N N . PRO B 1 339 ? -1.634 36.031 -5.43 1 96.62 339 PRO B N 1
ATOM 5257 C CA . PRO B 1 339 ? -1.604 35.562 -6.816 1 96.62 339 PRO B CA 1
ATOM 5258 C C . PRO B 1 339 ? -1.805 36.688 -7.824 1 96.62 339 PRO B C 1
ATOM 5260 O O . PRO B 1 339 ? -2.422 37.719 -7.496 1 96.62 339 PRO B O 1
ATOM 5263 N N . LEU B 1 340 ? -1.334 36.438 -8.961 1 90.19 340 LEU B N 1
ATOM 5264 C CA . LEU B 1 340 ? -1.585 37.406 -10.023 1 90.19 340 LEU B CA 1
ATOM 5265 C C . LEU B 1 340 ? -3.082 37.594 -10.227 1 90.19 340 LEU B C 1
ATOM 5267 O O . LEU B 1 340 ? -3.84 36.625 -10.305 1 90.19 340 LEU B O 1
ATOM 5271 N N . GLY B 1 341 ? -3.584 38.812 -10.18 1 90.5 341 GLY B N 1
ATOM 5272 C CA . GLY B 1 341 ? -4.98 39.094 -10.445 1 90.5 341 GLY B CA 1
ATOM 5273 C C . GLY B 1 341 ? -5.785 39.375 -9.188 1 90.5 341 GLY B C 1
ATOM 5274 O O . GLY B 1 341 ? -6.93 39.812 -9.258 1 90.5 341 GLY B O 1
ATOM 5275 N N . SER B 1 342 ? -5.164 39.031 -8.055 1 92.88 342 SER B N 1
ATOM 5276 C CA . SER B 1 342 ? -5.867 39.281 -6.797 1 92.88 342 SER B CA 1
ATOM 5277 C C . SER B 1 342 ? -5.98 40.781 -6.527 1 92.88 342 SER B C 1
ATOM 5279 O O . SER B 1 342 ? -5.16 41.594 -6.996 1 92.88 342 SER B O 1
ATOM 5281 N N . VAL B 1 343 ? -6.965 41.156 -5.703 1 95.25 343 VAL B N 1
ATOM 5282 C CA . VAL B 1 343 ? -7.16 42.562 -5.277 1 95.25 343 VAL B CA 1
ATOM 5283 C C . VAL B 1 343 ? -6.18 42.875 -4.156 1 95.25 343 VAL B C 1
ATOM 5285 O O . VAL B 1 343 ? -5.992 44.062 -3.818 1 95.25 343 VAL B O 1
ATOM 5288 N N . ALA B 1 344 ? -5.555 41.875 -3.627 1 96.56 344 ALA B N 1
ATOM 5289 C CA . ALA B 1 344 ? -4.73 42.062 -2.434 1 96.56 344 ALA B CA 1
ATOM 5290 C C . ALA B 1 344 ? -3.279 42.344 -2.805 1 96.56 344 ALA B C 1
ATOM 5292 O O . ALA B 1 344 ? -2.848 42.031 -3.922 1 96.56 344 ALA B O 1
ATOM 5293 N N . GLU B 1 345 ? -2.561 42.875 -1.859 1 96.25 345 GLU B N 1
ATOM 5294 C CA . GLU B 1 345 ? -1.186 43.281 -2.104 1 96.25 345 GLU B CA 1
ATOM 5295 C C . GLU B 1 345 ? -0.187 42.281 -1.561 1 96.25 345 GLU B C 1
ATOM 5297 O O . GLU B 1 345 ? 0.996 42.312 -1.905 1 96.25 345 GLU B O 1
ATOM 5302 N N . ASP B 1 346 ? -0.643 41.438 -0.729 1 97.75 346 ASP B N 1
ATOM 5303 C CA . ASP B 1 346 ? 0.223 40.375 -0.165 1 97.75 346 ASP B CA 1
ATOM 5304 C C . ASP B 1 346 ? -0.561 39.125 0.115 1 97.75 346 ASP B C 1
ATOM 5306 O O . ASP B 1 346 ? -1.741 39 -0.225 1 97.75 346 ASP B O 1
ATOM 5310 N N . ALA B 1 347 ? 0.094 38.125 0.587 1 98.56 347 ALA B N 1
ATOM 5311 C CA . ALA B 1 347 ? -0.511 36.781 0.765 1 98.56 347 ALA B CA 1
ATOM 5312 C C . ALA B 1 347 ? -1.644 36.844 1.786 1 98.56 347 ALA B C 1
ATOM 5314 O O . ALA B 1 347 ? -2.684 36.219 1.601 1 98.56 347 ALA B O 1
ATOM 5315 N N . MET B 1 348 ? -1.423 37.531 2.879 1 98.69 348 MET B N 1
ATOM 5316 C CA . MET B 1 348 ? -2.453 37.625 3.912 1 98.69 348 MET B CA 1
ATOM 5317 C C . MET B 1 348 ? -3.693 38.344 3.385 1 98.69 348 MET B C 1
ATOM 5319 O O . MET B 1 348 ? -4.82 37.938 3.688 1 98.69 348 MET B O 1
ATOM 5323 N N . GLY B 1 349 ? -3.457 39.375 2.625 1 98.44 349 GLY B N 1
ATOM 5324 C CA . GLY B 1 349 ? -4.582 40.031 1.974 1 98.44 349 GLY B CA 1
ATOM 5325 C C . GLY B 1 349 ? -5.336 39.125 1.028 1 98.44 349 GLY B C 1
ATOM 5326 O O . GLY B 1 349 ? -6.566 39.156 0.972 1 98.44 349 GLY B O 1
ATOM 5327 N N . ALA B 1 350 ? -4.605 38.344 0.263 1 98.31 350 ALA B N 1
ATOM 5328 C CA . ALA B 1 350 ? -5.23 37.406 -0.648 1 98.31 350 ALA B CA 1
ATOM 5329 C C . ALA B 1 350 ? -6.098 36.406 0.113 1 98.31 350 ALA B C 1
ATOM 5331 O O . ALA B 1 350 ? -7.246 36.156 -0.259 1 98.31 350 ALA B O 1
ATOM 5332 N N . ILE B 1 351 ? -5.578 35.844 1.2 1 98.5 351 ILE B N 1
ATOM 5333 C CA . ILE B 1 351 ? -6.312 34.906 2.027 1 98.5 351 ILE B CA 1
ATOM 5334 C C . ILE B 1 351 ? -7.57 35.562 2.582 1 98.5 351 ILE B C 1
ATOM 5336 O O . ILE B 1 351 ? -8.656 34.969 2.559 1 98.5 351 ILE B O 1
ATOM 5340 N N . ALA B 1 352 ? -7.469 36.75 2.986 1 98.19 352 ALA B N 1
ATOM 5341 C CA . ALA B 1 352 ? -8.617 37.469 3.51 1 98.19 352 ALA B CA 1
ATOM 5342 C C . ALA B 1 352 ? -9.664 37.719 2.422 1 98.19 352 ALA B C 1
ATOM 5344 O O . ALA B 1 352 ? -10.859 37.781 2.707 1 98.19 352 ALA B O 1
ATOM 5345 N N . ALA B 1 353 ? -9.219 37.781 1.211 1 97.69 353 ALA B N 1
ATOM 5346 C CA . ALA B 1 353 ? -10.117 38.031 0.085 1 97.69 353 ALA B CA 1
ATOM 5347 C C . ALA B 1 353 ? -10.703 36.719 -0.431 1 97.69 353 ALA B C 1
ATOM 5349 O O . ALA B 1 353 ? -11.594 36.719 -1.288 1 97.69 353 ALA B O 1
ATOM 5350 N N . GLY B 1 354 ? -10.18 35.625 0.069 1 97.06 354 GLY B N 1
ATOM 5351 C CA . GLY B 1 354 ? -10.641 34.312 -0.369 1 97.06 354 GLY B CA 1
ATOM 5352 C C . GLY B 1 354 ? -9.859 33.781 -1.552 1 97.06 354 GLY B C 1
ATOM 5353 O O . GLY B 1 354 ? -10.266 32.781 -2.166 1 97.06 354 GLY B O 1
ATOM 5354 N N . ASP B 1 355 ? -8.781 34.469 -1.877 1 96.44 355 ASP B N 1
ATOM 5355 C CA . ASP B 1 355 ? -7.938 34.031 -2.99 1 96.44 355 ASP B CA 1
ATOM 5356 C C . ASP B 1 355 ? -6.801 33.156 -2.508 1 96.44 355 ASP B C 1
ATOM 5358 O O . ASP B 1 355 ? -6.129 33.469 -1.521 1 96.44 355 ASP B O 1
ATOM 5362 N N . ILE B 1 356 ? -6.594 32.031 -3.152 1 97.62 356 ILE B N 1
ATOM 5363 C CA . ILE B 1 356 ? -5.48 31.141 -2.828 1 97.62 356 ILE B CA 1
ATOM 5364 C C . ILE B 1 356 ? -4.156 31.828 -3.154 1 97.62 356 ILE B C 1
ATOM 5366 O O . ILE B 1 356 ? -3.941 32.281 -4.285 1 97.62 356 ILE B O 1
ATOM 5370 N N . PRO B 1 357 ? -3.281 31.969 -2.254 1 98.19 357 PRO B N 1
ATOM 5371 C CA . PRO B 1 357 ? -1.986 32.594 -2.545 1 98.19 357 PRO B CA 1
ATOM 5372 C C . PRO B 1 357 ? -1.111 31.734 -3.455 1 98.19 357 PRO B C 1
ATOM 5374 O O . PRO B 1 357 ? -1.341 30.531 -3.582 1 98.19 357 PRO B O 1
ATOM 5377 N N . GLY B 1 358 ? -0.165 32.375 -4.133 1 97.75 358 GLY B N 1
ATOM 5378 C CA . GLY B 1 358 ? 0.833 31.672 -4.918 1 97.75 358 GLY B CA 1
ATOM 5379 C C . GLY B 1 358 ? 2.055 31.266 -4.109 1 97.75 358 GLY B C 1
ATOM 5380 O O . GLY B 1 358 ? 2.697 32.125 -3.486 1 97.75 358 GLY B O 1
ATOM 5381 N N . ILE B 1 359 ? 2.371 29.984 -4.078 1 98.38 359 ILE B N 1
ATOM 5382 C CA . ILE B 1 359 ? 3.535 29.484 -3.363 1 98.38 359 ILE B CA 1
ATOM 5383 C C . ILE B 1 359 ? 4.73 29.406 -4.309 1 98.38 359 ILE B C 1
ATOM 5385 O O . ILE B 1 359 ? 4.652 28.797 -5.379 1 98.38 359 ILE B O 1
ATOM 5389 N N . SER B 1 360 ? 5.844 30 -3.936 1 98.31 360 SER B N 1
ATOM 5390 C CA . SER B 1 360 ? 7.031 30.016 -4.789 1 98.31 360 SER B CA 1
ATOM 5391 C C . SER B 1 360 ? 8.094 29.047 -4.273 1 98.31 360 SER B C 1
ATOM 5393 O O . SER B 1 360 ? 8.867 28.484 -5.055 1 98.31 360 SER B O 1
ATOM 5395 N N . VAL B 1 361 ? 8.172 28.844 -2.904 1 98.69 361 VAL B N 1
ATOM 5396 C CA . VAL B 1 361 ? 9.156 27.922 -2.328 1 98.69 361 VAL B CA 1
ATOM 5397 C C . VAL B 1 361 ? 8.562 27.234 -1.108 1 98.69 361 VAL B C 1
ATOM 5399 O O . VAL B 1 361 ? 7.82 27.844 -0.333 1 98.69 361 VAL B O 1
ATOM 5402 N N . VAL B 1 362 ? 8.797 26.016 -0.948 1 98.81 362 VAL B N 1
ATOM 5403 C CA . VAL B 1 362 ? 8.531 25.25 0.268 1 98.81 362 VAL B CA 1
ATOM 5404 C C . VAL B 1 362 ? 9.828 24.641 0.788 1 98.81 362 VAL B C 1
ATOM 5406 O O . VAL B 1 362 ? 10.586 24.031 0.024 1 98.81 362 VAL B O 1
ATOM 5409 N N . LEU B 1 363 ? 10.117 24.828 2.031 1 98.75 363 LEU B N 1
ATOM 5410 C CA . LEU B 1 363 ? 11.266 24.219 2.688 1 98.75 363 LEU B CA 1
ATOM 5411 C C . LEU B 1 363 ? 10.828 23.172 3.699 1 98.75 363 LEU B C 1
ATOM 5413 O O . LEU B 1 363 ? 9.844 23.375 4.422 1 98.75 363 LEU B O 1
ATOM 5417 N N . ILE B 1 364 ? 11.492 22.062 3.748 1 98.75 364 ILE B N 1
ATOM 5418 C CA . ILE B 1 364 ? 11.406 21.078 4.828 1 98.75 364 ILE B CA 1
ATOM 5419 C C . ILE B 1 364 ? 12.789 20.875 5.438 1 98.75 364 ILE B C 1
ATOM 5421 O O . ILE B 1 364 ? 13.758 20.594 4.723 1 98.75 364 ILE B O 1
ATOM 5425 N N . ASP B 1 365 ? 12.883 21.078 6.734 1 98.19 365 ASP B N 1
ATOM 5426 C CA . ASP B 1 365 ? 14.164 21 7.434 1 98.19 365 ASP B CA 1
ATOM 5427 C C . ASP B 1 365 ? 15.188 21.938 6.809 1 98.19 365 ASP B C 1
ATOM 5429 O O . ASP B 1 365 ? 16.359 21.562 6.66 1 98.19 365 ASP B O 1
ATOM 5433 N N . GLY B 1 366 ? 14.734 23 6.336 1 97.81 366 GLY B N 1
ATOM 5434 C CA . GLY B 1 366 ? 15.633 24.031 5.836 1 97.81 366 GLY B CA 1
ATOM 5435 C C . GLY B 1 366 ? 16.062 23.812 4.398 1 97.81 366 GLY B C 1
ATOM 5436 O O . GLY B 1 366 ? 16.797 24.625 3.83 1 97.81 366 GLY B O 1
ATOM 5437 N N . GLU B 1 367 ? 15.594 22.781 3.777 1 97.19 367 GLU B N 1
ATOM 5438 C CA . GLU B 1 367 ? 15.93 22.484 2.391 1 97.19 367 GLU B CA 1
ATOM 5439 C C . GLU B 1 367 ? 14.758 22.766 1.461 1 97.19 367 GLU B C 1
ATOM 5441 O O . GLU B 1 367 ? 13.625 22.359 1.73 1 97.19 367 GLU B O 1
ATOM 5446 N N . ALA B 1 368 ? 15.062 23.5 0.348 1 97.75 368 ALA B N 1
ATOM 5447 C CA . ALA B 1 368 ? 14.008 23.781 -0.625 1 97.75 368 ALA B CA 1
ATOM 5448 C C . ALA B 1 368 ? 13.594 22.531 -1.376 1 97.75 368 ALA B C 1
ATOM 5450 O O . ALA B 1 368 ? 14.398 21.922 -2.088 1 97.75 368 ALA B O 1
ATOM 5451 N N . VAL B 1 369 ? 12.336 22.172 -1.224 1 98.06 369 VAL B N 1
ATOM 5452 C CA . VAL B 1 369 ? 11.859 20.953 -1.87 1 98.06 369 VAL B CA 1
ATOM 5453 C C . VAL B 1 369 ? 10.898 21.312 -3 1 98.06 369 VAL B C 1
ATOM 5455 O O . VAL B 1 369 ? 10.625 20.484 -3.877 1 98.06 369 VAL B O 1
ATOM 5458 N N . VAL B 1 370 ? 10.344 22.469 -2.959 1 97.38 370 VAL B N 1
ATOM 5459 C CA . VAL B 1 370 ? 9.555 23.062 -4.035 1 97.38 370 VAL B CA 1
ATOM 5460 C C . VAL B 1 370 ? 10.102 24.453 -4.379 1 97.38 370 VAL B C 1
ATOM 5462 O O . VAL B 1 370 ? 10.32 25.281 -3.488 1 97.38 370 VAL B O 1
ATOM 5465 N N . THR B 1 371 ? 10.328 24.688 -5.641 1 96.75 371 THR B N 1
ATOM 5466 C CA . THR B 1 371 ? 10.805 26 -6.047 1 96.75 371 THR B CA 1
ATOM 5467 C C . THR B 1 371 ? 9.836 26.656 -7.035 1 96.75 371 THR B C 1
ATOM 5469 O O . THR B 1 371 ? 10.055 27.781 -7.477 1 96.75 371 THR B O 1
ATOM 5472 N N . LYS B 1 372 ? 8.883 26 -7.363 1 92.81 372 LYS B N 1
ATOM 5473 C CA . LYS B 1 372 ? 7.727 26.453 -8.133 1 92.81 372 LYS B CA 1
ATOM 5474 C C . LYS B 1 372 ? 6.539 25.5 -7.938 1 92.81 372 LYS B C 1
ATOM 5476 O O . LYS B 1 372 ? 6.586 24.344 -8.344 1 92.81 372 LYS B O 1
ATOM 5481 N N . SER B 1 373 ? 5.5 25.984 -7.348 1 96.44 373 SER B N 1
ATOM 5482 C CA . SER B 1 373 ? 4.348 25.125 -7.121 1 96.44 373 SER B CA 1
ATOM 5483 C C . SER B 1 373 ? 3.629 24.812 -8.43 1 96.44 373 SER B C 1
ATOM 5485 O O . SER B 1 373 ? 3.406 25.703 -9.25 1 96.44 373 SER B O 1
ATOM 5487 N N . ARG B 1 374 ? 3.197 23.594 -8.625 1 95.75 374 ARG B N 1
ATOM 5488 C CA . ARG B 1 374 ? 2.422 23.219 -9.805 1 95.75 374 ARG B CA 1
ATOM 5489 C C . ARG B 1 374 ? 0.926 23.297 -9.516 1 95.75 374 ARG B C 1
ATOM 5491 O O . ARG B 1 374 ? 0.108 23.094 -10.422 1 95.75 374 ARG B O 1
ATOM 5498 N N . ASN B 1 375 ? 0.559 23.609 -8.211 1 95.56 375 ASN B N 1
ATOM 5499 C CA . ASN B 1 375 ? -0.852 23.516 -7.855 1 95.56 375 ASN B CA 1
ATOM 5500 C C . ASN B 1 375 ? -1.431 24.875 -7.48 1 95.56 375 ASN B C 1
ATOM 5502 O O . ASN B 1 375 ? -2.65 25.047 -7.418 1 95.56 375 ASN B O 1
ATOM 5506 N N . THR B 1 376 ? -0.58 25.859 -7.156 1 96.31 376 THR B N 1
ATOM 5507 C CA . THR B 1 376 ? -1.072 27.188 -6.836 1 96.31 376 THR B CA 1
ATOM 5508 C C . THR B 1 376 ? -0.81 28.156 -7.988 1 96.31 376 THR B C 1
ATOM 5510 O O . THR B 1 376 ? 0.052 27.906 -8.828 1 96.31 376 THR B O 1
ATOM 5513 N N . PRO B 1 377 ? -1.575 29.234 -8.07 1 94.25 377 PRO B N 1
ATOM 5514 C CA . PRO B 1 377 ? -1.259 30.25 -9.078 1 94.25 377 PRO B CA 1
ATOM 5515 C C . PRO B 1 377 ? 0.115 30.891 -8.859 1 94.25 377 PRO B C 1
ATOM 5517 O O . PRO B 1 377 ? 0.696 30.766 -7.781 1 94.25 377 PRO B O 1
ATOM 5520 N N . PRO B 1 378 ? 0.619 31.469 -9.891 1 94.06 378 PRO B N 1
ATOM 5521 C CA . PRO B 1 378 ? 1.9 32.156 -9.711 1 94.06 378 PRO B CA 1
ATOM 5522 C C . PRO B 1 378 ? 1.823 33.281 -8.703 1 94.06 378 PRO B C 1
ATOM 5524 O O . PRO B 1 378 ? 0.843 34.031 -8.68 1 94.06 378 PRO B O 1
ATOM 5527 N N . ALA B 1 379 ? 2.811 33.375 -7.859 1 96.31 379 ALA B N 1
ATOM 5528 C CA . ALA B 1 379 ? 2.928 34.469 -6.906 1 96.31 379 ALA B CA 1
ATOM 5529 C C . ALA B 1 379 ? 3.318 35.75 -7.613 1 96.31 379 ALA B C 1
ATOM 5531 O O . ALA B 1 379 ? 4.145 35.75 -8.531 1 96.31 379 ALA B O 1
ATOM 5532 N N . LYS B 1 380 ? 2.717 36.906 -7.207 1 96.25 380 LYS B N 1
ATOM 5533 C CA . LYS B 1 380 ? 3.113 38.188 -7.754 1 96.25 380 LYS B CA 1
ATOM 5534 C C . LYS B 1 380 ? 4.598 38.438 -7.523 1 96.25 380 LYS B C 1
ATOM 5536 O O . LYS B 1 380 ? 5.305 38.875 -8.438 1 96.25 380 LYS B O 1
ATOM 5541 N N . ARG B 1 381 ? 5.043 38.375 -6.395 1 95.12 381 ARG B N 1
ATOM 5542 C CA . ARG B 1 381 ? 6.461 38.344 -6.047 1 95.12 381 ARG B CA 1
ATOM 5543 C C . ARG B 1 381 ? 6.906 36.906 -5.695 1 95.12 381 ARG B C 1
ATOM 5545 O O . ARG B 1 381 ? 6.418 36.344 -4.723 1 95.12 381 ARG B O 1
ATOM 5552 N N . ALA B 1 382 ? 7.867 36.312 -6.441 1 97.19 382 ALA B N 1
ATOM 5553 C CA . ALA B 1 382 ? 8.336 34.938 -6.242 1 97.19 382 ALA B CA 1
ATOM 5554 C C . ALA B 1 382 ? 9.719 34.938 -5.602 1 97.19 382 ALA B C 1
ATOM 5556 O O . ALA B 1 382 ? 10.625 35.656 -6.039 1 97.19 382 ALA B O 1
ATOM 5557 N N . ALA B 1 383 ? 9.844 34.125 -4.586 1 98.12 383 ALA B N 1
ATOM 5558 C CA . ALA B 1 383 ? 11.148 33.938 -3.973 1 98.12 383 ALA B CA 1
ATOM 5559 C C . ALA B 1 383 ? 12.094 33.188 -4.926 1 98.12 383 ALA B C 1
ATOM 5561 O O . ALA B 1 383 ? 11.656 32.438 -5.785 1 98.12 383 ALA B O 1
ATOM 5562 N N . LYS B 1 384 ? 13.414 33.406 -4.762 1 96.75 384 LYS B N 1
ATOM 5563 C CA . LYS B 1 384 ? 14.422 32.812 -5.621 1 96.75 384 LYS B CA 1
ATOM 5564 C C . LYS B 1 384 ? 15.609 32.312 -4.801 1 96.75 384 LYS B C 1
ATOM 5566 O O . LYS B 1 384 ? 16.047 32.969 -3.859 1 96.75 384 LYS B O 1
ATOM 5571 N N . ILE B 1 385 ? 16.047 31.219 -5.113 1 96 385 ILE B N 1
ATOM 5572 C CA . ILE B 1 385 ? 17.312 30.75 -4.582 1 96 385 ILE B CA 1
ATOM 5573 C C . ILE B 1 385 ? 18.469 31.375 -5.355 1 96 385 ILE B C 1
ATOM 5575 O O . ILE B 1 385 ? 18.531 31.281 -6.582 1 96 385 ILE B O 1
ATOM 5579 N N . LEU B 1 386 ? 19.328 31.969 -4.664 1 94.31 386 LEU B N 1
ATOM 5580 C CA . LEU B 1 386 ? 20.406 32.719 -5.312 1 94.31 386 LEU B CA 1
ATOM 5581 C C . LEU B 1 386 ? 21.625 31.828 -5.559 1 94.31 386 LEU B C 1
ATOM 5583 O O . LEU B 1 386 ? 21.891 30.922 -4.773 1 94.31 386 LEU B O 1
#

Foldseek 3Di:
DAKEKEFLAQWEQFLDLVCGTDDFGMWIFDQQFTADTHYPVVCVPCPPYFYKYLQNAYKFFQFEAAEEQDQAAQADQVFRDGNLVVLLVLLRHQEYHYLYHLRHVPQDADQVRLLVSLLVFQVRCVVPPHLNRHYRGSAGEDHPPHDLVSLVVSVVSRRAEHHAHCSGPRHFLVRQQVVLVSSVVSRHAYEHEAFCDPDPPHHHQALVRCVSNPGQEDEQCLHADGHDDPVRLVCNVVVHLHAYEHALRGDLVVLLVNLQVCVVVVNLLSYAYHHNPPDPVHRDSNGLLQSLLSNLQPNVDQSSSSLSNRFVSVCVSNVAQTRGPDGPGRPWMWTWFAAPPAPDGTCRRCSNNSHRIFTQFTDGSSHTSHRGRPNHHHHPRHMDTD/DAKEKEFLAQWEQFLDLVCGTDDFGMWIFDQQFTADTHYPVVCVPCPPYFYKYLQNAYKFFQFEAAEEQDQAAQADPVQRDGNLVVLLVLLRHQEYHYLYHLRHVPQDADQVRLLVSLLVFQVRCVVPPHLNRHYRGSAGEDHPPHDLVSLVVSVVSRRAEHHAHCSGPRHFLVRQQVVLVSSVVSRHAYEHEAFPDPDPPHHHQALVRCVSNPGQEDEQCQHADGHDDPVRLVCNVPVDLHQYEHALRGHLVVLLVNLQVCVVVVNLLSYAYHHNPPDPVHRDSNGLLQSLLSNLQPNVDQSSSSLSNRFVSSCVSNVAQTRGPDGPGRPWMWTWFAAPPAPDGTCRRCSNNSHRIFTQFTDGSSHTSHRGRPNHHHHPRHMDTD

GO terms:
  GO:0043792 enamidase activity (F, EXP)
  GO:0043792 enamidase activity (F, IDA)
  GO:1901848 nicotinate catabolic process (P, IDA)

Sequence (772 aa):
MSKTIIKNIGKIVSGDIKSPVLQADTIVVEDGLIAAIGGEELMKDAGDATIIDAAGSTVTPGLLDTHVHVSGGDYAPRQKTMDFISSALHGGVTTMISAGSPHFPGRPKDAAGTKALAITLSKSYYNARPAGVKVHGGAVILEKGLTEEDFIEMKKEGVWIVGEVGLGTIKNPEDAAPMVEWAHKHGFKVQMHTGGTSIPGSSTVTADDVIKTKPDVVSHINGGPTAISVQEVDRIMDETDFAMEIVQCGNPKIADYVARRAAEKGQLGRVIFGNDAPSGTGLIPLGILRNMCQIASMSDIDPEVAVCMATGNSTAVYGLNTGVIAPGKEADLIIMDTPLGSVAEDAMGAIAAGDIPGISVVLIDGEAVVTKSRNTPPAKRAAKILMSKTIIKNIGKIVSGDIKSPVLQADTIVVEDGLIAAIGGEELMKDAGDATIIDAAGSTVTPGLLDTHVHVSGGDYAPRQKTMDFISSALHGGVTTMISAGSPHFPGRPKDAAGTKALAITLSKSYYNARPAGVKVHGGAVILEKGLTEEDFIEMKKEGVWIVGEVGLGTIKNPEDAAPMVEWAHKHGFKVQMHTGGTSIPGSSTVTADDVIKTKPDVVSHINGGPTAISVQEVDRIMDETDFAMEIVQCGNPKIADYVARRAAEKGQLGRVIFGNDAPSGTGLIPLGILRNMCQIASMSDIDPEVAVCMATGNSTAVYGLNTGVIAPGKEADLIIMDTPLGSVAEDAMGAIAAGDIPGISVVLIDGEAVVTKSRNTPPAKRAAKIL

InterPro domains:
  IPR006680 Amidohydrolase-related [PF01979] (58-367)
  IPR011059 Metal-dependent hydrolase, composite domain superfamily [G3DSA:2.30.40.10] (5-381)
  IPR011059 Metal-dependent hydrolase, composite domain superfamily [SSF51338] (4-377)
  IPR032466 Metal-dependent hydrolase [SSF51556] (59-320)
  IPR050378 Metallo-dependent Hydrolases Superfamily [PTHR11647] (1-99)

Nearest PDB structures (foldseek):
  2vun-assembly1_D  TM=9.952E-01  e=1.016E-84  Eubacterium barkeri
  1onw-assembly1_A  TM=7.546E-01  e=6.574E-17  Escherichia coli
  1xrt-assembly1_A  TM=7.128E-01  e=1.676E-15  Aquifex aeolicus
  4bjh-assembly1_A  TM=6.950E-01  e=4.824E-16  Aquifex aeolicus
  4lh8-assembly1_A  TM=6.404E-01  e=1.483E-14  Paenarthrobacter aurescens

Organism: Eubacterium barkeri (NCBI:txid1528)

Secondary structure (DSSP, 8-state):
--EEEEE--SEEE-S-TTS-EES-SEEEEETTEEEEEE-GGGGGG-TT-EEEE-TT-EEEEPEEEEEE---STTEEGGGTEE-HHHHHHTTTEEEEEE---TTSTT---SHHHHHHHHHHHHHHHHH--GGG-EEE--PBPP-TT--HHHHHHHHHTT--EEEEETSSS--SHHHHHHHHHHHHHTT-EEEEE-SS--STTPPPPPHHHHHHH--SEEETTT-SSSPPPHHHHHHHHHH---EEEEETTS-HHHHHHHHHHHHHTT-GGGEEEE--BSBTTB--TTHHHHHHHHHHHHS---HHHHHHHTTHHHHHHHT-S-SS-STTSB--EEEEEPBTT-S-SSHHHHHHHTPPPEEEEEEETTEEEESS-SSSPPBSS--EE-/--EEEEE--SEEE-S-TTS-EES-SEEEEETTEEEEEESGGGGGG-TT-EEEE-TT-EEEEPEEEEEE---STTEEGGGTEE-HHHHHHTTTEEEEEE---TTSTT---SHHHHHHHHHHHHHHHHH--GGG-EEE--PBPP-TT--HHHHHHHHHTT--EEEEETSSS--SHHHHHHHHHHHHHTT-EEEEE-SS--STTPPPPPHHHHHHH--SEEETTT-SSSPPPHHHHHHHHHH---EEEEETTS-HHHHHHHHHHHHHTT-GGGEEEE--BSBTTB--TTHHHHHHHHHHHHS---HHHHHHHTTHHHHHHHT-S-SS-STTSB--EEEEEPBTT-S-SSHHHHHHHTPPPEEEEEEETTEEEESS-SSSPPBSS--EE-

pLDDT: mean 95.43, std 7.35, range [48.28, 98.94]